Protein AF-A0AAD5VV95-F1 (afdb_monomer_lite)

Sequence (698 aa):
MSNPTLEFELNNCQGNTPQVRAHISYAKLQAEADKISEFLQKAWDITWEAPDERKGGEETILPGTPGEHEVLLPAPVVEVRLDPYMQPIHTLTEWTAQQHQKFIDFTDQALGSLSHLPSALLPDDISPSEVLTLRKRLRRVKANNRTLEEKFHKDLNKVLSTAQKMPGMLRDVPNLPPLSTELGPPRQFDYGAAIKRACIGLLIELSTIPLYLYAMYSVKPTGDNNLRVRALLRGILQQEMLHTALVGNLISSLGGSVVMYDPRIIPMFPATLLCSKIPMHLEALNTGSLGRFMEIEAPVDAERSGTGDRNTLASQYDSIGSLYEDLVLSIRGLSDQQFTNNMDNQFLGQDFFGDQLFAITDQASALKALGTVIEQGEGDLSTEDSHYEIFSKLYSGPTWDVYNVPTDPKTVDYGDDDQYLYIHKVNSFLLLLFSQLLTYNCAQLSLSIDAAYCYLLQTIQLVYETNDVSNRLILLRNIHGLMSNVIMPLSELIVQQSYGDGCAAPCFNYYPMFGLVAGTPLVPIKLHGCLTDEIAGAIEAAPLTDDVARLATEAAGRAADGVLKAVDRAERAAGTSSDAIQAREIAGDVEKHVAELKSIAEQVEQDVVQLNLSPDPESMIRLTNEIGRNAIKIADHVQATARIGVQTSGKAAREAAQAALELREAGEAANKVALRAAERPMLERIKAYVEDNLHPPY

Structure (mmCIF, N/CA/C/O backbone):
data_AF-A0AAD5VV95-F1
#
_entry.id   AF-A0AAD5VV95-F1
#
loop_
_atom_site.group_PDB
_atom_site.id
_atom_site.type_symbol
_atom_site.label_atom_id
_atom_site.label_alt_id
_atom_site.label_comp_id
_atom_site.label_asym_id
_atom_site.label_entity_id
_atom_site.label_seq_id
_atom_site.pdbx_PDB_ins_code
_atom_site.Cartn_x
_atom_site.Cartn_y
_atom_site.Cartn_z
_atom_site.occupancy
_atom_site.B_iso_or_equiv
_atom_site.auth_seq_id
_atom_site.auth_comp_id
_atom_site.auth_asym_id
_atom_site.auth_atom_id
_atom_site.pdbx_PDB_model_num
ATOM 1 N N . MET A 1 1 ? 45.157 21.368 19.118 1.00 28.28 1 MET A N 1
ATOM 2 C CA . MET A 1 1 ? 44.802 20.952 20.489 1.00 28.28 1 MET A CA 1
ATOM 3 C C . MET A 1 1 ? 44.365 19.507 20.392 1.00 28.28 1 MET A C 1
ATOM 5 O O . MET A 1 1 ? 43.559 19.197 19.530 1.00 28.28 1 MET A O 1
ATOM 9 N N . SER A 1 2 ? 45.029 18.633 21.135 1.00 23.94 2 SER A N 1
ATOM 10 C CA . SER A 1 2 ? 44.911 17.174 21.092 1.00 23.94 2 SER A CA 1
ATOM 11 C C . SER A 1 2 ? 43.488 16.696 21.411 1.00 23.94 2 SER A C 1
ATOM 13 O O . SER A 1 2 ? 42.947 17.054 22.453 1.00 23.94 2 SER A O 1
ATOM 15 N N . ASN A 1 3 ? 42.907 15.899 20.508 1.00 21.45 3 ASN A N 1
ATOM 16 C CA . ASN A 1 3 ? 41.660 15.157 20.722 1.00 21.45 3 ASN A CA 1
ATOM 17 C C . ASN A 1 3 ? 41.834 14.162 21.880 1.00 21.45 3 ASN A C 1
ATOM 19 O O . ASN A 1 3 ? 42.826 13.430 21.865 1.00 21.45 3 ASN A O 1
ATOM 23 N N . PRO A 1 4 ? 40.896 14.063 22.837 1.00 25.58 4 PRO A N 1
ATOM 24 C CA . PRO A 1 4 ? 40.807 12.886 23.680 1.00 25.58 4 PRO A CA 1
ATOM 25 C C . PRO A 1 4 ? 40.032 11.793 22.932 1.00 25.58 4 PRO A C 1
ATOM 27 O O . PRO A 1 4 ? 38.880 11.972 22.537 1.00 25.58 4 PRO A O 1
ATOM 30 N N . THR A 1 5 ? 40.706 10.673 22.713 1.00 24.28 5 THR A N 1
ATOM 31 C CA . THR A 1 5 ? 40.152 9.376 22.328 1.00 24.28 5 THR A CA 1
ATOM 32 C C . THR A 1 5 ? 39.164 8.901 23.399 1.00 24.28 5 THR A C 1
ATOM 34 O O . THR A 1 5 ? 39.488 8.902 24.584 1.00 24.28 5 THR A O 1
ATOM 37 N N . LEU A 1 6 ? 37.959 8.494 22.992 1.00 25.17 6 LEU A N 1
ATOM 38 C CA . LEU A 1 6 ? 37.059 7.684 23.816 1.00 25.17 6 LEU A CA 1
ATOM 39 C C . LEU A 1 6 ? 37.600 6.248 23.805 1.00 25.17 6 LEU A C 1
ATOM 41 O O . LEU A 1 6 ? 37.418 5.530 22.826 1.00 25.17 6 LEU A O 1
ATOM 45 N N . GLU A 1 7 ? 38.310 5.845 24.857 1.00 23.72 7 GLU A N 1
ATOM 46 C CA . GLU A 1 7 ? 38.664 4.440 25.082 1.00 23.72 7 GLU A CA 1
ATOM 47 C C . GLU A 1 7 ? 37.566 3.769 25.915 1.00 23.72 7 GLU A C 1
ATOM 49 O O . GLU A 1 7 ? 37.256 4.198 27.026 1.00 23.72 7 GLU A O 1
ATOM 54 N N . PHE A 1 8 ? 36.968 2.710 25.366 1.00 25.77 8 PHE A N 1
ATOM 55 C CA . PHE A 1 8 ? 36.063 1.821 26.087 1.00 25.77 8 PHE A CA 1
ATOM 56 C C . PHE A 1 8 ? 36.857 0.591 26.549 1.00 25.77 8 PHE A C 1
ATOM 58 O O . PHE A 1 8 ? 37.160 -0.284 25.741 1.00 25.77 8 PHE A O 1
ATOM 65 N N . GLU A 1 9 ? 37.197 0.500 27.836 1.00 24.91 9 GLU A N 1
ATOM 66 C CA . GLU A 1 9 ? 37.714 -0.745 28.421 1.00 24.91 9 GLU A CA 1
ATOM 67 C C . GLU A 1 9 ? 36.555 -1.606 28.946 1.00 24.91 9 GLU A C 1
ATOM 69 O O . GLU A 1 9 ? 35.874 -1.255 29.912 1.00 24.91 9 GLU A O 1
ATOM 74 N N . LEU A 1 10 ? 36.341 -2.767 28.321 1.00 25.19 10 LEU A N 1
ATOM 75 C CA . LEU A 1 10 ? 35.468 -3.824 28.835 1.00 25.19 10 LEU A CA 1
ATOM 76 C C . LEU A 1 10 ? 36.237 -4.654 29.870 1.00 25.19 10 LEU A C 1
ATOM 78 O O . LEU A 1 10 ? 37.010 -5.539 29.507 1.00 25.19 10 LEU A O 1
ATOM 82 N N . ASN A 1 11 ? 36.000 -4.411 31.160 1.00 27.64 11 ASN A N 1
ATOM 83 C CA . ASN A 1 11 ? 36.466 -5.315 32.210 1.00 27.64 11 ASN A CA 1
ATOM 84 C C . ASN A 1 11 ? 35.379 -6.339 32.564 1.00 27.64 11 ASN A C 1
ATOM 86 O O . ASN A 1 11 ? 34.293 -5.994 33.026 1.00 27.64 11 ASN A O 1
ATOM 90 N N . ASN A 1 12 ? 35.702 -7.619 32.360 1.00 35.38 12 ASN A N 1
ATOM 91 C CA . ASN A 1 12 ? 34.911 -8.761 32.812 1.00 35.38 12 ASN A CA 1
ATOM 92 C C . ASN A 1 12 ? 34.902 -8.813 34.349 1.00 35.38 12 ASN A C 1
ATOM 94 O O . ASN A 1 12 ? 35.834 -9.334 34.961 1.00 35.38 12 ASN A O 1
ATOM 98 N N . CYS A 1 13 ? 33.828 -8.328 34.968 1.00 29.45 13 CYS A N 1
ATOM 99 C CA . CYS A 1 13 ? 33.541 -8.553 36.383 1.00 29.45 13 CYS A CA 1
ATOM 100 C C . CYS A 1 13 ? 32.255 -9.377 36.511 1.00 29.45 13 CYS A C 1
ATOM 102 O O . CYS A 1 13 ? 31.221 -9.044 35.941 1.00 29.45 13 CYS A O 1
ATOM 104 N N . GLN A 1 14 ? 32.336 -10.488 37.244 1.00 35.06 14 GLN A N 1
ATOM 105 C CA . GLN A 1 14 ? 31.220 -11.394 37.507 1.00 35.06 14 GLN A CA 1
ATOM 106 C C . GLN A 1 14 ? 30.123 -10.684 38.322 1.00 35.06 14 GLN A C 1
ATOM 108 O O . GLN A 1 14 ? 30.325 -10.373 39.493 1.00 35.06 14 GLN A O 1
ATOM 113 N N . GLY A 1 15 ? 28.960 -10.458 37.707 1.00 31.88 15 GLY A N 1
ATOM 114 C CA . GLY A 1 15 ? 27.754 -9.930 38.354 1.00 31.88 15 GLY A CA 1
ATOM 115 C C . GLY A 1 15 ? 26.833 -9.235 37.346 1.00 31.88 15 GLY A C 1
ATOM 116 O O . GLY A 1 15 ? 27.280 -8.374 36.599 1.00 31.88 15 GLY A O 1
ATOM 117 N N . ASN A 1 16 ? 25.557 -9.630 37.291 1.00 35.00 16 ASN A N 1
ATOM 118 C CA . ASN A 1 16 ? 24.558 -9.163 36.318 1.00 35.00 16 ASN A CA 1
ATOM 119 C C . ASN A 1 16 ? 24.267 -7.650 36.421 1.00 35.00 16 ASN A C 1
ATOM 121 O O . ASN A 1 16 ? 23.330 -7.277 37.114 1.00 35.00 16 ASN A O 1
ATOM 125 N N . THR A 1 17 ? 25.045 -6.811 35.727 1.00 26.94 17 THR A N 1
ATOM 126 C CA . THR A 1 17 ? 24.640 -5.546 35.061 1.00 26.94 17 THR A CA 1
ATOM 127 C C . THR A 1 17 ? 25.874 -4.904 34.403 1.00 26.94 17 THR A C 1
ATOM 129 O O . THR A 1 17 ? 26.863 -4.698 35.106 1.00 26.94 17 THR A O 1
ATOM 132 N N . PRO A 1 18 ? 25.860 -4.537 33.107 1.00 25.44 18 PRO A N 1
ATOM 133 C CA . PRO A 1 18 ? 26.932 -3.734 32.523 1.00 25.44 18 PRO A CA 1
ATOM 134 C C . PRO A 1 18 ? 26.812 -2.268 32.974 1.00 25.44 18 PRO A C 1
ATOM 136 O O . PRO A 1 18 ? 25.747 -1.666 32.859 1.00 25.44 18 PRO A O 1
ATOM 139 N N . GLN A 1 19 ? 27.902 -1.684 33.479 1.00 26.69 19 GLN A N 1
ATOM 140 C CA . GLN A 1 19 ? 28.011 -0.246 33.754 1.00 26.69 19 GLN A CA 1
ATOM 141 C C . GLN A 1 19 ? 28.879 0.426 32.683 1.00 26.69 19 GLN A C 1
ATOM 143 O O . GLN A 1 19 ? 29.981 -0.039 32.401 1.00 26.69 19 GLN A O 1
ATOM 148 N N . VAL A 1 20 ? 28.406 1.541 32.119 1.00 25.61 20 VAL A N 1
ATOM 149 C CA . VAL A 1 20 ? 29.166 2.393 31.189 1.00 25.61 20 VAL A CA 1
ATOM 150 C C . VAL A 1 20 ? 29.609 3.654 31.936 1.00 25.61 20 VAL A C 1
ATOM 152 O O . VAL A 1 20 ? 28.769 4.399 32.439 1.00 25.61 20 VAL A O 1
ATOM 155 N N . ARG A 1 21 ? 30.922 3.910 32.022 1.00 27.36 21 ARG A N 1
ATOM 156 C CA . ARG A 1 21 ? 31.478 5.181 32.528 1.00 27.36 21 ARG A CA 1
ATOM 157 C C . ARG A 1 21 ? 31.583 6.188 31.383 1.00 27.36 21 ARG A C 1
ATOM 159 O O . ARG A 1 21 ? 32.236 5.903 30.387 1.00 27.36 21 ARG A O 1
ATOM 166 N N . ALA A 1 22 ? 31.014 7.381 31.552 1.00 27.00 22 ALA A N 1
ATOM 167 C CA . ALA A 1 22 ? 31.245 8.523 30.667 1.00 27.00 22 ALA A CA 1
ATOM 168 C C . ALA A 1 22 ? 31.650 9.757 31.493 1.00 27.00 22 ALA A C 1
ATOM 170 O O . ALA A 1 22 ? 30.988 10.097 32.472 1.00 27.00 22 ALA A O 1
ATOM 171 N N . HIS A 1 23 ? 32.731 10.436 31.099 1.00 27.75 23 HIS A N 1
ATOM 172 C CA . HIS A 1 23 ? 33.203 11.672 31.734 1.00 27.75 23 HIS A CA 1
ATOM 173 C C . HIS A 1 23 ? 32.628 12.899 31.005 1.00 27.75 23 HIS A C 1
ATOM 175 O O . HIS A 1 23 ? 33.003 13.172 29.867 1.00 27.75 23 HIS A O 1
ATOM 181 N N . ILE A 1 24 ? 31.744 13.670 31.652 1.00 28.64 24 ILE A N 1
ATOM 182 C CA . ILE A 1 24 ? 31.214 14.942 31.122 1.00 28.64 24 ILE A CA 1
ATOM 183 C C . ILE A 1 24 ? 31.439 16.062 32.150 1.00 28.64 24 ILE A C 1
ATOM 185 O O . ILE A 1 24 ? 31.216 15.886 33.343 1.00 28.64 24 ILE A O 1
ATOM 189 N N . SER A 1 25 ? 31.901 17.229 31.689 1.00 29.02 25 SER A N 1
ATOM 190 C CA . SER A 1 25 ? 32.190 18.404 32.527 1.00 29.02 25 SER A CA 1
ATOM 191 C C . SER A 1 25 ? 30.913 19.097 33.035 1.00 29.02 25 SER A C 1
ATOM 193 O O . SER A 1 25 ? 30.073 19.535 32.245 1.00 29.02 25 SER A O 1
ATOM 195 N N . TYR A 1 26 ? 30.825 19.261 34.361 1.00 26.47 26 TYR A N 1
ATOM 196 C CA . TYR A 1 26 ? 29.706 19.824 35.140 1.00 26.47 26 TYR A CA 1
ATOM 197 C C . TYR A 1 26 ? 29.216 21.211 34.664 1.00 26.47 26 TYR A C 1
ATOM 199 O O . TYR A 1 26 ? 28.033 21.528 34.752 1.00 26.47 26 TYR A O 1
ATOM 207 N N . ALA A 1 27 ? 30.099 22.032 34.084 1.00 29.89 27 ALA A N 1
ATOM 208 C CA . ALA A 1 27 ? 29.770 23.399 33.667 1.00 29.89 27 ALA A CA 1
ATOM 209 C C . ALA A 1 27 ? 28.806 23.478 32.464 1.00 29.89 27 ALA A C 1
ATOM 211 O O . ALA A 1 27 ? 28.107 24.477 32.306 1.00 29.89 27 ALA A O 1
ATOM 212 N N . LYS A 1 28 ? 28.746 22.438 31.617 1.00 31.39 28 LYS A N 1
ATOM 213 C CA . LYS A 1 28 ? 27.828 22.396 30.462 1.00 31.39 28 LYS A CA 1
ATOM 214 C C . LYS A 1 28 ? 26.421 21.915 30.829 1.00 31.39 28 LYS A C 1
ATOM 216 O O . LYS A 1 28 ? 25.466 22.359 30.205 1.00 31.39 28 LYS A O 1
ATOM 221 N N . LEU A 1 29 ? 26.294 21.064 31.849 1.00 29.05 29 LEU A N 1
ATOM 222 C CA . LEU A 1 29 ? 25.004 20.571 32.349 1.00 29.05 29 LEU A CA 1
ATOM 223 C C . LEU A 1 29 ? 24.202 21.678 33.042 1.00 29.05 29 LEU A C 1
ATOM 225 O O . LEU A 1 29 ? 23.004 21.802 32.809 1.00 29.05 29 LEU A O 1
ATOM 229 N N . GLN A 1 30 ? 24.871 22.528 33.825 1.00 31.20 30 GLN A N 1
ATOM 230 C CA . GLN A 1 30 ? 24.217 23.634 34.526 1.00 31.20 30 GLN A CA 1
ATOM 231 C C . GLN A 1 30 ? 23.613 24.661 33.547 1.00 31.20 30 GLN A C 1
ATOM 233 O O . GLN A 1 30 ? 22.473 25.078 33.708 1.00 31.20 30 GLN A O 1
ATOM 238 N N . ALA A 1 31 ? 24.337 24.996 32.473 1.00 33.78 31 ALA A N 1
ATOM 239 C CA . ALA A 1 31 ? 23.886 25.968 31.473 1.00 33.78 31 ALA A CA 1
ATOM 240 C C . ALA A 1 31 ? 22.709 25.476 30.602 1.00 33.78 31 ALA A C 1
ATOM 242 O O . ALA A 1 31 ? 21.974 26.291 30.047 1.00 33.78 31 ALA A O 1
ATOM 243 N N . GLU A 1 32 ? 22.540 24.160 30.454 1.00 34.16 32 GLU A N 1
ATOM 244 C CA . GLU A 1 32 ? 21.380 23.535 29.799 1.00 34.16 32 GLU A CA 1
ATOM 245 C C . GLU A 1 32 ? 20.183 23.453 30.758 1.00 34.16 32 GLU A C 1
ATOM 247 O O . GLU A 1 32 ? 19.063 23.798 30.380 1.00 34.16 32 GLU A O 1
ATOM 252 N N . ALA A 1 33 ? 20.421 23.089 32.023 1.00 31.86 33 ALA A N 1
ATOM 253 C CA . ALA A 1 33 ? 19.388 23.029 33.056 1.00 31.86 33 ALA A CA 1
ATOM 254 C C . ALA A 1 33 ? 18.755 24.404 33.335 1.00 31.86 33 ALA A C 1
ATOM 256 O O . ALA A 1 33 ? 17.533 24.504 33.455 1.00 31.86 33 ALA A O 1
ATOM 257 N N . ASP A 1 34 ? 19.557 25.472 33.353 1.00 34.31 34 ASP A N 1
ATOM 258 C CA . ASP A 1 34 ? 19.065 26.836 33.564 1.00 34.31 34 ASP A CA 1
ATOM 259 C C . ASP A 1 34 ? 18.173 27.311 32.398 1.00 34.31 34 ASP A C 1
ATOM 261 O O . ASP A 1 34 ? 17.156 27.967 32.623 1.00 34.31 34 ASP A O 1
ATOM 265 N N . LYS A 1 35 ? 18.473 26.901 31.154 1.00 35.81 35 LYS A N 1
ATOM 266 C CA . LYS A 1 35 ? 17.637 27.195 29.971 1.00 35.81 35 LYS A CA 1
ATOM 267 C C . LYS A 1 35 ? 16.316 26.432 29.979 1.00 35.81 35 LYS A C 1
ATOM 269 O O . LYS A 1 35 ? 15.288 26.981 29.590 1.00 35.81 35 LYS A O 1
ATOM 274 N N . ILE A 1 36 ? 16.337 25.176 30.427 1.00 32.34 36 ILE A N 1
ATOM 275 C CA . ILE A 1 36 ? 15.132 24.349 30.576 1.00 32.34 36 ILE A CA 1
ATOM 276 C C . ILE A 1 36 ? 14.242 24.919 31.688 1.00 32.34 36 ILE A C 1
ATOM 278 O O . ILE A 1 36 ? 13.030 25.018 31.516 1.00 32.34 36 ILE A O 1
ATOM 282 N N . SER A 1 37 ? 14.838 25.370 32.793 1.00 31.48 37 SER A N 1
ATOM 283 C CA . SER A 1 37 ? 14.125 26.036 33.888 1.00 31.48 37 SER A CA 1
ATOM 284 C C . SER A 1 37 ? 13.478 27.355 33.440 1.00 31.48 37 SER A C 1
ATOM 286 O O . SER A 1 37 ? 12.300 27.591 33.710 1.00 31.48 37 SER A O 1
ATOM 288 N N . GLU A 1 38 ? 14.195 28.178 32.664 1.00 34.84 38 GLU A N 1
ATOM 289 C CA . GLU A 1 38 ? 13.659 29.430 32.108 1.00 34.84 38 GLU A CA 1
ATOM 290 C C . GLU A 1 38 ? 12.512 29.181 31.106 1.00 34.84 38 GLU A C 1
ATOM 292 O O . GLU A 1 38 ? 11.518 29.914 31.086 1.00 34.84 38 GLU A O 1
ATOM 297 N N . PHE A 1 39 ? 12.616 28.119 30.298 1.00 31.61 39 PHE A N 1
ATOM 298 C CA . PHE A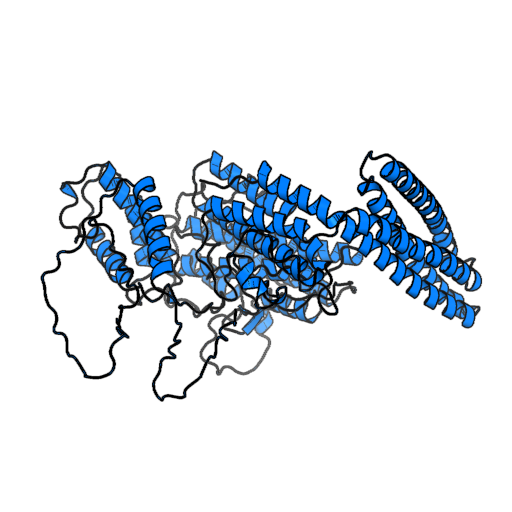 1 39 ? 11.572 27.693 29.363 1.00 31.61 39 PHE A CA 1
ATOM 299 C C . PHE A 1 39 ? 10.302 27.224 30.092 1.00 31.61 39 PHE A C 1
ATOM 301 O O . PHE A 1 39 ? 9.194 27.605 29.714 1.00 31.61 39 PHE A O 1
ATOM 308 N N . LEU A 1 40 ? 10.453 26.463 31.180 1.00 30.75 40 LEU A N 1
ATOM 309 C CA . LEU A 1 40 ? 9.334 25.962 31.983 1.00 30.75 40 LEU A CA 1
ATOM 310 C C . LEU A 1 40 ? 8.657 27.068 32.815 1.00 30.75 40 LEU A C 1
ATOM 312 O O . LEU A 1 40 ? 7.430 27.067 32.932 1.00 30.75 40 LEU A O 1
ATOM 316 N N . GLN A 1 41 ? 9.411 28.054 33.318 1.00 30.45 41 GLN A N 1
ATOM 317 C CA . GLN A 1 41 ? 8.848 29.224 34.010 1.00 30.45 41 GLN A CA 1
ATOM 318 C C . GLN A 1 41 ? 8.000 30.105 33.084 1.00 30.45 41 GLN A C 1
ATOM 320 O O . GLN A 1 41 ? 6.940 30.576 33.493 1.00 30.45 41 GLN A O 1
ATOM 325 N N . LYS A 1 42 ? 8.425 30.300 31.828 1.00 32.06 42 LYS A N 1
ATOM 326 C CA . LYS A 1 42 ? 7.659 31.066 30.828 1.00 32.06 42 LYS A CA 1
ATOM 327 C C . LYS A 1 42 ? 6.419 30.327 30.317 1.00 32.06 42 LYS A C 1
ATOM 329 O O . LYS A 1 42 ? 5.484 30.985 29.868 1.00 32.06 42 LYS A O 1
ATOM 334 N N . ALA A 1 43 ? 6.407 28.994 30.368 1.00 28.27 43 ALA A N 1
ATOM 335 C CA . ALA A 1 43 ? 5.318 28.181 29.833 1.00 28.27 43 ALA A CA 1
ATOM 336 C C . ALA A 1 43 ? 4.154 27.965 30.818 1.00 28.27 43 ALA A C 1
ATOM 338 O O . ALA A 1 43 ? 3.021 27.839 30.354 1.00 28.27 43 ALA A O 1
ATOM 339 N N . TRP A 1 44 ? 4.395 27.927 32.141 1.00 28.97 44 TRP A N 1
ATOM 340 C CA . TRP A 1 44 ? 3.381 27.416 33.085 1.00 28.97 44 TRP A CA 1
ATOM 341 C C . TRP A 1 44 ? 3.211 28.111 34.448 1.00 28.97 44 TRP A C 1
ATOM 343 O O . TRP A 1 44 ? 2.465 27.589 35.267 1.00 28.97 44 TRP A O 1
ATOM 353 N N . ASP A 1 45 ? 3.785 29.290 34.696 1.00 25.34 45 ASP A N 1
ATOM 354 C CA . ASP A 1 45 ? 3.499 30.108 35.901 1.00 25.34 45 ASP A CA 1
ATOM 355 C C . ASP A 1 45 ? 3.609 29.332 37.244 1.00 25.34 45 ASP A C 1
ATOM 357 O O . ASP A 1 45 ? 2.763 29.428 38.135 1.00 25.34 45 ASP A O 1
ATOM 361 N N . ILE A 1 46 ? 4.668 28.521 37.391 1.00 27.31 46 ILE A N 1
ATOM 362 C CA . ILE A 1 46 ? 4.988 27.766 38.617 1.00 27.31 46 ILE A CA 1
ATOM 363 C C . ILE A 1 46 ? 6.255 28.353 39.258 1.00 27.31 46 ILE A C 1
ATOM 365 O O . ILE A 1 46 ? 7.324 28.361 38.646 1.00 27.31 46 ILE A O 1
ATOM 369 N N . THR A 1 47 ? 6.166 28.800 40.515 1.00 23.89 47 THR A N 1
ATOM 370 C CA . THR A 1 47 ? 7.327 29.173 41.344 1.00 23.89 47 THR A CA 1
ATOM 371 C C . THR A 1 47 ? 7.946 27.950 42.024 1.00 23.89 47 THR A C 1
ATOM 373 O O . THR A 1 47 ? 7.237 27.143 42.623 1.00 23.89 47 THR A O 1
ATOM 376 N N . TRP A 1 48 ? 9.275 27.834 41.965 1.00 25.88 48 TRP A N 1
ATOM 377 C CA . TRP A 1 48 ? 10.065 26.778 42.609 1.00 25.88 48 TRP A CA 1
ATOM 378 C C . TRP A 1 48 ? 10.648 27.280 43.942 1.00 25.88 48 TRP A C 1
ATOM 380 O O . TRP A 1 48 ? 11.299 28.324 43.960 1.00 25.88 48 TRP A O 1
ATOM 390 N N . GLU A 1 49 ? 10.449 26.543 45.039 1.00 25.50 49 GLU A N 1
ATOM 391 C CA . GLU A 1 49 ? 11.187 26.722 46.302 1.00 25.50 49 GLU A CA 1
ATOM 392 C C . GLU A 1 49 ? 12.166 25.551 46.493 1.00 25.50 49 GLU A C 1
ATOM 394 O O . GLU A 1 49 ? 11.791 24.384 46.360 1.00 25.50 49 GLU A O 1
ATOM 399 N N . ALA A 1 50 ? 13.430 25.870 46.787 1.00 25.19 50 ALA A N 1
ATOM 400 C CA . ALA A 1 50 ? 14.503 24.894 46.975 1.00 25.19 50 ALA A CA 1
ATOM 401 C C . ALA A 1 50 ? 14.318 24.062 48.263 1.00 25.19 50 ALA A C 1
ATOM 403 O O . ALA A 1 50 ? 13.843 24.604 49.263 1.00 25.19 50 ALA A O 1
ATOM 404 N N . PRO A 1 51 ? 14.739 22.781 48.304 1.00 27.97 51 PRO A N 1
ATOM 405 C CA . PRO A 1 51 ? 14.692 21.980 49.526 1.00 27.97 51 PRO A CA 1
ATOM 406 C C . PRO A 1 51 ? 15.680 22.486 50.592 1.00 27.97 51 PRO A C 1
ATOM 408 O O . PRO A 1 51 ? 16.840 22.762 50.299 1.00 27.97 51 PRO A O 1
ATOM 411 N N . ASP A 1 52 ? 15.203 22.558 51.834 1.00 28.75 52 ASP A N 1
ATOM 412 C CA . ASP A 1 52 ? 15.908 23.021 53.036 1.00 28.75 52 ASP A CA 1
ATOM 413 C C . ASP A 1 52 ? 17.089 22.093 53.419 1.00 28.75 52 ASP A C 1
ATOM 415 O O . ASP A 1 52 ? 16.918 20.880 53.560 1.00 28.75 52 ASP A O 1
ATOM 419 N N . GLU A 1 53 ? 18.283 22.663 53.632 1.00 32.34 53 GLU A N 1
ATOM 420 C CA . GLU A 1 53 ? 19.585 21.990 53.862 1.00 32.34 53 GLU A CA 1
ATOM 421 C C . GLU A 1 53 ? 19.695 21.183 55.177 1.00 32.34 53 GLU A C 1
ATOM 423 O O . GLU A 1 53 ? 20.788 20.857 55.643 1.00 32.34 53 GLU A O 1
ATOM 428 N N . ARG A 1 54 ? 18.591 20.850 55.849 1.00 32.97 54 ARG A N 1
ATOM 429 C CA . ARG A 1 54 ? 18.641 20.233 57.181 1.00 32.97 54 ARG A CA 1
ATOM 430 C C . ARG A 1 54 ? 17.729 19.028 57.301 1.00 32.97 54 ARG A C 1
ATOM 432 O O . ARG A 1 54 ? 16.635 19.132 57.848 1.00 32.97 54 ARG A O 1
ATOM 439 N N . LYS A 1 55 ? 18.237 17.861 56.899 1.00 30.41 55 LYS A N 1
ATOM 440 C CA . LYS A 1 55 ? 17.985 16.564 57.558 1.00 30.41 55 LYS A CA 1
ATOM 441 C C . LYS A 1 55 ? 18.996 15.535 57.050 1.00 30.41 55 LYS A C 1
ATOM 443 O O . LYS A 1 55 ? 18.981 15.164 55.885 1.00 30.41 55 LYS A O 1
ATOM 448 N N . GLY A 1 56 ? 19.908 15.156 57.943 1.00 35.88 56 GLY A N 1
ATOM 449 C CA . GLY A 1 56 ? 21.088 14.354 57.645 1.00 35.88 56 GLY A CA 1
ATOM 450 C C . GLY A 1 56 ? 20.817 12.882 57.338 1.00 35.88 56 GLY A C 1
ATOM 451 O O . GLY A 1 56 ? 19.917 12.262 57.904 1.00 35.88 56 GLY A O 1
ATOM 452 N N . GLY A 1 57 ? 21.677 12.345 56.477 1.00 28.17 57 GLY A N 1
ATOM 453 C CA . GLY A 1 57 ? 22.047 10.937 56.372 1.00 28.17 57 GLY A CA 1
ATOM 454 C C . GLY A 1 57 ? 23.579 10.868 56.362 1.00 28.17 57 GLY A C 1
ATOM 455 O O . GLY A 1 57 ? 24.224 11.734 55.781 1.00 28.17 57 GLY A O 1
ATOM 456 N N . GLU A 1 58 ? 24.142 9.919 57.101 1.00 29.56 58 GLU A N 1
ATOM 457 C CA . GLU A 1 58 ? 25.548 9.849 57.521 1.00 29.56 58 GLU A CA 1
ATOM 458 C C . GLU A 1 58 ? 26.555 9.707 56.358 1.00 29.56 58 GLU A C 1
ATOM 460 O O . GLU A 1 58 ? 26.468 8.785 55.549 1.00 29.56 58 GLU A O 1
ATOM 465 N N . GLU A 1 59 ? 27.566 10.584 56.320 1.00 30.09 59 GLU A N 1
ATOM 466 C CA . GLU A 1 59 ? 28.751 10.447 55.464 1.00 30.09 59 GLU A CA 1
ATOM 467 C C . GLU A 1 59 ? 29.721 9.416 56.059 1.00 30.09 59 GLU A C 1
ATOM 469 O O . GLU A 1 59 ? 30.260 9.604 57.152 1.00 30.09 59 GLU A O 1
ATOM 474 N N . THR A 1 60 ? 29.997 8.337 55.323 1.00 26.88 60 THR A N 1
ATOM 475 C CA . THR A 1 60 ? 31.122 7.442 55.630 1.00 26.88 60 THR A CA 1
ATOM 476 C C . THR A 1 60 ? 32.279 7.784 54.693 1.00 26.88 60 THR A C 1
ATOM 478 O O . THR A 1 60 ? 32.217 7.509 53.499 1.00 26.88 60 THR A O 1
ATOM 481 N N . ILE A 1 61 ? 33.327 8.413 55.228 1.00 28.42 61 ILE A N 1
ATOM 482 C CA . ILE A 1 61 ? 34.517 8.846 54.482 1.00 28.42 61 ILE A CA 1
ATOM 483 C C . ILE A 1 61 ? 35.548 7.706 54.466 1.00 28.42 61 ILE A C 1
ATOM 485 O O . ILE A 1 61 ? 36.013 7.282 55.526 1.00 28.42 61 ILE A O 1
ATOM 489 N N . LEU A 1 62 ? 35.962 7.248 53.280 1.00 28.44 62 LEU A N 1
ATOM 490 C CA . LEU A 1 62 ? 37.203 6.481 53.098 1.00 28.44 62 LEU A CA 1
ATOM 491 C C . LEU A 1 62 ? 38.326 7.416 52.601 1.00 28.44 62 LEU A C 1
ATOM 493 O O . LEU A 1 62 ? 38.055 8.320 51.813 1.00 28.44 62 LEU A O 1
ATOM 497 N N . PRO A 1 63 ? 39.586 7.246 53.050 1.00 30.23 63 PRO A N 1
ATOM 498 C CA . PRO A 1 63 ? 40.654 8.199 52.761 1.00 30.23 63 PRO A CA 1
ATOM 499 C C . PRO A 1 63 ? 41.382 7.875 51.444 1.00 30.23 63 PRO A C 1
ATOM 501 O O . PRO A 1 63 ? 42.006 6.822 51.328 1.00 30.23 63 PRO A O 1
ATOM 504 N N . GLY A 1 64 ? 41.392 8.809 50.484 1.00 27.88 64 GLY A N 1
ATOM 505 C CA . GLY A 1 64 ? 42.278 8.742 49.314 1.00 27.88 64 GLY A CA 1
ATOM 506 C C . GLY A 1 64 ? 42.012 9.797 48.230 1.00 27.88 64 GLY A C 1
ATOM 507 O O . GLY A 1 64 ? 40.970 9.770 47.598 1.00 2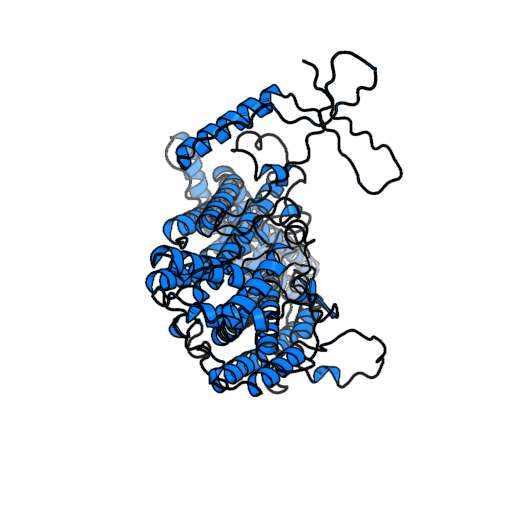7.88 64 GLY A O 1
ATOM 508 N N . THR A 1 65 ? 43.012 10.662 47.998 1.00 28.36 65 THR A N 1
ATOM 509 C CA . THR A 1 65 ? 43.199 11.693 46.939 1.00 28.36 65 THR A CA 1
ATOM 510 C C . THR A 1 65 ? 42.286 12.944 46.908 1.00 28.36 65 THR A C 1
ATOM 512 O O . THR A 1 65 ? 41.072 12.832 46.793 1.00 28.36 65 THR A O 1
ATOM 515 N N . PRO A 1 66 ? 42.858 14.172 46.965 1.00 31.48 66 PRO A N 1
ATOM 516 C CA . PRO A 1 66 ? 42.096 15.418 46.916 1.00 31.48 66 PRO A CA 1
ATOM 517 C C . PRO A 1 66 ? 41.810 15.831 45.465 1.00 31.48 66 PRO A C 1
ATOM 519 O O . PRO A 1 66 ? 42.738 16.123 44.714 1.00 31.48 66 PRO A O 1
ATOM 522 N N . GLY A 1 67 ? 40.531 15.898 45.089 1.00 32.25 67 GLY A N 1
ATOM 523 C CA . GLY A 1 67 ? 40.100 16.496 43.818 1.00 32.25 67 GLY A CA 1
ATOM 524 C C . GLY A 1 67 ? 39.006 15.754 43.049 1.00 32.25 67 GLY A C 1
ATOM 525 O O . GLY A 1 67 ? 38.524 16.291 42.058 1.00 32.25 67 GLY A O 1
ATOM 526 N N . GLU A 1 68 ? 38.576 14.576 43.498 1.00 27.25 68 GLU A N 1
ATOM 527 C CA . GLU A 1 68 ? 37.487 13.820 42.874 1.00 27.25 68 GLU A CA 1
ATOM 528 C C . GLU A 1 68 ? 36.364 13.622 43.895 1.00 27.25 68 GLU A C 1
ATOM 530 O O . GLU A 1 68 ? 36.515 12.904 44.880 1.00 27.25 68 GLU A O 1
ATOM 535 N N . HIS A 1 69 ? 35.239 14.308 43.691 1.00 29.55 69 HIS A N 1
ATOM 536 C CA . HIS A 1 69 ? 34.014 14.030 44.431 1.00 29.55 69 HIS A CA 1
ATOM 537 C C . HIS A 1 69 ? 33.233 12.967 43.664 1.00 29.55 69 HIS A C 1
ATOM 539 O O . HIS A 1 69 ? 32.624 13.252 42.632 1.00 29.55 69 HIS A O 1
ATOM 545 N N . GLU A 1 70 ? 33.262 11.735 44.163 1.00 27.14 70 GLU A N 1
ATOM 546 C CA . GLU A 1 70 ? 32.357 10.680 43.722 1.00 27.14 70 GLU A CA 1
ATOM 547 C C . GLU A 1 70 ? 30.964 10.991 44.288 1.00 27.14 70 GLU A C 1
ATOM 549 O O . GLU A 1 70 ? 30.643 10.676 45.431 1.00 27.14 70 GLU A O 1
ATOM 554 N N . VAL A 1 71 ? 30.141 11.695 43.509 1.00 27.83 71 VAL A N 1
ATOM 555 C CA . VAL A 1 71 ? 28.724 11.863 43.836 1.00 27.83 71 VAL A CA 1
ATOM 556 C C . VAL A 1 71 ? 27.970 10.731 43.156 1.00 27.83 71 VAL A C 1
ATOM 558 O O . VAL A 1 71 ? 27.732 10.761 41.949 1.00 27.83 71 VAL A O 1
ATOM 561 N N . LEU A 1 72 ? 27.573 9.732 43.943 1.00 25.47 72 LEU A N 1
ATOM 562 C CA . LEU A 1 72 ? 26.495 8.820 43.574 1.00 25.47 72 LEU A CA 1
ATOM 563 C C . LEU A 1 72 ? 25.199 9.633 43.522 1.00 25.47 72 LEU A C 1
ATOM 565 O O . LEU A 1 72 ? 24.471 9.737 44.507 1.00 25.47 72 LEU A O 1
ATOM 569 N N . LEU A 1 73 ? 24.918 10.247 42.375 1.00 24.69 73 LEU A N 1
ATOM 570 C CA . LEU A 1 73 ? 23.567 10.707 42.108 1.00 24.69 73 LEU A CA 1
ATOM 571 C C . LEU A 1 73 ? 22.712 9.455 41.886 1.00 24.69 73 LEU A C 1
ATOM 573 O O . LEU A 1 73 ? 23.077 8.627 41.043 1.00 24.69 73 LEU A O 1
ATOM 577 N N . PRO A 1 74 ? 21.588 9.278 42.606 1.00 23.22 74 PRO A N 1
ATOM 578 C CA . PRO A 1 74 ? 20.601 8.312 42.162 1.00 23.22 74 PRO A CA 1
ATOM 579 C C . PRO A 1 74 ? 20.261 8.663 40.711 1.00 23.22 74 PRO A C 1
ATOM 581 O O . PRO A 1 74 ? 20.113 9.844 40.378 1.00 23.22 74 PRO A O 1
ATOM 584 N N . ALA A 1 75 ? 20.166 7.647 39.844 1.00 21.12 75 ALA A N 1
ATOM 585 C CA . ALA A 1 75 ? 19.561 7.815 38.526 1.00 21.12 75 ALA A CA 1
ATOM 586 C C . ALA A 1 75 ? 18.307 8.682 38.695 1.00 21.12 75 ALA A C 1
ATOM 588 O O . ALA A 1 75 ? 17.630 8.496 39.710 1.00 21.12 75 ALA A O 1
ATOM 589 N N . PRO A 1 76 ? 18.007 9.630 37.787 1.00 21.42 76 PRO A N 1
ATOM 590 C CA . PRO A 1 76 ? 16.824 10.458 37.917 1.00 21.42 76 PRO A CA 1
ATOM 591 C C . PRO A 1 76 ? 15.615 9.531 37.991 1.00 21.42 76 PRO A C 1
ATOM 593 O O . PRO A 1 76 ? 15.085 9.053 36.988 1.00 21.42 76 PRO A O 1
ATOM 596 N N . VAL A 1 77 ? 15.186 9.261 39.219 1.00 22.03 77 VAL A N 1
ATOM 597 C CA . VAL A 1 77 ? 13.860 8.787 39.511 1.00 22.03 77 VAL A CA 1
ATOM 598 C C . VAL A 1 77 ? 13.044 10.018 39.195 1.00 22.03 77 VAL A C 1
ATOM 600 O O . VAL A 1 77 ? 12.866 10.911 40.020 1.00 22.03 77 VAL A O 1
ATOM 603 N N . VAL A 1 78 ? 12.599 10.100 37.944 1.00 23.14 78 VAL A N 1
ATOM 604 C CA . VAL A 1 78 ? 11.364 10.799 37.644 1.00 23.14 78 VAL A CA 1
ATOM 605 C C . VAL A 1 78 ? 10.313 10.007 38.408 1.00 23.14 78 VAL A C 1
ATOM 607 O O . VAL A 1 78 ? 9.684 9.090 37.880 1.00 23.14 78 VAL A O 1
ATOM 610 N N . GLU A 1 79 ? 10.202 10.299 39.704 1.00 22.22 79 GLU A N 1
ATOM 611 C CA . GLU A 1 79 ? 8.976 10.082 40.432 1.00 22.22 79 GLU A CA 1
ATOM 612 C C . GLU A 1 79 ? 7.976 10.895 39.628 1.00 22.22 79 GLU A C 1
ATOM 614 O O . GLU A 1 79 ? 7.965 12.127 39.665 1.00 22.22 79 GLU A O 1
ATOM 619 N N . VAL A 1 80 ? 7.177 10.198 38.824 1.00 24.55 80 VAL A N 1
ATOM 620 C CA . VAL A 1 80 ? 5.917 10.743 38.356 1.00 24.55 80 VAL A CA 1
ATOM 621 C C . VAL A 1 80 ? 5.118 10.946 39.634 1.00 24.55 80 VAL A C 1
ATOM 623 O O . VAL A 1 80 ? 4.392 10.059 40.081 1.00 24.55 80 VAL A O 1
ATOM 626 N N . ARG A 1 81 ? 5.310 12.096 40.286 1.00 21.28 81 ARG A N 1
ATOM 627 C CA . ARG A 1 81 ? 4.344 12.598 41.244 1.00 21.28 81 ARG A CA 1
ATOM 628 C C . ARG A 1 81 ? 3.099 12.856 40.423 1.00 21.28 81 ARG A C 1
ATOM 630 O O . ARG A 1 81 ? 2.969 13.883 39.765 1.00 21.28 81 ARG A O 1
ATOM 637 N N . LEU A 1 82 ? 2.227 11.856 40.418 1.00 27.75 82 LEU A N 1
ATOM 638 C CA . LEU A 1 82 ? 0.835 12.042 40.080 1.00 27.75 82 LEU A CA 1
ATOM 639 C C . LEU A 1 82 ? 0.348 13.253 40.880 1.00 27.75 82 LEU A C 1
ATOM 641 O O . LEU A 1 82 ? 0.614 13.359 42.080 1.00 27.75 82 LEU A O 1
ATOM 645 N N . ASP A 1 83 ? -0.294 14.176 40.173 1.00 29.28 83 ASP A N 1
ATOM 646 C CA . ASP A 1 83 ? -0.922 15.380 40.709 1.00 29.28 83 ASP A CA 1
ATOM 647 C C . ASP A 1 83 ? -1.653 15.058 42.041 1.00 29.28 83 ASP A C 1
ATOM 649 O O . ASP A 1 83 ? -2.250 13.976 42.145 1.00 29.28 83 ASP A O 1
ATOM 653 N N . PRO A 1 84 ? -1.625 15.930 43.072 1.00 31.52 84 PRO A N 1
ATOM 654 C CA . PRO A 1 84 ? -2.290 15.759 44.377 1.00 31.52 84 PRO A CA 1
ATOM 655 C C . PRO A 1 84 ? -3.756 15.269 44.390 1.00 31.52 84 PRO A C 1
ATOM 657 O O . PRO A 1 84 ? -4.282 14.980 45.465 1.00 31.52 84 PRO A O 1
ATOM 660 N N . TYR A 1 85 ? -4.419 15.118 43.243 1.00 35.41 85 TYR A N 1
ATOM 661 C CA . TYR A 1 85 ? -5.744 14.507 43.101 1.00 35.41 85 TYR A CA 1
ATOM 662 C C . TYR A 1 85 ? -5.775 12.971 43.220 1.00 35.41 85 TYR A C 1
ATOM 664 O O . TYR A 1 85 ? -6.860 12.401 43.293 1.00 35.41 85 TYR A O 1
ATOM 672 N N . MET A 1 86 ? -4.627 12.291 43.308 1.00 31.69 86 MET A N 1
ATOM 673 C CA . MET A 1 86 ? -4.525 10.848 43.613 1.00 31.69 86 MET A CA 1
ATOM 674 C C . MET A 1 86 ? -4.524 10.539 45.128 1.00 31.69 86 MET A C 1
ATOM 676 O O . MET A 1 86 ? -3.898 9.582 45.583 1.00 31.69 86 MET A O 1
ATOM 680 N N . GLN A 1 87 ? -5.211 11.342 45.944 1.00 36.56 87 GLN A N 1
ATOM 681 C CA . GLN A 1 87 ? -5.560 10.940 47.313 1.00 36.56 87 GLN A CA 1
ATOM 682 C C . GLN A 1 87 ? -6.649 9.853 47.253 1.00 36.56 87 GLN A C 1
ATOM 684 O O . GLN A 1 87 ? -7.486 9.891 46.346 1.00 36.56 87 GLN A O 1
ATOM 689 N N . PRO A 1 88 ? -6.688 8.890 48.195 1.00 36.09 88 PRO A N 1
ATOM 690 C CA . PRO A 1 88 ? -7.777 7.924 48.258 1.00 36.09 88 PRO A CA 1
ATOM 691 C C . PRO A 1 88 ? -9.110 8.680 48.301 1.00 36.09 88 PRO A C 1
ATOM 693 O O . PRO A 1 88 ? -9.329 9.537 49.160 1.00 36.09 88 PRO A O 1
ATOM 696 N N . ILE A 1 89 ? -9.952 8.418 47.298 1.00 44.50 89 ILE A N 1
ATOM 697 C CA . ILE A 1 89 ? -11.156 9.187 46.985 1.00 44.50 89 ILE A CA 1
ATOM 698 C C . ILE A 1 89 ? -12.184 8.975 48.104 1.00 44.50 89 ILE A C 1
ATOM 700 O O . ILE A 1 89 ? -13.029 8.086 48.038 1.00 44.50 89 ILE A O 1
ATOM 704 N N . HIS A 1 90 ? -12.084 9.748 49.181 1.00 38.69 90 HIS A N 1
ATOM 705 C CA . HIS A 1 90 ? -12.939 9.539 50.346 1.00 38.69 90 HIS A CA 1
ATOM 706 C C . HIS A 1 90 ? -14.184 10.427 50.387 1.00 38.69 90 HIS A C 1
ATOM 708 O O . HIS A 1 90 ? -15.104 10.076 51.117 1.00 38.69 90 HIS A O 1
ATOM 714 N N . THR A 1 91 ? -14.318 11.464 49.549 1.00 44.00 91 THR A N 1
ATOM 715 C CA . THR A 1 91 ? -15.554 12.275 49.486 1.00 44.00 91 THR A CA 1
ATOM 716 C C . THR A 1 91 ? -15.718 13.039 48.156 1.00 44.00 91 THR A C 1
ATOM 718 O O . THR A 1 91 ? -15.343 14.200 48.032 1.00 44.00 91 THR A O 1
ATOM 721 N N . LEU A 1 92 ? -16.369 12.430 47.151 1.00 46.31 92 LEU A N 1
ATOM 722 C CA . LEU A 1 92 ? -16.788 13.107 45.897 1.00 46.31 92 LEU A CA 1
ATOM 723 C C . LEU A 1 92 ? -17.865 14.196 46.106 1.00 46.31 92 LEU A C 1
ATOM 725 O O . LEU A 1 92 ? -18.209 14.938 45.187 1.00 46.31 92 LEU A O 1
ATOM 729 N N . THR A 1 93 ? -18.408 14.309 47.319 1.00 49.03 93 THR A N 1
ATOM 730 C CA . THR A 1 93 ? -19.523 15.197 47.670 1.00 49.03 93 THR A CA 1
ATOM 731 C C . THR A 1 93 ? -19.168 16.687 47.683 1.00 49.03 93 THR A C 1
ATOM 733 O O . THR A 1 93 ? -20.078 17.515 47.635 1.00 49.03 93 THR A O 1
ATOM 736 N N . GLU A 1 94 ? -17.880 17.043 47.720 1.00 53.75 94 GLU A N 1
ATOM 737 C CA . GLU A 1 94 ? -17.403 18.436 47.811 1.00 53.75 94 GLU A CA 1
ATOM 738 C C . GLU A 1 94 ? -16.913 19.018 46.474 1.00 53.75 94 GLU A C 1
ATOM 740 O O . GLU A 1 94 ? -16.509 20.178 46.406 1.00 53.75 94 GLU A O 1
ATOM 745 N N . TRP A 1 95 ? -16.954 18.242 45.389 1.00 58.38 95 TRP A N 1
ATOM 746 C CA . TRP A 1 95 ? -16.409 18.668 44.100 1.00 58.38 95 TRP A CA 1
ATOM 747 C C . TRP A 1 95 ? -17.373 19.562 43.313 1.00 58.38 95 TRP A C 1
ATOM 749 O O . TRP A 1 95 ? -18.591 19.355 43.277 1.00 58.38 95 TRP A O 1
ATOM 759 N N . THR A 1 96 ? -16.812 20.552 42.615 1.00 63.19 96 THR A N 1
ATOM 760 C CA . THR A 1 96 ? -17.549 21.323 41.605 1.00 63.19 96 THR A CA 1
ATOM 761 C C . THR A 1 96 ? -17.868 20.450 40.385 1.00 63.19 96 THR A C 1
ATOM 763 O O . THR A 1 96 ? -17.173 19.474 40.104 1.00 63.19 96 THR A O 1
ATOM 766 N N . ALA A 1 97 ? -18.894 20.814 39.605 1.00 60.19 97 ALA A N 1
ATOM 767 C CA . ALA A 1 97 ? -19.258 20.075 38.388 1.00 60.19 97 ALA A CA 1
ATOM 768 C C . ALA A 1 97 ? -18.099 19.996 37.371 1.00 60.19 97 ALA A C 1
ATOM 770 O O . ALA A 1 97 ? -17.931 18.977 36.709 1.00 60.19 97 ALA A O 1
ATOM 771 N N . GLN A 1 98 ? -17.265 21.039 37.292 1.00 59.59 98 GLN A N 1
ATOM 772 C CA . GLN A 1 98 ? -16.090 21.069 36.419 1.00 59.59 98 GLN A CA 1
ATOM 773 C C . GLN A 1 98 ? -14.990 20.106 36.890 1.00 59.59 98 GLN A C 1
ATOM 775 O O . GLN A 1 98 ? -14.395 19.416 36.070 1.00 59.59 98 GLN A O 1
ATOM 780 N N . GLN A 1 99 ? -14.728 20.027 38.199 1.00 54.28 99 GLN A N 1
ATOM 781 C CA . GLN A 1 99 ? -13.780 19.057 38.766 1.00 54.28 99 GLN A CA 1
ATOM 782 C C . GLN A 1 99 ? -14.274 17.619 38.577 1.00 54.28 99 GLN A C 1
ATOM 784 O O . GLN A 1 99 ? -13.495 16.741 38.221 1.00 54.28 99 GLN A O 1
ATOM 789 N N . HIS A 1 100 ? -15.578 17.398 38.747 1.00 58.66 100 HIS A N 1
ATOM 790 C CA . HIS A 1 100 ? -16.196 16.096 38.528 1.00 58.66 100 HIS A CA 1
ATOM 791 C C . HIS A 1 100 ? -16.110 15.659 37.058 1.00 58.66 100 HIS A C 1
ATOM 793 O O . HIS A 1 100 ? -15.748 14.518 36.788 1.00 58.66 100 HIS A O 1
ATOM 799 N N . GLN A 1 101 ? -16.346 16.573 36.110 1.00 59.62 101 GLN A N 1
ATOM 800 C CA . GLN A 1 101 ? -16.175 16.291 34.684 1.00 59.62 101 GLN A CA 1
ATOM 801 C C . GLN A 1 101 ? -14.712 15.992 34.333 1.00 59.62 101 GLN A C 1
ATOM 803 O O . GLN A 1 101 ? -14.447 14.966 33.723 1.00 59.62 101 GLN A O 1
ATOM 808 N N . LYS A 1 102 ? -13.753 16.803 34.806 1.00 55.56 102 LYS A N 1
ATOM 809 C CA . LYS A 1 102 ? -12.317 16.546 34.590 1.00 55.56 102 LYS A CA 1
ATOM 810 C C . LYS A 1 102 ? -11.878 15.176 35.107 1.00 55.56 102 LYS A C 1
ATOM 812 O O . LYS A 1 102 ? -11.088 14.504 34.456 1.00 55.56 102 LYS A O 1
ATOM 817 N N . PHE A 1 103 ? -12.386 14.755 36.264 1.00 61.09 103 PHE A N 1
ATOM 818 C CA . PHE A 1 103 ? -12.118 13.422 36.794 1.00 61.09 103 PHE A CA 1
ATOM 819 C C . PHE A 1 103 ? -12.727 12.317 35.931 1.00 61.09 103 PHE A C 1
ATOM 821 O O . PHE A 1 103 ? -12.057 11.317 35.688 1.00 61.09 103 PHE A O 1
ATOM 828 N N . ILE A 1 104 ? -13.972 12.483 35.471 1.00 59.38 104 ILE A N 1
ATOM 829 C CA . ILE A 1 104 ? -14.611 11.530 34.555 1.00 59.38 104 ILE A CA 1
ATOM 830 C C . ILE A 1 104 ? -13.790 11.416 33.270 1.00 59.38 104 ILE A C 1
ATOM 832 O O . ILE A 1 104 ? -13.473 10.299 32.876 1.00 59.38 104 ILE A O 1
ATOM 836 N N . ASP A 1 105 ? -13.385 12.538 32.675 1.00 51.97 105 ASP A N 1
ATOM 837 C CA . ASP A 1 105 ? -12.610 12.568 31.431 1.00 51.97 105 ASP A CA 1
ATOM 838 C C . ASP A 1 105 ? -11.236 11.906 31.615 1.00 51.97 105 ASP A C 1
ATOM 840 O O . ASP A 1 105 ? -10.869 11.005 30.863 1.00 51.97 105 ASP A O 1
ATOM 844 N N . PHE A 1 106 ? -10.508 12.276 32.675 1.00 52.53 106 PHE A N 1
ATOM 845 C CA . PHE A 1 106 ? -9.217 11.674 33.022 1.00 52.53 106 PHE A CA 1
ATOM 846 C C . PHE A 1 106 ? -9.335 10.169 33.287 1.00 52.53 106 PHE A C 1
ATOM 848 O O . PHE A 1 106 ? -8.506 9.375 32.844 1.00 52.53 106 PHE A O 1
ATOM 855 N N . THR A 1 107 ? -10.375 9.752 34.006 1.00 54.88 107 THR A N 1
ATOM 856 C CA . THR A 1 107 ? -10.578 8.342 34.342 1.00 54.88 107 THR A CA 1
ATOM 857 C C . THR A 1 107 ? -11.039 7.539 33.124 1.00 54.88 107 THR A C 1
ATOM 859 O O . THR A 1 107 ? -10.617 6.395 32.969 1.00 54.88 107 THR A O 1
ATOM 862 N N . ASP A 1 108 ? -11.854 8.114 32.231 1.00 57.09 108 ASP A N 1
ATOM 863 C CA . ASP A 1 108 ? -12.233 7.480 30.959 1.00 57.09 108 ASP A CA 1
ATOM 864 C C . ASP A 1 108 ? -11.016 7.314 30.053 1.00 57.09 108 ASP A C 1
ATOM 866 O O . ASP A 1 108 ? -10.867 6.264 29.427 1.00 57.09 108 ASP A O 1
ATOM 870 N N . GLN A 1 109 ? -10.119 8.303 30.046 1.00 49.19 109 GLN A N 1
ATOM 871 C CA . GLN A 1 109 ? -8.842 8.231 29.347 1.00 49.19 109 GLN A CA 1
ATOM 872 C C . GLN A 1 109 ? -7.948 7.136 29.940 1.00 49.19 109 GLN A C 1
ATOM 874 O O . GLN A 1 109 ? -7.445 6.300 29.197 1.00 49.19 109 GLN A O 1
ATOM 879 N N . ALA A 1 110 ? -7.796 7.070 31.266 1.00 49.19 110 ALA A N 1
ATOM 880 C CA . ALA A 1 110 ? -6.976 6.056 31.933 1.00 49.19 110 ALA A CA 1
ATOM 881 C C . ALA A 1 110 ? -7.519 4.628 31.739 1.00 49.19 110 ALA A C 1
ATOM 883 O O . ALA A 1 110 ? -6.765 3.711 31.412 1.00 49.19 110 ALA A O 1
ATOM 884 N N . LEU A 1 111 ? -8.832 4.430 31.899 1.00 54.44 111 LEU A N 1
ATOM 885 C CA . LEU A 1 111 ? -9.489 3.155 31.592 1.00 54.44 111 LEU A CA 1
ATOM 886 C C . LEU A 1 111 ? -9.426 2.838 30.097 1.00 54.44 111 LEU A C 1
ATOM 888 O O . LEU A 1 111 ? -9.357 1.668 29.731 1.00 54.44 111 LEU A O 1
ATOM 892 N N . GLY A 1 112 ? -9.420 3.863 29.245 1.00 49.06 112 GLY A N 1
ATOM 893 C CA . GLY A 1 112 ? -9.136 3.745 27.824 1.00 49.06 112 GLY A CA 1
ATOM 894 C C . GLY A 1 112 ? -7.761 3.152 27.583 1.00 49.06 112 GLY A C 1
ATOM 895 O O . GLY A 1 112 ? -7.675 2.046 27.058 1.00 49.06 112 GLY A O 1
ATOM 896 N N . SER A 1 113 ? -6.710 3.805 28.077 1.00 48.53 113 SER A N 1
ATOM 897 C CA . SER A 1 113 ? -5.324 3.325 28.030 1.00 48.53 113 SER A CA 1
ATOM 898 C C . SER A 1 113 ? -5.171 1.892 28.537 1.00 48.53 113 SER A C 1
ATOM 900 O O . SER A 1 113 ? -4.480 1.099 27.908 1.00 48.53 113 SER A O 1
ATOM 902 N N . LEU A 1 114 ? -5.855 1.524 29.624 1.00 53.16 114 LEU A N 1
ATOM 903 C CA . LEU A 1 114 ? -5.858 0.148 30.131 1.00 53.16 114 LEU A CA 1
ATOM 904 C C . LEU A 1 114 ? -6.607 -0.826 29.217 1.00 53.16 114 LEU A C 1
ATOM 906 O O . LEU A 1 114 ? -6.154 -1.950 29.030 1.00 53.16 114 LEU A O 1
ATOM 910 N N . SER A 1 115 ? -7.727 -0.408 28.624 1.00 52.28 115 SER A N 1
ATOM 911 C CA . SER A 1 115 ? -8.463 -1.222 27.647 1.00 52.28 115 SER A CA 1
ATOM 912 C C . SER A 1 115 ? -7.696 -1.436 26.339 1.00 52.28 115 SER A C 1
ATOM 914 O O . SER A 1 115 ? -7.981 -2.391 25.623 1.00 52.28 115 SER A O 1
ATOM 916 N N . HIS A 1 116 ? -6.718 -0.574 26.051 1.00 45.66 116 HIS A N 1
ATOM 917 C CA . HIS A 1 116 ? -5.814 -0.681 24.908 1.00 45.66 116 HIS A CA 1
ATOM 918 C C . HIS A 1 116 ? -4.644 -1.647 25.145 1.00 45.66 116 HIS A C 1
ATOM 920 O O . HIS A 1 116 ? -3.913 -1.958 24.207 1.00 45.66 116 HIS A O 1
ATOM 926 N N . LEU A 1 117 ? -4.436 -2.125 26.377 1.00 44.34 117 LEU A N 1
ATOM 927 C CA . LEU A 1 117 ? -3.388 -3.100 26.660 1.00 44.34 117 LEU A CA 1
ATOM 928 C C . LEU A 1 117 ? -3.823 -4.503 26.195 1.00 44.34 117 LEU A C 1
ATOM 930 O O . LEU A 1 117 ? -4.903 -4.967 26.578 1.00 44.34 117 LEU A O 1
ATOM 934 N N . PRO A 1 118 ? -2.976 -5.230 25.438 1.00 42.59 118 PRO A N 1
ATOM 935 C CA . PRO A 1 118 ? -3.119 -6.670 25.267 1.00 42.59 118 PRO A CA 1
ATOM 936 C C . PRO A 1 118 ? -3.301 -7.347 26.628 1.00 42.59 118 PRO A C 1
ATOM 938 O O . PRO A 1 118 ? -2.610 -7.002 27.583 1.00 42.59 118 PRO A O 1
ATOM 941 N N . SER A 1 119 ? -4.190 -8.338 26.742 1.00 44.56 119 SER A N 1
ATOM 942 C CA . SER A 1 119 ? -4.452 -8.968 28.049 1.00 44.56 119 SER A CA 1
ATOM 943 C C . SER A 1 119 ? -3.232 -9.650 28.664 1.00 44.56 119 SER A C 1
ATOM 945 O O . SER A 1 119 ? -3.207 -9.812 29.871 1.00 44.56 119 SER A O 1
ATOM 947 N N . ALA A 1 120 ? -2.233 -10.026 27.859 1.00 39.00 120 ALA A N 1
ATOM 948 C CA . ALA A 1 120 ? -0.952 -10.538 28.351 1.00 39.00 120 ALA A CA 1
ATOM 949 C C . ALA A 1 120 ? -0.134 -9.477 29.117 1.00 39.00 120 ALA A C 1
ATOM 951 O O . ALA A 1 120 ? 0.748 -9.817 29.897 1.00 39.00 120 ALA A O 1
ATOM 952 N N . LEU A 1 121 ? -0.426 -8.192 28.893 1.00 39.16 121 LEU A N 1
ATOM 953 C CA . LEU A 1 121 ? 0.170 -7.053 29.594 1.00 39.16 121 LEU A CA 1
ATOM 954 C C . LEU A 1 121 ? -0.726 -6.530 30.727 1.00 39.16 121 LEU A C 1
ATOM 956 O O . LEU A 1 121 ? -0.327 -5.610 31.441 1.00 39.16 121 LEU A O 1
ATOM 960 N N . LEU A 1 122 ? -1.929 -7.091 30.897 1.00 46.09 122 LEU A N 1
ATOM 961 C CA . LEU A 1 122 ? -2.776 -6.823 32.052 1.00 46.09 122 LEU A CA 1
ATOM 962 C C . LEU A 1 122 ? -2.447 -7.837 33.160 1.00 46.09 122 LEU A C 1
ATOM 964 O O . LEU A 1 122 ? -2.315 -9.024 32.877 1.00 46.09 122 LEU A O 1
ATOM 968 N N . PRO A 1 123 ? -2.332 -7.398 34.421 1.00 51.53 123 PRO A N 1
ATOM 969 C CA . PRO A 1 123 ? -2.240 -8.289 35.568 1.00 51.53 123 PRO A CA 1
ATOM 970 C C . PRO A 1 123 ? -3.387 -9.305 35.600 1.00 51.53 123 PRO A C 1
ATOM 972 O O . PRO A 1 123 ? -4.529 -8.950 35.309 1.00 51.53 123 PRO A O 1
ATOM 975 N N . ASP A 1 124 ? -3.102 -10.541 36.021 1.00 52.31 124 ASP A N 1
ATOM 976 C CA . ASP A 1 124 ? -4.087 -11.636 36.097 1.00 52.31 124 ASP A CA 1
ATOM 977 C C . ASP A 1 124 ? -5.336 -11.289 36.937 1.00 52.31 124 ASP A C 1
ATOM 979 O O . ASP A 1 124 ? -6.395 -11.900 36.783 1.00 52.31 124 ASP A O 1
ATOM 983 N N . ASP A 1 125 ? -5.230 -10.311 37.844 1.00 58.72 125 ASP A N 1
ATOM 984 C CA . ASP A 1 125 ? -6.307 -9.828 38.711 1.00 58.72 125 ASP A CA 1
ATOM 985 C C . ASP A 1 125 ? -7.184 -8.722 38.090 1.00 58.72 125 ASP A C 1
ATOM 987 O O . ASP A 1 125 ? -8.172 -8.311 38.720 1.00 58.72 125 ASP A O 1
ATOM 991 N N . ILE A 1 126 ? -6.848 -8.267 36.874 1.00 57.53 126 ILE A N 1
ATOM 992 C CA . ILE A 1 126 ? -7.619 -7.328 36.055 1.00 57.53 126 ILE A CA 1
ATOM 993 C C . ILE A 1 126 ? -8.108 -8.043 34.792 1.00 57.53 126 ILE A C 1
ATOM 995 O O . ILE A 1 126 ? -7.359 -8.280 33.846 1.00 57.53 126 ILE A O 1
ATOM 999 N N . SER A 1 127 ? -9.413 -8.306 34.718 1.00 65.44 127 SER A N 1
ATOM 1000 C CA . SER A 1 127 ? -10.009 -8.772 33.465 1.00 65.44 127 SER A CA 1
ATOM 1001 C C . SER A 1 127 ? -10.246 -7.596 32.502 1.00 65.44 127 SER A C 1
ATOM 1003 O O . SER A 1 127 ? -10.814 -6.580 32.918 1.00 65.44 127 SER A O 1
ATOM 1005 N N . PRO A 1 128 ? -9.936 -7.727 31.196 1.00 56.19 128 PRO A N 1
ATOM 1006 C CA . PRO A 1 128 ? -10.345 -6.752 30.179 1.00 56.19 128 PRO A CA 1
ATOM 1007 C C . PRO A 1 128 ? -11.851 -6.444 30.227 1.00 56.19 128 PRO A C 1
ATOM 1009 O O . PRO A 1 128 ? -12.261 -5.294 30.065 1.00 56.19 128 PRO A O 1
ATOM 1012 N N . SER A 1 129 ? -12.677 -7.455 30.529 1.00 61.31 129 SER A N 1
ATOM 1013 C CA . SER A 1 129 ? -14.126 -7.309 30.712 1.00 61.31 129 SER A CA 1
ATOM 1014 C C . SER A 1 129 ? -14.472 -6.372 31.868 1.00 61.31 129 SER A C 1
ATOM 1016 O O . SER A 1 129 ? -15.420 -5.594 31.760 1.00 61.31 129 SER A O 1
ATOM 1018 N N . GLU A 1 130 ? -13.721 -6.425 32.972 1.00 68.38 130 GLU A N 1
ATOM 1019 C CA . GLU A 1 130 ? -13.919 -5.540 34.126 1.00 68.38 130 GLU A CA 1
ATOM 1020 C C . GLU A 1 130 ? -13.566 -4.094 33.763 1.00 68.38 130 GLU A C 1
ATOM 1022 O O . GLU A 1 130 ? -14.367 -3.196 34.026 1.00 68.38 130 GLU A O 1
ATOM 1027 N N . VAL A 1 131 ? -12.434 -3.869 33.084 1.00 61.88 131 VAL A N 1
ATOM 1028 C CA . VAL A 1 131 ? -11.997 -2.535 32.626 1.00 61.88 131 VAL A CA 1
ATOM 1029 C C . VAL A 1 131 ? -13.024 -1.917 31.673 1.00 61.88 131 VAL A C 1
ATOM 1031 O O . VAL A 1 131 ? -13.450 -0.778 31.873 1.00 61.88 131 VAL A O 1
ATOM 1034 N N . LEU A 1 132 ? -13.489 -2.677 30.678 1.00 64.56 132 LEU A N 1
ATOM 1035 C CA . LEU A 1 132 ? -14.484 -2.218 29.703 1.00 64.56 132 LEU A CA 1
ATOM 1036 C C . LEU A 1 132 ? -15.855 -1.974 30.343 1.00 64.56 132 LEU A C 1
ATOM 1038 O O . LEU A 1 132 ? -16.510 -0.971 30.055 1.00 64.56 132 LEU A O 1
ATOM 1042 N N . THR A 1 133 ? -16.284 -2.845 31.261 1.00 73.19 133 THR A N 1
ATOM 1043 C CA . THR A 1 133 ? -17.535 -2.658 32.013 1.00 73.19 133 THR A CA 1
ATOM 1044 C C . THR A 1 133 ? -17.473 -1.401 32.877 1.00 73.19 133 THR A C 1
ATOM 1046 O O . THR A 1 133 ? -18.446 -0.643 32.936 1.00 73.19 133 THR A O 1
ATOM 1049 N N . LEU A 1 134 ? -16.330 -1.142 33.519 1.00 69.06 134 LEU A N 1
ATOM 1050 C CA . LEU A 1 134 ? -16.100 0.071 34.299 1.00 69.06 134 LEU A CA 1
ATOM 1051 C C . LEU A 1 134 ? -16.108 1.317 33.419 1.00 69.06 134 LEU A C 1
ATOM 1053 O O . LEU A 1 134 ? -16.818 2.265 33.749 1.00 69.06 134 LEU A O 1
ATOM 1057 N N . ARG A 1 135 ? -15.416 1.294 32.276 1.00 71.19 135 ARG A N 1
ATOM 1058 C CA . ARG A 1 135 ? -15.398 2.401 31.307 1.00 71.19 135 ARG A CA 1
ATOM 1059 C C . ARG A 1 135 ? -16.805 2.704 30.779 1.00 71.19 135 ARG A C 1
ATOM 1061 O O . ARG A 1 135 ? -17.259 3.845 30.823 1.00 71.19 135 ARG A O 1
ATOM 1068 N N . LYS A 1 136 ? -17.570 1.672 30.395 1.00 71.50 136 LYS A N 1
ATOM 1069 C CA . LYS A 1 136 ? -18.974 1.799 29.950 1.00 71.50 136 LYS A CA 1
ATOM 1070 C C . LYS A 1 136 ? -19.882 2.377 31.040 1.00 71.50 136 LYS A C 1
ATOM 1072 O O . LYS A 1 136 ? -20.764 3.179 30.737 1.00 71.50 136 LYS A O 1
ATOM 1077 N N . ARG A 1 137 ? -19.688 1.987 32.308 1.00 70.50 137 ARG A N 1
ATOM 1078 C CA . ARG A 1 137 ? -20.418 2.564 33.453 1.00 70.50 137 ARG A CA 1
ATOM 1079 C C . ARG A 1 137 ? -20.008 4.015 33.707 1.00 70.50 137 ARG A C 1
ATOM 1081 O O . ARG A 1 137 ? -20.896 4.833 33.925 1.00 70.50 137 ARG A O 1
ATOM 1088 N N . LEU A 1 138 ? -18.718 4.339 33.611 1.00 69.44 138 LEU A N 1
ATOM 1089 C CA . LEU A 1 138 ? -18.186 5.691 33.789 1.00 69.44 138 LEU A CA 1
ATOM 1090 C C . LEU A 1 138 ? -18.777 6.670 32.767 1.00 69.44 138 LEU A C 1
ATOM 1092 O O . LEU A 1 138 ? -19.283 7.716 33.155 1.00 69.44 138 LEU A O 1
ATOM 1096 N N . ARG A 1 139 ? -18.837 6.289 31.484 1.00 69.56 139 ARG A N 1
ATOM 1097 C CA . ARG A 1 139 ? -19.441 7.106 30.411 1.00 69.56 139 ARG A CA 1
ATOM 1098 C C . ARG A 1 139 ? -20.935 7.387 30.593 1.00 69.56 139 ARG A C 1
ATOM 1100 O O . ARG A 1 139 ? -21.475 8.298 29.975 1.00 69.56 139 ARG A O 1
ATOM 1107 N N . ARG A 1 140 ? -21.630 6.610 31.432 1.00 69.06 140 ARG A N 1
ATOM 1108 C CA . ARG A 1 140 ? -23.044 6.839 31.784 1.00 69.06 140 ARG A CA 1
ATOM 1109 C C . ARG A 1 140 ? -23.213 7.779 32.981 1.00 69.06 140 ARG A C 1
ATOM 1111 O O . ARG A 1 140 ? -24.341 8.187 33.272 1.00 69.06 140 ARG A O 1
ATOM 1118 N N . VAL A 1 141 ? -22.132 8.123 33.682 1.00 65.81 141 VAL A N 1
ATOM 1119 C CA . VAL A 1 141 ? -22.159 9.075 34.795 1.00 65.81 141 VAL A CA 1
ATOM 1120 C C . VAL A 1 141 ? -22.368 10.474 34.224 1.00 65.81 141 VAL A C 1
ATOM 1122 O O . VAL A 1 141 ? -21.555 10.988 33.466 1.00 65.81 141 VAL A O 1
ATOM 1125 N N . LYS A 1 142 ? -23.479 11.113 34.592 1.00 58.56 142 LYS A N 1
ATOM 1126 C CA . LYS A 1 142 ? -23.728 12.514 34.233 1.00 58.56 142 LYS A CA 1
ATOM 1127 C C . LYS A 1 142 ? -22.863 13.430 35.100 1.00 58.56 142 LYS A C 1
ATOM 1129 O O . LYS A 1 142 ? -22.790 13.209 36.306 1.00 58.56 142 LYS A O 1
ATOM 1134 N N . ALA A 1 143 ? -22.342 14.518 34.527 1.00 53.22 143 ALA A N 1
ATOM 1135 C CA . ALA A 1 143 ? -21.549 15.539 35.228 1.00 53.22 143 ALA A CA 1
ATOM 1136 C C . ALA A 1 143 ? -22.176 16.011 36.558 1.00 53.22 143 ALA A C 1
ATOM 1138 O O . ALA A 1 143 ? -21.481 16.244 37.544 1.00 53.22 143 ALA A O 1
ATOM 1139 N N . ASN A 1 144 ? -23.512 16.090 36.602 1.00 49.78 144 ASN A N 1
ATOM 1140 C CA . ASN A 1 144 ? -24.280 16.568 37.756 1.00 49.78 144 ASN A CA 1
ATOM 1141 C C . ASN A 1 144 ? -24.539 15.496 38.830 1.00 49.78 144 ASN A C 1
ATOM 1143 O O . ASN A 1 144 ? -25.088 15.817 39.884 1.00 49.78 144 ASN A O 1
ATOM 1147 N N . ASN A 1 145 ? -24.193 14.231 38.575 1.00 59.66 145 ASN A N 1
ATOM 1148 C CA . ASN A 1 145 ? -24.407 13.136 39.512 1.00 59.66 145 ASN A CA 1
ATOM 1149 C C . ASN A 1 145 ? -23.243 13.068 40.509 1.00 59.66 145 ASN A C 1
ATOM 1151 O O . ASN A 1 145 ? -22.273 12.355 40.286 1.00 59.66 145 ASN A O 1
ATOM 1155 N N . ARG A 1 146 ? -23.336 13.833 41.603 1.00 52.56 146 ARG A N 1
ATOM 1156 C CA . ARG A 1 146 ? -22.255 14.021 42.597 1.00 52.56 146 ARG A CA 1
ATOM 1157 C C . ARG A 1 146 ? -21.980 12.800 43.489 1.00 52.56 146 ARG A C 1
ATOM 1159 O O . ARG A 1 146 ? -21.183 12.879 44.418 1.00 52.56 146 ARG A O 1
ATOM 1166 N N . THR A 1 147 ? -22.650 11.683 43.230 1.00 53.78 147 THR A N 1
ATOM 1167 C CA . THR A 1 147 ? -22.500 10.427 43.968 1.00 53.78 147 THR A CA 1
ATOM 1168 C C . THR A 1 147 ? -22.360 9.280 42.978 1.00 53.78 147 THR A C 1
ATOM 1170 O O . THR A 1 147 ? -23.309 8.936 42.272 1.00 53.78 147 THR A O 1
ATOM 1173 N N . LEU A 1 148 ? -21.169 8.685 42.935 1.00 57.50 148 LEU A N 1
ATOM 1174 C CA . LEU A 1 148 ? -20.943 7.381 42.318 1.00 57.50 148 LEU A CA 1
ATOM 1175 C C . LEU A 1 148 ? -21.416 6.281 43.280 1.00 57.50 148 LEU A C 1
ATOM 1177 O O . LEU A 1 148 ? -21.214 6.393 44.487 1.00 57.50 148 LEU A O 1
ATOM 1181 N N . GLU A 1 149 ? -22.033 5.215 42.765 1.00 62.19 149 GLU A N 1
ATOM 1182 C CA . GLU A 1 149 ? -22.394 4.048 43.585 1.00 62.19 149 GLU A CA 1
ATOM 1183 C C . GLU A 1 149 ? -21.146 3.491 44.292 1.00 62.19 149 GLU A C 1
ATOM 1185 O O . GLU A 1 149 ? -20.133 3.240 43.638 1.00 62.19 149 GLU A O 1
ATOM 1190 N N . GLU A 1 150 ? -21.214 3.230 45.603 1.00 55.84 150 GLU A N 1
ATOM 1191 C CA . GLU A 1 150 ? -20.069 2.739 46.397 1.00 55.84 150 GLU A CA 1
ATOM 1192 C C . GLU A 1 150 ? -19.405 1.500 45.782 1.00 55.84 150 GLU A C 1
ATOM 1194 O O . GLU A 1 150 ? -18.180 1.375 45.762 1.00 55.84 150 GLU A O 1
ATOM 1199 N N . LYS A 1 151 ? -20.216 0.595 45.217 1.00 56.97 151 LYS A N 1
ATOM 1200 C CA . LYS A 1 151 ? -19.726 -0.595 44.516 1.00 56.97 151 LYS A CA 1
ATOM 1201 C C . LYS A 1 151 ? -18.914 -0.231 43.269 1.00 56.97 151 LYS A C 1
ATOM 1203 O O . LYS A 1 151 ? -17.819 -0.748 43.095 1.00 56.97 151 LYS A O 1
ATOM 1208 N N . PHE A 1 152 ? -19.418 0.682 42.435 1.00 63.38 152 PHE A N 1
ATOM 1209 C CA . PHE A 1 152 ? -18.695 1.168 41.253 1.00 63.38 152 PHE A CA 1
ATOM 1210 C C . PHE A 1 152 ? -17.370 1.828 41.641 1.00 63.38 152 PHE A C 1
ATOM 1212 O O . PHE A 1 152 ? -16.346 1.591 41.011 1.00 63.38 152 PHE A O 1
ATOM 1219 N N . HIS A 1 153 ? -17.391 2.609 42.718 1.00 63.69 153 HIS A N 1
ATOM 1220 C CA . HIS A 1 153 ? -16.224 3.300 43.235 1.00 63.69 153 HIS A CA 1
ATOM 1221 C C . HIS A 1 153 ? -15.133 2.333 43.723 1.00 63.69 153 HIS A C 1
ATOM 1223 O O . HIS A 1 153 ? -13.951 2.499 43.424 1.00 63.69 153 HIS A O 1
ATOM 1229 N N . LYS A 1 154 ? -15.539 1.275 44.430 1.00 66.06 154 LYS A N 1
ATOM 1230 C CA . LYS A 1 154 ? -14.644 0.213 44.896 1.00 66.06 154 LYS A CA 1
ATOM 1231 C C . LYS A 1 154 ? -14.007 -0.555 43.734 1.00 66.06 154 LYS A C 1
ATOM 1233 O O . LYS A 1 154 ? -12.799 -0.784 43.755 1.00 66.06 154 LYS A O 1
ATOM 1238 N N . ASP A 1 155 ? -14.807 -0.920 42.734 1.00 62.44 155 ASP A N 1
ATOM 1239 C CA . ASP A 1 155 ? -14.343 -1.649 41.549 1.00 62.44 155 ASP A CA 1
ATOM 1240 C C . ASP A 1 155 ? -13.359 -0.791 40.722 1.00 62.44 155 ASP A C 1
ATOM 1242 O O . ASP A 1 155 ? -12.304 -1.272 40.310 1.00 62.44 155 ASP A O 1
ATOM 1246 N N . LEU A 1 156 ? -13.651 0.506 40.562 1.00 63.09 156 LEU A N 1
ATOM 1247 C CA . LEU A 1 156 ? -12.778 1.470 39.887 1.00 63.09 156 LEU A CA 1
ATOM 1248 C C . LEU A 1 156 ? -11.427 1.638 40.603 1.00 63.09 156 LEU A C 1
ATOM 1250 O O . LEU A 1 156 ? -10.376 1.538 39.973 1.00 63.09 156 LEU A O 1
ATOM 1254 N N . ASN A 1 157 ? -11.444 1.837 41.924 1.00 64.56 157 ASN A N 1
ATOM 1255 C CA . ASN A 1 157 ? -10.223 1.993 42.720 1.00 64.56 157 ASN A CA 1
ATOM 1256 C C . ASN A 1 157 ? -9.362 0.728 42.717 1.00 64.56 157 ASN A C 1
ATOM 1258 O O . ASN A 1 157 ? -8.135 0.829 42.699 1.00 64.56 157 ASN A O 1
ATOM 1262 N N . LYS A 1 158 ? -9.974 -0.464 42.693 1.00 70.06 158 LYS A N 1
ATOM 1263 C CA . LYS A 1 158 ? -9.242 -1.728 42.534 1.00 70.06 158 LYS A CA 1
ATOM 1264 C C . LYS A 1 158 ? -8.449 -1.720 41.222 1.00 70.06 158 LYS A C 1
ATOM 1266 O O . LYS A 1 158 ? -7.237 -1.901 41.255 1.00 70.06 158 LYS A O 1
ATOM 1271 N N . VAL A 1 159 ? -9.107 -1.446 40.094 1.00 58.50 159 VAL A N 1
ATOM 1272 C CA . VAL A 1 159 ? -8.459 -1.454 38.770 1.00 58.50 159 VAL A CA 1
ATOM 1273 C C . VAL A 1 159 ? -7.362 -0.394 38.668 1.00 58.50 159 VAL A C 1
ATOM 1275 O O . VAL A 1 159 ? -6.248 -0.710 38.256 1.00 58.50 159 VAL A O 1
ATOM 1278 N N . LEU A 1 160 ? -7.635 0.843 39.094 1.00 59.50 160 LEU A N 1
ATOM 1279 C CA . LEU A 1 160 ? -6.658 1.934 39.018 1.00 59.50 160 LEU A CA 1
ATOM 1280 C C . LEU A 1 160 ? -5.455 1.715 39.948 1.00 59.50 160 LEU A C 1
ATOM 1282 O O . LEU A 1 160 ? -4.324 1.955 39.536 1.00 59.50 160 LEU A O 1
ATOM 1286 N N . SER A 1 161 ? -5.664 1.230 41.176 1.00 60.34 161 SER A N 1
ATOM 1287 C CA . SER A 1 161 ? -4.565 0.983 42.125 1.00 60.34 161 SER A CA 1
ATOM 1288 C C . SER A 1 161 ? -3.693 -0.212 41.737 1.00 60.34 161 SER A C 1
ATOM 1290 O O . SER A 1 161 ? -2.487 -0.193 41.981 1.00 60.34 161 SER A O 1
ATOM 1292 N N . THR A 1 162 ? -4.263 -1.240 41.102 1.00 54.84 162 THR A N 1
ATOM 1293 C CA . THR A 1 162 ? -3.474 -2.320 40.500 1.00 54.84 162 THR A CA 1
ATOM 1294 C C . THR A 1 162 ? -2.706 -1.806 39.274 1.00 54.84 162 THR A C 1
ATOM 1296 O O . THR A 1 162 ? -1.513 -2.078 39.154 1.00 54.84 162 THR A O 1
ATOM 1299 N N . ALA A 1 163 ? -3.321 -0.978 38.422 1.00 50.28 163 ALA A N 1
ATOM 1300 C CA . ALA A 1 163 ? -2.654 -0.369 37.267 1.00 50.28 163 ALA A CA 1
ATOM 1301 C C . ALA A 1 163 ? -1.500 0.583 37.629 1.00 50.28 163 ALA A C 1
ATOM 1303 O O . ALA A 1 163 ? -0.473 0.605 36.955 1.00 50.28 163 ALA A O 1
ATOM 1304 N N . GLN A 1 164 ? -1.618 1.327 38.729 1.00 50.69 164 GLN A N 1
ATOM 1305 C CA . GLN A 1 164 ? -0.556 2.202 39.246 1.00 50.69 164 GLN A CA 1
ATOM 1306 C C . GLN A 1 164 ? 0.735 1.459 39.614 1.00 50.69 164 GLN A C 1
ATOM 1308 O O . GLN A 1 164 ? 1.786 2.085 39.712 1.00 50.69 164 GLN A O 1
ATOM 1313 N N . LYS A 1 165 ? 0.683 0.136 39.812 1.00 54.06 165 LYS A N 1
ATOM 1314 C CA . LYS A 1 165 ? 1.856 -0.699 40.111 1.00 54.06 165 LYS A CA 1
ATOM 1315 C C . LYS A 1 165 ? 2.625 -1.135 38.857 1.00 54.06 165 LYS A C 1
ATOM 1317 O O . LYS A 1 165 ? 3.608 -1.858 38.989 1.00 54.06 165 LYS A O 1
ATOM 1322 N N . MET A 1 166 ? 2.232 -0.677 37.661 1.00 48.38 166 MET A N 1
ATOM 1323 C CA . MET A 1 166 ? 2.865 -1.023 36.378 1.00 48.38 166 MET A CA 1
ATOM 1324 C C . MET A 1 166 ? 4.028 -0.122 35.868 1.00 48.38 166 MET A C 1
ATOM 1326 O O . MET A 1 166 ? 4.405 -0.298 34.707 1.00 48.38 166 MET A O 1
ATOM 1330 N N . PRO A 1 167 ? 4.658 0.824 36.610 1.00 38.25 167 PRO A N 1
ATOM 1331 C CA . PRO A 1 167 ? 5.514 1.846 35.989 1.00 38.25 167 PRO A CA 1
ATOM 1332 C C . PRO A 1 167 ? 6.830 1.322 35.373 1.00 38.25 167 PRO A C 1
ATOM 1334 O O . PRO A 1 167 ? 7.544 2.099 34.744 1.00 38.25 167 PRO A O 1
ATOM 1337 N N . GLY A 1 168 ? 7.141 0.025 35.502 1.00 36.66 168 GLY A N 1
ATOM 1338 C CA . GLY A 1 168 ? 8.301 -0.625 34.876 1.00 36.66 168 GLY A CA 1
ATOM 1339 C C . GLY A 1 168 ? 8.015 -1.420 33.593 1.00 36.66 168 GLY A C 1
ATOM 1340 O O . GLY A 1 168 ? 8.927 -1.614 32.803 1.00 36.66 168 GLY A O 1
ATOM 1341 N N . MET A 1 169 ? 6.774 -1.852 33.332 1.00 33.75 169 MET A N 1
ATOM 1342 C CA . MET A 1 169 ? 6.470 -2.717 32.173 1.00 33.75 169 MET A CA 1
ATOM 1343 C C . MET A 1 169 ? 6.266 -1.955 30.858 1.00 33.75 169 MET A C 1
ATOM 1345 O O . MET A 1 169 ? 6.180 -2.578 29.813 1.00 33.75 169 MET A O 1
ATOM 1349 N N . LEU A 1 170 ? 6.176 -0.622 30.895 1.00 33.44 170 LEU A N 1
ATOM 1350 C CA . LEU A 1 170 ? 5.932 0.223 29.716 1.00 33.44 170 LEU A CA 1
ATOM 1351 C C . LEU A 1 170 ? 7.205 0.833 29.111 1.00 33.44 170 LEU A C 1
ATOM 1353 O O . LEU A 1 170 ? 7.126 1.420 28.037 1.00 33.44 170 LEU A O 1
ATOM 1357 N N . ARG A 1 171 ? 8.357 0.743 29.794 1.00 32.09 171 ARG A N 1
ATOM 1358 C CA . ARG A 1 171 ? 9.624 1.327 29.311 1.00 32.09 171 ARG A CA 1
ATOM 1359 C C . ARG A 1 171 ? 10.467 0.351 28.496 1.00 32.09 171 ARG A C 1
ATOM 1361 O O . ARG A 1 171 ? 11.131 0.788 27.569 1.00 32.09 171 ARG A O 1
ATOM 1368 N N . ASP A 1 172 ? 10.366 -0.940 28.801 1.00 29.39 172 ASP A N 1
ATOM 1369 C CA . ASP A 1 172 ? 11.197 -1.993 28.219 1.00 29.39 172 ASP A CA 1
ATOM 1370 C C . ASP A 1 172 ? 10.325 -3.169 27.755 1.00 29.39 172 ASP A C 1
ATOM 1372 O O . ASP A 1 172 ? 10.535 -4.310 28.165 1.00 29.39 172 ASP A O 1
ATOM 1376 N N . VAL A 1 173 ? 9.297 -2.910 26.937 1.00 31.70 173 VAL A N 1
ATOM 1377 C CA . VAL A 1 173 ? 8.675 -4.006 26.180 1.00 31.70 173 VAL A CA 1
ATOM 1378 C C . VAL A 1 173 ? 9.589 -4.242 24.978 1.00 31.70 173 VAL A C 1
ATOM 1380 O O . VAL A 1 173 ? 9.579 -3.410 24.070 1.00 31.70 173 VAL A O 1
ATOM 1383 N N . PRO A 1 174 ? 10.415 -5.308 24.946 1.00 30.89 174 PRO A N 1
ATOM 1384 C CA . PRO A 1 174 ? 11.054 -5.698 23.695 1.00 30.89 174 PRO A CA 1
ATOM 1385 C C . PRO A 1 174 ? 9.947 -5.867 22.659 1.00 30.89 174 PRO A C 1
ATOM 1387 O O . PRO A 1 174 ? 8.904 -6.418 23.005 1.00 30.89 174 PRO A O 1
ATOM 1390 N N . ASN A 1 175 ? 10.164 -5.362 21.440 1.00 40.09 175 ASN A N 1
ATOM 1391 C CA . ASN A 1 175 ? 9.221 -5.436 20.324 1.00 40.09 175 ASN A CA 1
ATOM 1392 C C . ASN A 1 175 ? 8.574 -6.830 20.266 1.00 40.09 175 ASN A C 1
ATOM 1394 O O . ASN A 1 175 ? 9.174 -7.782 19.763 1.00 40.09 175 ASN A O 1
ATOM 1398 N N . LEU A 1 176 ? 7.379 -6.973 20.841 1.00 34.12 176 LEU A N 1
ATOM 1399 C CA . LEU A 1 176 ? 6.642 -8.221 20.766 1.00 34.12 176 LEU A CA 1
ATOM 1400 C C . LEU A 1 176 ? 6.177 -8.310 19.316 1.00 34.12 176 LEU A C 1
ATOM 1402 O O . LEU A 1 176 ? 5.541 -7.360 18.853 1.00 34.12 176 LEU A O 1
ATOM 1406 N N . PRO A 1 177 ? 6.495 -9.391 18.579 1.00 37.16 177 PRO A N 1
ATOM 1407 C CA . PRO A 1 177 ? 5.933 -9.564 17.254 1.00 37.16 177 PRO A CA 1
ATOM 1408 C C . PRO A 1 177 ? 4.411 -9.499 17.419 1.00 37.16 177 PRO A C 1
ATOM 1410 O O . PRO A 1 177 ? 3.875 -10.241 18.253 1.00 37.16 177 PRO A O 1
ATOM 1413 N N . PRO A 1 178 ? 3.717 -8.614 16.682 1.00 42.41 178 PRO A N 1
ATOM 1414 C CA . PRO A 1 178 ? 2.315 -8.295 16.942 1.00 42.41 178 PRO A CA 1
ATOM 1415 C C . PRO A 1 178 ? 1.426 -9.549 16.982 1.00 42.41 178 PRO A C 1
ATOM 1417 O O . PRO A 1 178 ? 0.410 -9.587 17.663 1.00 42.41 178 PRO A O 1
ATOM 1420 N N . LEU A 1 179 ? 1.842 -10.636 16.332 1.00 46.12 179 LEU A N 1
ATOM 1421 C CA . LEU A 1 179 ? 0.984 -11.773 16.020 1.00 46.12 179 LEU A CA 1
ATOM 1422 C C . LEU A 1 179 ? 1.264 -13.047 16.832 1.00 46.12 179 LEU A C 1
ATOM 1424 O O . LEU A 1 179 ? 0.676 -14.091 16.537 1.00 46.12 179 LEU A O 1
ATOM 1428 N N . SER A 1 180 ? 2.065 -12.982 17.908 1.00 43.41 180 SER A N 1
ATOM 1429 C CA . SER A 1 180 ? 2.125 -14.086 18.885 1.00 43.41 180 SER A CA 1
ATOM 1430 C C . SER A 1 180 ? 0.867 -14.092 19.757 1.00 43.41 180 SER A C 1
ATOM 1432 O O . SER A 1 180 ? 0.855 -13.684 20.919 1.00 43.41 180 SER A O 1
ATOM 1434 N N . THR A 1 181 ? -0.238 -14.526 19.165 1.00 46.41 181 THR A N 1
ATOM 1435 C CA . THR A 1 181 ? -1.521 -14.672 19.841 1.00 46.41 181 THR A CA 1
ATOM 1436 C C . THR A 1 181 ? -1.492 -15.950 20.680 1.00 46.41 181 THR A C 1
ATOM 1438 O O . THR A 1 181 ? -1.817 -17.038 20.220 1.00 46.41 181 THR A O 1
ATOM 1441 N N . GLU A 1 182 ? -1.086 -15.846 21.947 1.00 44.47 182 GLU A N 1
ATOM 1442 C CA . GLU A 1 182 ? -1.185 -16.945 22.926 1.00 44.47 182 GLU A CA 1
ATOM 1443 C C . GLU A 1 182 ? -2.645 -17.210 23.354 1.00 44.47 182 GLU A C 1
ATOM 1445 O O . GLU A 1 182 ? -2.983 -17.218 24.540 1.00 44.47 182 GLU A O 1
ATOM 1450 N N . LEU A 1 183 ? -3.574 -17.354 22.408 1.00 51.25 183 LEU A N 1
ATOM 1451 C CA . LEU A 1 183 ? -4.993 -17.510 22.712 1.00 51.25 183 LEU A CA 1
ATOM 1452 C C . LEU A 1 183 ? -5.643 -18.471 21.739 1.00 51.25 183 LEU A C 1
ATOM 1454 O O . LEU A 1 183 ? -5.715 -18.205 20.549 1.00 51.25 183 LEU A O 1
ATOM 1458 N N . GLY A 1 184 ? -6.171 -19.558 22.270 1.00 50.59 184 GLY A N 1
ATOM 1459 C CA . GLY A 1 184 ? -7.069 -20.461 21.565 1.00 50.59 184 GLY A CA 1
ATOM 1460 C C . GLY A 1 184 ? -8.504 -20.283 21.968 1.00 50.59 184 GLY A C 1
ATOM 1461 O O . GLY A 1 184 ? -8.856 -19.237 22.541 1.00 50.59 184 GLY A O 1
ATOM 1462 N N . PRO A 1 185 ? -9.336 -21.298 21.688 1.00 54.28 185 PRO A N 1
ATOM 1463 C CA . PRO A 1 185 ? -10.755 -21.211 21.938 1.00 54.28 185 PRO A CA 1
ATOM 1464 C C . PRO A 1 185 ? -11.013 -20.857 23.396 1.00 54.28 185 PRO A C 1
ATOM 1466 O O . PRO A 1 185 ? -10.325 -21.340 24.308 1.00 54.28 185 PRO A O 1
ATOM 1469 N N . PRO A 1 186 ? -11.957 -19.941 23.655 1.00 53.25 186 PRO A N 1
ATOM 1470 C CA . PRO A 1 186 ? -12.135 -19.441 24.993 1.00 53.25 186 PRO A CA 1
ATOM 1471 C C . PRO A 1 186 ? -12.756 -20.552 25.830 1.00 53.25 186 PRO A C 1
ATOM 1473 O O . PRO A 1 186 ? -13.654 -21.265 25.388 1.00 53.25 186 PRO A O 1
ATOM 1476 N N . ARG A 1 187 ? -12.348 -20.663 27.097 1.00 54.75 187 ARG A N 1
ATOM 1477 C CA . ARG A 1 187 ? -13.035 -21.572 28.030 1.00 54.75 187 ARG A CA 1
ATOM 1478 C C . ARG A 1 187 ? -14.509 -21.182 28.223 1.00 54.75 187 ARG A C 1
ATOM 1480 O O . ARG A 1 187 ? -15.313 -22.040 28.569 1.00 54.75 187 ARG A O 1
ATOM 1487 N N . GLN A 1 188 ? -14.844 -19.901 28.022 1.00 58.22 188 GLN A N 1
ATOM 1488 C CA . GLN A 1 188 ? -16.201 -19.351 28.034 1.00 58.22 188 GLN A CA 1
ATOM 1489 C C . GLN A 1 188 ? -16.336 -18.234 26.990 1.00 58.22 188 GLN A C 1
ATOM 1491 O O . GLN A 1 188 ? -15.540 -17.297 26.968 1.00 58.22 188 GLN A O 1
ATOM 1496 N N . PHE A 1 189 ? -17.363 -18.323 26.147 1.00 66.62 189 PHE A N 1
ATOM 1497 C CA . PHE A 1 189 ? -17.709 -17.313 25.147 1.00 66.62 189 PHE A CA 1
ATOM 1498 C C . PHE A 1 189 ? -18.452 -16.140 25.807 1.00 66.62 189 PHE A C 1
ATOM 1500 O O . PHE A 1 189 ? -19.675 -16.043 25.728 1.00 66.62 189 PHE A O 1
ATOM 1507 N N . ASP A 1 190 ? -17.719 -15.289 26.529 1.00 69.56 190 ASP A N 1
ATOM 1508 C CA . ASP A 1 190 ? -18.263 -14.090 27.172 1.00 69.56 190 ASP A CA 1
ATOM 1509 C C . ASP A 1 190 ? -18.037 -12.804 26.350 1.00 69.56 190 ASP A C 1
ATOM 1511 O O . ASP A 1 190 ? -17.349 -12.778 25.329 1.00 69.56 190 ASP A O 1
ATOM 1515 N N . TYR A 1 191 ? -18.650 -11.708 26.799 1.00 69.31 191 TYR A N 1
ATOM 1516 C CA . TYR A 1 191 ? -18.605 -10.406 26.127 1.00 69.31 191 TYR A CA 1
ATOM 1517 C C . TYR A 1 191 ? -17.186 -9.862 25.906 1.00 69.31 191 TYR A C 1
ATOM 1519 O O . TYR A 1 191 ? -16.899 -9.318 24.841 1.00 69.31 191 TYR A O 1
ATOM 1527 N N . GLY A 1 192 ? -16.283 -10.004 26.881 1.00 68.94 192 GLY A N 1
ATOM 1528 C CA . GLY A 1 192 ? -14.909 -9.528 26.710 1.00 68.94 192 GLY A CA 1
ATOM 1529 C C . GLY A 1 192 ? -14.084 -10.458 25.834 1.00 68.94 192 GLY A C 1
ATOM 1530 O O . GLY A 1 192 ? -13.240 -9.986 25.075 1.00 68.94 192 GLY A O 1
ATOM 1531 N N . ALA A 1 193 ? -14.364 -11.763 25.870 1.00 70.25 193 ALA A N 1
ATOM 1532 C CA . ALA A 1 193 ? -13.764 -12.733 24.965 1.00 70.25 193 ALA A CA 1
ATOM 1533 C C . ALA A 1 193 ? -14.110 -12.448 23.491 1.00 70.25 193 ALA A C 1
ATOM 1535 O O . ALA A 1 193 ? -13.254 -12.667 22.630 1.00 70.25 193 ALA A O 1
ATOM 1536 N N . ALA A 1 194 ? -15.311 -11.927 23.206 1.00 77.25 194 ALA A N 1
ATOM 1537 C CA . ALA A 1 194 ? -15.719 -11.494 21.867 1.00 77.25 194 ALA A CA 1
ATOM 1538 C C . ALA A 1 194 ? -14.925 -10.265 21.388 1.00 77.25 194 ALA A C 1
ATOM 1540 O O . ALA A 1 194 ? -14.340 -10.297 20.309 1.00 77.25 194 ALA A O 1
ATOM 1541 N N . ILE A 1 195 ? -14.830 -9.214 22.215 1.00 78.12 195 ILE A N 1
ATOM 1542 C CA . ILE A 1 195 ? -14.050 -8.001 21.895 1.00 78.12 195 ILE A CA 1
ATOM 1543 C C . ILE A 1 195 ? -12.584 -8.357 21.659 1.00 78.12 195 ILE A C 1
ATOM 1545 O O . ILE A 1 195 ? -11.982 -7.917 20.687 1.00 78.12 195 ILE A O 1
ATOM 1549 N N . LYS A 1 196 ? -12.020 -9.211 22.518 1.00 73.62 196 LYS A N 1
ATOM 1550 C CA . LYS A 1 196 ? -10.634 -9.662 22.405 1.00 73.62 196 LYS A CA 1
ATOM 1551 C C . LYS A 1 196 ? -10.358 -10.366 21.076 1.00 73.62 196 LYS A C 1
ATOM 1553 O O . LYS A 1 196 ? -9.338 -10.097 20.455 1.00 73.62 196 LYS A O 1
ATOM 1558 N N . ARG A 1 197 ? -11.260 -11.251 20.640 1.00 78.00 197 ARG A N 1
ATOM 1559 C CA . ARG A 1 197 ? -11.159 -11.936 19.341 1.00 78.00 197 ARG A CA 1
ATOM 1560 C C . ARG A 1 197 ? -11.303 -10.979 18.174 1.00 78.00 197 ARG A C 1
ATOM 1562 O O . ARG A 1 197 ? -10.530 -11.086 17.236 1.00 78.00 197 ARG A O 1
ATOM 1569 N N . ALA A 1 198 ? -12.225 -10.024 18.261 1.00 84.31 198 ALA A N 1
ATOM 1570 C CA . ALA A 1 198 ? -12.353 -8.993 17.242 1.00 84.31 198 ALA A CA 1
ATOM 1571 C C . ALA A 1 198 ? -11.061 -8.159 17.123 1.00 84.31 198 ALA A C 1
ATOM 1573 O O . ALA A 1 198 ? -10.606 -7.921 16.014 1.00 84.31 198 ALA A O 1
ATOM 1574 N N . CYS A 1 199 ? -10.400 -7.803 18.233 1.00 81.81 199 CYS A N 1
ATOM 1575 C CA . CYS A 1 199 ? -9.091 -7.135 18.187 1.00 81.81 199 CYS A CA 1
ATOM 1576 C C . CYS A 1 199 ? -7.990 -7.999 17.553 1.00 81.81 199 CYS A C 1
ATOM 1578 O O . CYS A 1 199 ? -7.113 -7.460 16.887 1.00 81.81 199 CYS A O 1
ATOM 1580 N N . ILE A 1 200 ? -8.023 -9.322 17.750 1.00 79.25 200 ILE A N 1
ATOM 1581 C CA . ILE A 1 200 ? -7.096 -10.237 17.066 1.00 79.25 200 ILE A CA 1
ATOM 1582 C C . ILE A 1 200 ? -7.398 -10.273 15.566 1.00 79.25 200 ILE A C 1
ATOM 1584 O O . ILE A 1 200 ? -6.466 -10.158 14.782 1.00 79.25 200 ILE A O 1
ATOM 1588 N N . GLY A 1 201 ? -8.673 -10.374 15.178 1.00 85.00 201 GLY A N 1
ATOM 1589 C CA . GLY A 1 201 ? -9.090 -10.284 13.777 1.00 85.00 201 GLY A CA 1
ATOM 1590 C C . GLY A 1 201 ? -8.576 -8.999 13.134 1.00 85.00 201 GLY A C 1
ATOM 1591 O O . GLY A 1 201 ? -7.874 -9.060 12.138 1.00 85.00 201 GLY A O 1
ATOM 1592 N N . LEU A 1 202 ? -8.778 -7.847 13.787 1.00 87.12 202 LEU A N 1
ATOM 1593 C CA . LEU A 1 202 ? -8.277 -6.557 13.301 1.00 87.12 202 LEU A CA 1
ATOM 1594 C C . LEU A 1 202 ? -6.767 -6.577 13.053 1.00 87.12 202 LEU A C 1
ATOM 1596 O O . LEU A 1 202 ? -6.300 -6.006 12.077 1.00 87.12 202 LEU A O 1
ATOM 1600 N N . LEU A 1 203 ? -6.006 -7.211 13.944 1.00 84.69 203 LEU A N 1
ATOM 1601 C CA . LEU A 1 203 ? -4.560 -7.300 13.811 1.00 84.69 203 LEU A CA 1
ATOM 1602 C C . LEU A 1 203 ? -4.136 -8.186 12.637 1.00 84.69 203 LEU A C 1
ATOM 1604 O O . LEU A 1 203 ? -3.136 -7.883 11.993 1.00 84.69 203 LEU A O 1
ATOM 1608 N N . ILE A 1 204 ? -4.882 -9.258 12.367 1.00 85.62 204 ILE A N 1
ATOM 1609 C CA . ILE A 1 204 ? -4.665 -10.135 11.214 1.00 85.62 204 ILE A CA 1
ATOM 1610 C C . ILE A 1 204 ? -4.914 -9.354 9.922 1.00 85.62 204 ILE A C 1
ATOM 1612 O O . ILE A 1 204 ? -3.969 -9.208 9.150 1.00 85.62 204 ILE A O 1
ATOM 1616 N N . GLU A 1 205 ? -6.102 -8.757 9.762 1.00 90.44 205 GLU A N 1
ATOM 1617 C CA . GLU A 1 205 ? -6.459 -7.957 8.572 1.00 90.44 205 GLU A CA 1
ATOM 1618 C C . GLU A 1 205 ? -5.485 -6.784 8.360 1.00 90.44 205 GLU A C 1
ATOM 1620 O O . GLU A 1 205 ? -5.083 -6.445 7.251 1.00 90.44 205 GLU A O 1
ATOM 1625 N N . LEU A 1 206 ? -5.039 -6.148 9.448 1.00 90.56 206 LEU A N 1
ATOM 1626 C CA . LEU A 1 206 ? -4.062 -5.065 9.359 1.00 90.56 206 LEU A CA 1
ATOM 1627 C C . LEU A 1 206 ? -2.680 -5.565 8.905 1.00 90.56 206 LEU A C 1
ATOM 1629 O O . LEU A 1 206 ? -1.926 -4.811 8.291 1.00 90.56 206 LEU A O 1
ATOM 1633 N N . SER A 1 207 ? -2.326 -6.814 9.214 1.00 88.88 207 SER A N 1
ATOM 1634 C CA . SER A 1 207 ? -1.009 -7.391 8.917 1.00 88.88 207 SER A CA 1
ATOM 1635 C C . SER A 1 207 ? -0.892 -7.936 7.496 1.00 88.88 207 SER A C 1
ATOM 1637 O O . SER A 1 207 ? 0.209 -7.934 6.946 1.00 88.88 207 SER A O 1
ATOM 1639 N N . THR A 1 208 ? -1.993 -8.360 6.879 1.00 92.50 208 THR A N 1
ATOM 1640 C CA . THR A 1 208 ? -2.038 -8.808 5.475 1.00 92.50 208 THR A CA 1
ATOM 1641 C C . THR A 1 208 ? -1.857 -7.640 4.499 1.00 92.50 208 THR A C 1
ATOM 1643 O O . THR A 1 208 ? -1.185 -7.785 3.474 1.00 92.50 208 THR A O 1
ATOM 1646 N N . ILE A 1 209 ? -2.347 -6.440 4.843 1.00 95.69 209 ILE A N 1
ATOM 1647 C CA . ILE A 1 209 ? -2.268 -5.245 3.984 1.00 95.69 209 ILE A CA 1
ATOM 1648 C C . ILE A 1 209 ? -0.818 -4.905 3.567 1.00 95.69 209 ILE A C 1
ATOM 1650 O O . ILE A 1 209 ? -0.569 -4.817 2.359 1.00 95.69 209 ILE A O 1
ATOM 1654 N N . PRO A 1 210 ? 0.170 -4.729 4.476 1.00 96.12 210 PRO A N 1
ATOM 1655 C CA . PRO A 1 210 ? 1.555 -4.479 4.074 1.00 96.12 210 PRO A CA 1
ATOM 1656 C C . PRO A 1 210 ? 2.171 -5.601 3.231 1.00 96.12 210 PRO A C 1
ATOM 1658 O O . PRO A 1 210 ? 2.904 -5.296 2.292 1.00 96.12 210 PRO A O 1
ATOM 1661 N N . LEU A 1 211 ? 1.856 -6.874 3.509 1.00 95.44 211 LEU A N 1
ATOM 1662 C CA . LEU A 1 211 ? 2.365 -8.022 2.742 1.00 95.44 211 LEU A CA 1
ATOM 1663 C C . LEU A 1 211 ? 1.934 -7.935 1.275 1.00 95.44 211 LEU A C 1
ATOM 1665 O O . LEU A 1 211 ? 2.761 -8.004 0.359 1.00 95.44 211 LEU A O 1
ATOM 1669 N N . TYR A 1 212 ? 0.636 -7.730 1.051 1.00 97.31 212 TYR A N 1
ATOM 1670 C CA . TYR A 1 212 ? 0.062 -7.675 -0.291 1.00 97.31 212 TYR A CA 1
ATOM 1671 C C . TYR A 1 212 ? 0.432 -6.371 -1.011 1.00 97.31 212 TYR A C 1
ATOM 1673 O O . TYR A 1 212 ? 0.675 -6.390 -2.221 1.00 97.31 212 TYR A O 1
ATOM 1681 N N . LEU A 1 213 ? 0.565 -5.248 -0.288 1.00 97.62 213 LEU A N 1
ATOM 1682 C CA . LEU A 1 213 ? 1.083 -3.990 -0.840 1.00 97.62 213 LEU A CA 1
ATOM 1683 C C . LEU A 1 213 ? 2.526 -4.147 -1.307 1.00 97.62 213 LEU A C 1
ATOM 1685 O O . LEU A 1 213 ? 2.845 -3.756 -2.429 1.00 97.62 213 LEU A O 1
ATOM 1689 N N . TYR A 1 214 ? 3.388 -4.724 -0.473 1.00 97.94 214 TYR A N 1
ATOM 1690 C CA . TYR A 1 214 ? 4.797 -4.922 -0.788 1.00 97.94 214 TYR A CA 1
ATOM 1691 C C . TYR A 1 214 ? 4.962 -5.801 -2.032 1.00 97.94 214 TYR A C 1
ATOM 1693 O O . TYR A 1 214 ? 5.648 -5.419 -2.986 1.00 97.94 214 TYR A O 1
ATOM 1701 N N . ALA A 1 215 ? 4.242 -6.926 -2.083 1.00 97.44 215 ALA A N 1
ATOM 1702 C CA . ALA A 1 215 ? 4.223 -7.791 -3.254 1.00 97.44 215 ALA A CA 1
ATOM 1703 C C . ALA A 1 215 ? 3.696 -7.054 -4.499 1.00 97.44 215 ALA A C 1
ATOM 1705 O O . ALA A 1 215 ? 4.318 -7.128 -5.560 1.00 97.44 215 ALA A O 1
ATOM 1706 N N . MET A 1 216 ? 2.613 -6.275 -4.385 1.00 97.75 216 MET A N 1
ATOM 1707 C CA . MET A 1 216 ? 2.081 -5.477 -5.498 1.00 97.75 216 MET A CA 1
ATOM 1708 C C . MET A 1 216 ? 3.096 -4.446 -6.009 1.00 97.75 216 MET A C 1
ATOM 1710 O O . MET A 1 216 ? 3.273 -4.336 -7.223 1.00 97.75 216 MET A O 1
ATOM 1714 N N . TYR A 1 217 ? 3.766 -3.703 -5.120 1.00 97.31 217 TYR A N 1
ATOM 1715 C CA . TYR A 1 217 ? 4.770 -2.706 -5.508 1.00 97.31 217 TYR A CA 1
ATOM 1716 C C . TYR A 1 217 ? 6.015 -3.338 -6.130 1.00 97.31 217 TYR A C 1
ATOM 1718 O O . TYR A 1 217 ? 6.616 -2.733 -7.016 1.00 97.31 217 TYR A O 1
ATOM 1726 N N . SER A 1 218 ? 6.362 -4.571 -5.751 1.00 97.12 218 SER A N 1
ATOM 1727 C CA . SER A 1 218 ? 7.457 -5.295 -6.397 1.00 97.12 218 SER A CA 1
ATOM 1728 C C . SER A 1 218 ? 7.178 -5.606 -7.873 1.00 97.12 218 SER A C 1
ATOM 1730 O O . SER A 1 218 ? 8.117 -5.676 -8.658 1.00 97.12 218 SER A O 1
ATOM 1732 N N . VAL A 1 219 ? 5.916 -5.759 -8.297 1.00 96.81 219 VAL A N 1
ATOM 1733 C CA . VAL A 1 219 ? 5.572 -6.015 -9.705 1.00 96.81 219 VAL A CA 1
ATOM 1734 C C . VAL A 1 219 ? 5.753 -4.735 -10.521 1.00 96.81 219 VAL A C 1
ATOM 1736 O O . VAL A 1 219 ? 5.090 -3.728 -10.260 1.00 96.81 219 VAL A O 1
ATOM 1739 N N . LYS A 1 220 ? 6.599 -4.765 -11.559 1.00 92.56 220 LYS A N 1
ATOM 1740 C CA . LYS A 1 220 ? 6.876 -3.582 -12.394 1.00 92.56 220 LYS A CA 1
ATOM 1741 C C . LYS A 1 220 ? 5.594 -3.089 -13.080 1.00 92.56 220 LYS A C 1
ATOM 1743 O O . LYS A 1 220 ? 4.908 -3.911 -13.686 1.00 92.56 220 LYS A O 1
ATOM 1748 N N . PRO A 1 221 ? 5.264 -1.786 -13.086 1.00 88.62 221 PRO A N 1
ATOM 1749 C CA . PRO A 1 221 ? 4.037 -1.260 -13.697 1.00 88.62 221 PRO A CA 1
ATOM 1750 C C . PRO A 1 221 ? 4.136 -1.142 -15.235 1.00 88.62 221 PRO A C 1
ATOM 1752 O O . PRO A 1 221 ? 3.764 -0.131 -15.827 1.00 88.62 221 PRO A O 1
ATOM 1755 N N . THR A 1 222 ? 4.664 -2.170 -15.902 1.00 81.25 222 THR A N 1
ATOM 1756 C CA . THR A 1 222 ? 4.941 -2.199 -17.344 1.00 81.25 222 THR A CA 1
ATOM 1757 C C . THR A 1 222 ? 4.466 -3.505 -17.968 1.00 81.25 222 THR A C 1
ATOM 1759 O O . THR A 1 222 ? 4.781 -4.574 -17.456 1.00 81.25 222 THR A O 1
ATOM 1762 N N . GLY A 1 223 ? 3.782 -3.423 -19.110 1.00 79.69 223 GLY A N 1
ATOM 1763 C CA . GLY A 1 223 ? 3.261 -4.591 -19.824 1.00 79.69 223 GLY A CA 1
ATOM 1764 C C . GLY A 1 223 ? 1.913 -5.081 -19.283 1.00 79.69 223 GLY A C 1
ATOM 1765 O O . GLY A 1 223 ? 1.618 -4.978 -18.092 1.00 79.69 223 GLY A O 1
ATOM 1766 N N . ASP A 1 224 ? 1.085 -5.624 -20.175 1.00 85.12 224 ASP A N 1
ATOM 1767 C CA . ASP A 1 224 ? -0.321 -5.935 -19.884 1.00 85.12 224 ASP A CA 1
ATOM 1768 C C . ASP A 1 224 ? -0.491 -6.983 -18.773 1.00 85.12 224 ASP A C 1
ATOM 1770 O O . ASP A 1 224 ? -1.355 -6.837 -17.906 1.00 85.12 224 ASP A O 1
ATOM 1774 N N . ASN A 1 225 ? 0.365 -8.013 -18.748 1.00 89.25 225 ASN A N 1
ATOM 1775 C CA . ASN A 1 225 ? 0.322 -9.053 -17.714 1.00 89.25 225 ASN A CA 1
ATOM 1776 C C . ASN A 1 225 ? 0.601 -8.481 -16.322 1.00 89.25 225 ASN A C 1
ATOM 1778 O O . ASN A 1 225 ? -0.160 -8.741 -15.394 1.00 89.25 225 ASN A O 1
ATOM 1782 N N . ASN A 1 226 ? 1.643 -7.662 -16.178 1.00 92.00 226 ASN A N 1
ATOM 1783 C CA . ASN A 1 226 ? 1.973 -7.048 -14.896 1.00 92.00 226 ASN A CA 1
ATOM 1784 C C . ASN A 1 226 ? 0.861 -6.112 -14.413 1.00 92.00 226 ASN A C 1
ATOM 1786 O O . ASN A 1 226 ? 0.504 -6.138 -13.237 1.00 92.00 226 ASN A O 1
ATOM 1790 N N . LEU A 1 227 ? 0.280 -5.308 -15.312 1.00 91.56 227 LEU A N 1
ATOM 1791 C CA . LEU A 1 227 ? -0.841 -4.428 -14.972 1.00 91.56 227 LEU A CA 1
ATOM 1792 C C . LEU A 1 227 ? -2.060 -5.228 -14.497 1.00 91.56 227 LEU A C 1
ATOM 1794 O O . LEU A 1 227 ? -2.701 -4.838 -13.522 1.00 91.56 227 LEU A O 1
ATOM 1798 N N . ARG A 1 228 ? -2.342 -6.375 -15.126 1.00 92.44 228 ARG A N 1
ATOM 1799 C CA . ARG A 1 228 ? -3.403 -7.291 -14.692 1.00 92.44 228 ARG A CA 1
ATOM 1800 C C . ARG A 1 228 ? -3.120 -7.892 -13.314 1.00 92.44 228 ARG A C 1
ATOM 1802 O O . ARG A 1 228 ? -4.019 -7.904 -12.480 1.00 92.44 228 ARG A O 1
ATOM 1809 N N . VAL A 1 229 ? -1.895 -8.356 -13.056 1.00 94.38 229 VAL A N 1
ATOM 1810 C CA . VAL A 1 229 ? -1.493 -8.893 -11.740 1.00 94.38 229 VAL A CA 1
ATOM 1811 C C . VAL A 1 229 ? -1.636 -7.823 -10.656 1.00 94.38 229 VAL A C 1
ATOM 1813 O O . VAL A 1 229 ? -2.261 -8.066 -9.626 1.00 94.38 229 VAL A O 1
ATOM 1816 N N . ARG A 1 230 ? -1.145 -6.605 -10.909 1.00 95.50 230 ARG A N 1
ATOM 1817 C CA . ARG A 1 230 ? -1.291 -5.471 -9.983 1.00 95.50 230 ARG A CA 1
ATOM 1818 C C . ARG A 1 230 ? -2.754 -5.108 -9.735 1.00 95.50 230 ARG A C 1
ATOM 1820 O O . ARG A 1 230 ? -3.100 -4.753 -8.615 1.00 95.50 230 ARG A O 1
ATOM 1827 N N . ALA A 1 231 ? -3.613 -5.187 -10.753 1.00 94.00 231 ALA A N 1
ATOM 1828 C CA . ALA A 1 231 ? -5.045 -4.934 -10.600 1.00 94.00 231 ALA A CA 1
ATOM 1829 C C . ALA A 1 231 ? -5.733 -5.992 -9.721 1.00 94.00 231 ALA A C 1
ATOM 1831 O O . ALA A 1 231 ? -6.550 -5.626 -8.881 1.00 94.00 231 ALA A O 1
ATOM 1832 N N . LEU A 1 232 ? -5.370 -7.272 -9.869 1.00 94.44 232 LEU A N 1
ATOM 1833 C CA . LEU A 1 232 ? -5.875 -8.354 -9.016 1.00 94.44 232 LEU A CA 1
ATOM 1834 C C . LEU A 1 232 ? -5.455 -8.159 -7.554 1.00 94.44 232 LEU A C 1
ATOM 1836 O O . LEU A 1 232 ? -6.312 -8.142 -6.676 1.00 94.44 232 LEU A O 1
ATOM 1840 N N . LEU A 1 233 ? -4.164 -7.914 -7.301 1.00 95.50 233 LEU A N 1
ATOM 1841 C CA . LEU A 1 233 ? -3.655 -7.645 -5.949 1.00 95.50 233 LEU A CA 1
ATOM 1842 C C . LEU A 1 233 ? -4.291 -6.398 -5.328 1.00 95.50 233 LEU A C 1
ATOM 1844 O O . LEU A 1 233 ? -4.616 -6.390 -4.146 1.00 95.50 233 LEU A O 1
ATOM 1848 N N . ARG A 1 234 ? -4.520 -5.347 -6.125 1.00 94.69 234 ARG A N 1
ATOM 1849 C CA . ARG A 1 234 ? -5.233 -4.148 -5.670 1.00 94.69 234 ARG A CA 1
ATOM 1850 C C . ARG A 1 234 ? -6.676 -4.454 -5.263 1.00 94.69 234 ARG A C 1
ATOM 1852 O O . ARG A 1 234 ? -7.153 -3.850 -4.310 1.00 94.69 234 ARG A O 1
ATOM 1859 N N . GLY A 1 235 ? -7.352 -5.360 -5.969 1.00 93.75 235 GLY A N 1
ATOM 1860 C CA . GLY A 1 235 ? -8.694 -5.822 -5.611 1.00 93.75 235 GLY A CA 1
ATOM 1861 C C . GLY A 1 235 ? -8.721 -6.517 -4.249 1.00 93.75 235 GLY A C 1
ATOM 1862 O O . GLY A 1 235 ? -9.548 -6.159 -3.418 1.00 93.75 235 GLY A O 1
ATOM 1863 N N . ILE A 1 236 ? -7.768 -7.423 -4.000 1.00 95.12 236 ILE A N 1
ATOM 1864 C CA . ILE A 1 236 ? -7.589 -8.086 -2.694 1.00 95.12 236 ILE A CA 1
ATOM 1865 C C . ILE A 1 236 ? -7.324 -7.043 -1.603 1.00 95.12 236 ILE A C 1
ATOM 1867 O O . ILE A 1 236 ? -8.037 -6.977 -0.613 1.00 95.12 236 ILE A O 1
ATOM 1871 N N . LEU A 1 237 ? -6.373 -6.133 -1.823 1.00 95.69 237 LEU A N 1
ATOM 1872 C CA . LEU A 1 237 ? -6.048 -5.067 -0.869 1.00 95.69 237 LEU A CA 1
ATOM 1873 C C . LEU A 1 237 ? -7.248 -4.193 -0.483 1.00 95.69 237 LEU A C 1
ATOM 1875 O O . LEU A 1 237 ? -7.365 -3.776 0.666 1.00 95.69 237 LEU A O 1
ATOM 1879 N N . GLN A 1 238 ? -8.138 -3.894 -1.432 1.00 94.00 238 GLN A N 1
ATOM 1880 C CA . GLN A 1 238 ? -9.368 -3.156 -1.141 1.00 94.00 238 GLN A CA 1
ATOM 1881 C C . GLN A 1 238 ? -10.316 -3.951 -0.236 1.00 94.00 238 GLN A C 1
ATOM 1883 O O . GLN A 1 238 ? -10.986 -3.345 0.599 1.00 94.00 238 GLN A O 1
ATOM 1888 N N . GLN A 1 239 ? -10.364 -5.276 -0.388 1.00 95.06 239 GLN A N 1
ATOM 1889 C CA . GLN A 1 239 ? -11.156 -6.161 0.465 1.00 95.06 239 GLN A CA 1
ATOM 1890 C C . GLN A 1 239 ? -10.540 -6.276 1.867 1.00 95.06 239 GLN A C 1
ATOM 1892 O O . GLN A 1 239 ? -11.252 -6.034 2.831 1.00 95.06 239 GLN A O 1
ATOM 1897 N N . GLU A 1 240 ? -9.223 -6.445 2.006 1.00 95.69 240 GLU A N 1
ATOM 1898 C CA . GLU A 1 240 ? -8.537 -6.430 3.318 1.00 95.69 240 GLU A CA 1
ATOM 1899 C C . GLU A 1 240 ? -8.769 -5.113 4.095 1.00 95.69 240 GLU A C 1
ATOM 1901 O O . GLU A 1 240 ? -8.993 -5.085 5.311 1.00 95.69 240 GLU A O 1
ATOM 1906 N N . MET A 1 241 ? -8.783 -3.974 3.390 1.00 96.19 241 MET A N 1
ATOM 1907 C CA . MET A 1 241 ? -9.123 -2.673 3.986 1.00 96.19 241 MET A CA 1
ATOM 1908 C C . MET A 1 241 ? -10.599 -2.592 4.411 1.00 96.19 241 MET A C 1
ATOM 1910 O O . MET A 1 241 ? -10.909 -2.007 5.454 1.00 96.19 241 MET A O 1
ATOM 1914 N N . LEU A 1 242 ? -11.514 -3.181 3.631 1.00 96.62 242 LEU A N 1
ATOM 1915 C CA . LEU A 1 242 ? -12.923 -3.332 4.007 1.00 96.62 242 LEU A CA 1
ATOM 1916 C C . LEU A 1 242 ? -13.065 -4.231 5.244 1.00 96.62 242 LEU A C 1
ATOM 1918 O O . LEU A 1 242 ? -13.818 -3.884 6.154 1.00 96.62 242 LEU A O 1
ATOM 1922 N N . HIS A 1 243 ? -12.331 -5.342 5.314 1.00 95.88 243 HIS A N 1
ATOM 1923 C CA . HIS A 1 243 ? -12.345 -6.272 6.447 1.00 95.88 243 HIS A CA 1
ATOM 1924 C C . HIS A 1 243 ? -11.857 -5.580 7.716 1.00 95.88 243 HIS A C 1
ATOM 1926 O O . HIS A 1 243 ? -12.562 -5.572 8.725 1.00 95.88 243 HIS A O 1
ATOM 1932 N N . THR A 1 244 ? -10.739 -4.856 7.628 1.00 96.38 244 THR A N 1
ATOM 1933 C CA . THR A 1 244 ? -10.220 -4.002 8.708 1.00 96.38 244 THR A CA 1
ATOM 1934 C C . THR A 1 244 ? -11.286 -3.013 9.211 1.00 96.38 244 THR A C 1
ATOM 1936 O O . THR A 1 244 ? -11.470 -2.847 10.421 1.00 96.38 244 THR A O 1
ATOM 1939 N N . ALA A 1 245 ? -12.034 -2.372 8.304 1.00 97.56 245 ALA A N 1
ATOM 1940 C CA . ALA A 1 245 ? -13.104 -1.439 8.666 1.00 97.56 245 ALA A CA 1
ATOM 1941 C C . ALA A 1 245 ? -14.321 -2.136 9.307 1.00 97.56 245 ALA A C 1
ATOM 1943 O O . ALA A 1 245 ? -14.851 -1.650 10.306 1.00 97.56 245 ALA A O 1
ATOM 1944 N N . LEU A 1 246 ? -14.751 -3.290 8.790 1.00 97.94 246 LEU A N 1
ATOM 1945 C CA . LEU A 1 246 ? -15.857 -4.074 9.355 1.00 97.94 246 LEU A CA 1
ATOM 1946 C C . LEU A 1 246 ? -15.520 -4.613 10.752 1.00 97.94 246 LEU A C 1
ATOM 1948 O O . LEU A 1 246 ? -16.346 -4.531 11.665 1.00 97.94 246 LEU A O 1
ATOM 1952 N N . VAL A 1 247 ? -14.298 -5.110 10.955 1.00 96.50 247 VAL A N 1
ATOM 1953 C CA . VAL A 1 247 ? -13.840 -5.585 12.267 1.00 96.50 247 VAL A CA 1
ATOM 1954 C C . VAL A 1 247 ? -13.654 -4.416 13.241 1.00 96.50 247 VAL A C 1
ATOM 1956 O O . VAL A 1 247 ? -14.033 -4.522 14.409 1.00 96.50 247 VAL A O 1
ATOM 1959 N N . GLY A 1 248 ? -13.167 -3.262 12.777 1.00 96.00 248 GLY A N 1
ATOM 1960 C CA . GLY A 1 248 ? -13.131 -2.036 13.578 1.00 96.00 248 GLY A CA 1
ATOM 1961 C C . GLY A 1 248 ? -14.530 -1.562 14.000 1.00 96.00 248 GLY A C 1
ATOM 1962 O O . GLY A 1 248 ? -14.753 -1.278 15.182 1.00 96.00 248 GLY A O 1
ATOM 1963 N N . ASN A 1 249 ? -15.507 -1.580 13.084 1.00 97.62 249 ASN A N 1
ATOM 1964 C CA . ASN A 1 249 ? -16.920 -1.346 13.399 1.00 97.62 249 ASN A CA 1
ATOM 1965 C C . ASN A 1 249 ? -17.435 -2.347 14.440 1.00 97.62 249 ASN A C 1
ATOM 1967 O O . ASN A 1 249 ? -18.145 -1.949 15.363 1.00 97.62 249 ASN A O 1
ATOM 1971 N N . LEU A 1 250 ? -17.044 -3.624 14.356 1.00 96.62 250 LEU A N 1
ATOM 1972 C CA . LEU A 1 250 ? -17.447 -4.650 15.319 1.00 96.62 250 LEU A CA 1
ATOM 1973 C C . LEU A 1 250 ? -16.893 -4.344 16.715 1.00 96.62 250 LEU A C 1
ATOM 1975 O O . LEU A 1 250 ? -17.664 -4.296 17.675 1.00 96.62 250 LEU A O 1
ATOM 1979 N N . ILE A 1 251 ? -15.591 -4.072 16.835 1.00 91.88 251 ILE A N 1
ATOM 1980 C CA . ILE A 1 251 ? -14.946 -3.689 18.103 1.00 91.88 251 ILE A CA 1
ATOM 1981 C C . ILE A 1 251 ? -15.639 -2.461 18.698 1.00 91.88 251 ILE A C 1
ATOM 1983 O O . ILE A 1 251 ? -16.019 -2.469 19.872 1.00 91.88 251 ILE A O 1
ATOM 1987 N N . SER A 1 252 ? -15.842 -1.431 17.873 1.00 91.25 252 SER A N 1
ATOM 1988 C CA . SER A 1 252 ? -16.501 -0.184 18.256 1.00 91.25 252 SER A CA 1
ATOM 1989 C C . SER A 1 252 ? -17.935 -0.432 18.732 1.00 91.25 252 SER A C 1
ATOM 1991 O O . SER A 1 252 ? -18.312 0.017 19.815 1.00 91.25 252 SER A O 1
ATOM 1993 N N . SER A 1 253 ? -18.720 -1.219 17.989 1.00 93.81 253 SER A N 1
ATOM 1994 C CA . SER A 1 253 ? -20.104 -1.563 18.335 1.00 93.81 253 SER A CA 1
ATOM 1995 C C . SER A 1 253 ? -20.187 -2.318 19.658 1.00 93.81 253 SER A C 1
ATOM 1997 O O . SER A 1 253 ? -21.087 -2.073 20.455 1.00 93.81 253 SER A O 1
ATOM 1999 N N . LEU A 1 254 ? -19.208 -3.164 19.972 1.00 85.31 254 LEU A N 1
ATOM 2000 C CA . LEU A 1 254 ? -19.128 -3.856 21.252 1.00 85.31 254 LEU A CA 1
ATOM 2001 C C . LEU A 1 254 ? -18.607 -2.951 22.377 1.00 85.31 254 LEU A C 1
ATOM 2003 O O . LEU A 1 254 ? -18.475 -3.411 23.504 1.00 85.31 254 LEU A O 1
ATOM 2007 N N . GLY A 1 255 ? -18.342 -1.666 22.136 1.00 77.88 255 GLY A N 1
ATOM 2008 C CA . GLY A 1 255 ? -17.804 -0.732 23.128 1.00 77.88 255 GLY A CA 1
ATOM 2009 C C . GLY A 1 255 ? -16.326 -0.960 23.456 1.00 77.88 255 GLY A C 1
ATOM 2010 O O . GLY A 1 255 ? -15.851 -0.458 24.477 1.00 77.88 255 GLY A O 1
ATOM 2011 N N . GLY A 1 256 ? -15.626 -1.734 22.624 1.00 78.12 256 GLY A N 1
ATOM 2012 C CA . GLY A 1 256 ? -14.174 -1.833 22.627 1.00 78.12 256 GLY A CA 1
ATOM 2013 C C . GLY A 1 256 ? -13.534 -0.586 22.022 1.00 78.12 256 GLY A C 1
ATOM 2014 O O . GLY A 1 256 ? -14.210 0.321 21.538 1.00 78.12 256 GLY A O 1
ATOM 2015 N N . SER A 1 257 ? -12.208 -0.542 22.064 1.00 80.25 257 SER A N 1
ATOM 2016 C CA . SER A 1 257 ? -11.439 0.578 21.534 1.00 80.25 257 SER A CA 1
ATOM 2017 C C . SER A 1 257 ? -10.596 0.100 20.361 1.00 80.25 257 SER A C 1
ATOM 2019 O O . SER A 1 257 ? -9.806 -0.830 20.515 1.00 80.25 257 SER A O 1
ATOM 2021 N N . VAL A 1 258 ? -10.771 0.732 19.203 1.00 86.94 258 VAL A N 1
ATOM 2022 C CA . VAL A 1 258 ? -9.982 0.443 18.002 1.00 86.94 258 VAL A CA 1
ATOM 2023 C C . VAL A 1 258 ? -8.636 1.148 18.141 1.00 86.94 258 VAL A C 1
ATOM 2025 O O . VAL A 1 258 ? -8.604 2.359 18.317 1.00 86.94 258 VAL A O 1
ATOM 2028 N N . VAL A 1 259 ? -7.536 0.396 18.109 1.00 82.25 259 VAL A N 1
ATOM 2029 C CA . VAL A 1 259 ? -6.166 0.932 18.160 1.00 82.25 259 VAL A CA 1
ATOM 2030 C C . VAL A 1 259 ? -5.463 0.523 16.888 1.00 82.25 259 VAL A C 1
ATOM 2032 O O . VAL A 1 259 ? -5.544 -0.643 16.513 1.00 82.25 259 VAL A O 1
ATOM 2035 N N . MET A 1 260 ? -4.777 1.463 16.246 1.00 87.50 260 MET A N 1
ATOM 2036 C CA . MET A 1 260 ? -3.997 1.189 15.037 1.00 87.50 260 MET A CA 1
ATOM 2037 C C . MET A 1 260 ? -2.616 1.845 15.072 1.00 87.50 260 MET A C 1
ATOM 2039 O O . MET A 1 260 ? -1.662 1.263 14.568 1.00 87.50 260 MET A O 1
ATOM 2043 N N . TYR A 1 261 ? -2.474 3.019 15.700 1.00 89.69 261 TYR A N 1
ATOM 2044 C CA . TYR A 1 261 ? -1.181 3.694 15.846 1.00 89.69 261 TYR A CA 1
ATOM 2045 C C . TYR A 1 261 ? -0.588 3.459 17.241 1.00 89.69 261 TYR A C 1
ATOM 2047 O O . TYR A 1 261 ? -0.717 4.275 18.153 1.00 89.69 261 TYR A O 1
ATOM 2055 N N . ASP A 1 262 ? 0.052 2.304 17.404 1.00 82.44 262 ASP A N 1
ATOM 2056 C CA . ASP A 1 262 ? 0.782 1.918 18.610 1.00 82.44 262 ASP A CA 1
ATOM 2057 C C . ASP A 1 262 ? 1.909 0.946 18.219 1.00 82.44 262 ASP A C 1
ATOM 2059 O O . ASP A 1 262 ? 1.664 0.050 17.406 1.00 82.44 262 ASP A O 1
ATOM 2063 N N . PRO A 1 263 ? 3.127 1.070 18.776 1.00 74.50 263 PRO A N 1
ATOM 2064 C CA . PRO A 1 263 ? 4.255 0.214 18.397 1.00 74.50 263 PRO A CA 1
ATOM 2065 C C . PRO A 1 263 ? 4.032 -1.279 18.679 1.00 74.50 263 PRO A C 1
ATOM 2067 O O . PRO A 1 263 ? 4.762 -2.113 18.157 1.00 74.50 263 PRO A O 1
ATOM 2070 N N . ARG A 1 264 ? 3.028 -1.635 19.490 1.00 72.12 264 ARG A N 1
ATOM 2071 C CA . ARG A 1 264 ? 2.640 -3.024 19.786 1.00 72.12 264 ARG A CA 1
ATOM 2072 C C . ARG A 1 264 ? 1.582 -3.571 18.825 1.00 72.12 264 ARG A C 1
ATOM 2074 O O . ARG A 1 264 ? 1.296 -4.763 18.872 1.00 72.12 264 ARG A O 1
ATOM 2081 N N . ILE A 1 265 ? 0.951 -2.701 18.037 1.00 75.50 265 ILE A N 1
ATOM 2082 C CA . ILE A 1 265 ? -0.155 -3.034 17.130 1.00 75.50 265 ILE A CA 1
ATOM 2083 C C . ILE A 1 265 ? 0.285 -2.955 15.672 1.00 75.50 265 ILE A C 1
ATOM 2085 O O . ILE A 1 265 ? -0.147 -3.779 14.871 1.00 75.50 265 ILE A O 1
ATOM 2089 N N . ILE A 1 266 ? 1.139 -1.990 15.316 1.00 84.00 266 ILE A N 1
ATOM 2090 C CA . ILE A 1 266 ? 1.628 -1.877 13.941 1.00 84.00 266 ILE A CA 1
ATOM 2091 C C . ILE A 1 266 ? 2.357 -3.172 13.548 1.00 84.00 266 ILE A C 1
ATOM 2093 O O . ILE A 1 266 ? 3.245 -3.606 14.288 1.00 84.00 266 ILE A O 1
ATOM 2097 N N . PRO A 1 267 ? 2.012 -3.781 12.395 1.00 82.88 267 PRO A N 1
ATOM 2098 C CA . PRO A 1 267 ? 2.661 -4.992 11.918 1.00 82.88 267 PRO A CA 1
ATOM 2099 C C . PRO A 1 267 ? 4.180 -4.835 11.833 1.00 82.88 267 PRO A C 1
ATOM 2101 O O . PRO A 1 267 ? 4.696 -3.838 11.333 1.00 82.88 267 PRO A O 1
ATOM 2104 N N . MET A 1 268 ? 4.900 -5.852 12.295 1.00 80.19 268 MET A N 1
ATOM 2105 C CA . MET A 1 268 ? 6.345 -5.951 12.138 1.00 80.19 268 MET A CA 1
ATOM 2106 C C . MET A 1 268 ? 6.678 -7.198 11.339 1.00 80.19 268 MET A C 1
ATOM 2108 O O . MET A 1 268 ? 6.119 -8.254 11.607 1.00 80.19 268 MET A O 1
ATOM 2112 N N . PHE A 1 269 ? 7.638 -7.087 10.427 1.00 85.62 269 PHE A N 1
ATOM 2113 C CA . PHE A 1 269 ? 8.117 -8.205 9.614 1.00 85.62 269 PHE A CA 1
ATOM 2114 C C . PHE A 1 269 ? 9.626 -8.441 9.830 1.00 85.62 269 PHE A C 1
ATOM 2116 O O . PHE A 1 269 ? 10.335 -7.464 10.075 1.00 85.62 269 PHE A O 1
ATOM 2123 N N . PRO A 1 270 ? 10.140 -9.681 9.798 1.00 87.44 270 PRO A N 1
ATOM 2124 C CA . PRO A 1 270 ? 9.371 -10.914 9.708 1.00 87.44 270 PRO A CA 1
ATOM 2125 C C . PRO A 1 270 ? 8.507 -11.132 10.956 1.00 87.44 270 PRO A C 1
ATOM 2127 O O . PRO A 1 270 ? 8.877 -10.754 12.070 1.00 87.44 270 PRO A O 1
ATOM 2130 N N . ALA A 1 271 ? 7.357 -11.764 10.768 1.00 77.38 271 ALA A N 1
ATOM 2131 C CA . ALA A 1 271 ? 6.482 -12.195 11.851 1.00 77.38 271 ALA A CA 1
ATOM 2132 C C . ALA A 1 271 ? 5.930 -13.586 11.566 1.00 77.38 271 ALA A C 1
ATOM 2134 O O . ALA A 1 271 ? 6.195 -14.191 10.530 1.00 77.38 271 ALA A O 1
ATOM 2135 N N . THR A 1 272 ? 5.161 -14.110 12.513 1.00 71.69 272 THR A N 1
ATOM 2136 C CA . THR A 1 272 ? 4.430 -15.353 12.311 1.00 71.69 272 THR A CA 1
ATOM 2137 C C . THR A 1 272 ? 2.984 -15.221 12.766 1.00 71.69 272 THR A C 1
ATOM 2139 O O . THR A 1 272 ? 2.704 -14.564 13.768 1.00 71.69 272 THR A O 1
ATOM 2142 N N . LEU A 1 273 ? 2.074 -15.839 12.017 1.00 68.31 273 LEU A N 1
ATOM 2143 C CA . LEU A 1 273 ? 0.657 -15.966 12.346 1.00 68.31 273 LEU A CA 1
ATOM 2144 C C . LEU A 1 273 ? 0.397 -17.286 13.096 1.00 68.31 273 LEU A C 1
ATOM 2146 O O . LEU A 1 273 ? 1.184 -18.233 12.997 1.00 68.31 273 LEU A O 1
ATOM 2150 N N . LEU A 1 274 ? -0.730 -17.366 13.815 1.00 62.00 274 LEU A N 1
ATOM 2151 C CA . LEU A 1 274 ? -1.275 -18.604 14.405 1.00 62.00 274 LEU A CA 1
ATOM 2152 C C . LEU A 1 274 ? -0.256 -19.409 15.237 1.00 62.00 274 LEU A C 1
ATOM 2154 O O . LEU A 1 274 ? -0.010 -20.587 14.983 1.00 62.00 274 LEU A O 1
ATOM 2158 N N . CYS A 1 275 ? 0.344 -18.773 16.247 1.00 55.66 275 CYS A N 1
ATOM 2159 C CA . CYS A 1 275 ? 1.342 -19.400 17.126 1.00 55.66 275 CYS A CA 1
ATOM 2160 C C . CYS A 1 275 ? 2.571 -19.951 16.371 1.00 55.66 275 CYS A C 1
ATOM 2162 O O . CYS A 1 275 ? 2.997 -21.077 16.616 1.00 55.66 275 CYS A O 1
ATOM 2164 N N . SER A 1 276 ? 3.173 -19.150 15.486 1.00 57.09 276 SER A N 1
ATOM 2165 C CA . SER A 1 276 ? 4.389 -19.528 14.741 1.00 57.09 276 SER A CA 1
ATOM 2166 C C . SER A 1 276 ? 4.216 -20.539 13.604 1.00 57.09 276 SER A C 1
ATOM 2168 O O . SER A 1 276 ? 5.209 -21.117 13.167 1.00 57.09 276 SER A O 1
ATOM 2170 N N . LYS A 1 277 ? 2.993 -20.742 13.098 1.00 66.69 277 LYS A N 1
ATOM 2171 C CA . LYS A 1 277 ? 2.740 -21.667 11.982 1.00 66.69 277 LYS A CA 1
ATOM 2172 C C . LYS A 1 277 ? 3.017 -21.040 10.621 1.00 66.69 277 LYS A C 1
ATOM 2174 O O . LYS A 1 277 ? 3.761 -21.619 9.841 1.00 66.69 277 LYS A O 1
ATOM 2179 N N . ILE A 1 278 ? 2.467 -19.851 10.377 1.00 70.94 278 ILE A N 1
ATOM 2180 C CA . ILE A 1 278 ? 2.525 -19.220 9.054 1.00 70.94 278 ILE A CA 1
ATOM 2181 C C . ILE A 1 278 ? 3.556 -18.087 9.084 1.00 70.94 278 ILE A C 1
ATOM 2183 O O . ILE A 1 278 ? 3.337 -17.094 9.788 1.00 70.94 278 ILE A O 1
ATOM 2187 N N . PRO A 1 279 ? 4.692 -18.203 8.375 1.00 82.25 279 PRO A N 1
ATOM 2188 C CA . PRO A 1 279 ? 5.686 -17.142 8.306 1.00 82.25 279 PRO A CA 1
ATOM 2189 C C . PRO A 1 279 ? 5.204 -15.992 7.415 1.00 82.25 279 PRO A C 1
ATOM 2191 O O . PRO A 1 279 ? 4.780 -16.201 6.281 1.00 82.25 279 PRO A O 1
ATOM 2194 N N . MET A 1 280 ? 5.325 -14.766 7.915 1.00 84.50 280 MET A N 1
ATOM 2195 C CA . MET A 1 280 ? 4.985 -13.539 7.201 1.00 84.50 280 MET A CA 1
ATOM 2196 C C . MET A 1 280 ? 6.248 -12.736 6.931 1.00 84.50 280 MET A C 1
ATOM 2198 O O . MET A 1 280 ? 6.931 -12.311 7.867 1.00 84.50 280 MET A O 1
ATOM 2202 N N . HIS A 1 281 ? 6.514 -12.517 5.648 1.00 91.12 281 HIS A N 1
ATOM 2203 C CA . HIS A 1 281 ? 7.682 -11.804 5.152 1.00 91.12 281 HIS A CA 1
ATOM 2204 C C . HIS A 1 281 ? 7.256 -10.740 4.144 1.00 91.12 281 HIS A C 1
ATOM 2206 O O . HIS A 1 281 ? 6.459 -11.023 3.248 1.00 91.12 281 HIS A O 1
ATOM 2212 N N . LEU A 1 282 ? 7.816 -9.536 4.254 1.00 95.31 282 LEU A N 1
ATOM 2213 C CA . LEU A 1 282 ? 7.759 -8.555 3.174 1.00 95.31 282 LEU A CA 1
ATOM 2214 C C . LEU A 1 282 ? 8.721 -9.001 2.077 1.00 95.31 282 LEU A C 1
ATOM 2216 O O . LEU A 1 282 ? 9.931 -9.043 2.284 1.00 95.31 282 LEU A O 1
ATOM 2220 N N . GLU A 1 283 ? 8.197 -9.351 0.910 1.00 94.81 283 GLU A N 1
ATOM 2221 C CA . GLU A 1 283 ? 9.008 -9.885 -0.180 1.00 94.81 283 GLU A CA 1
ATOM 2222 C C . GLU A 1 283 ? 8.390 -9.634 -1.556 1.00 94.81 283 GLU A C 1
ATOM 2224 O O . GLU A 1 283 ? 7.184 -9.412 -1.702 1.00 94.81 283 GLU A O 1
ATOM 2229 N N . ALA A 1 284 ? 9.228 -9.699 -2.592 1.00 96.62 284 ALA A N 1
ATOM 2230 C CA . ALA A 1 284 ? 8.769 -9.594 -3.968 1.00 96.62 284 ALA A CA 1
ATOM 2231 C C . ALA A 1 284 ? 7.758 -10.695 -4.316 1.00 96.62 284 ALA A C 1
ATOM 2233 O O . ALA A 1 284 ? 7.899 -11.834 -3.870 1.00 96.62 284 ALA A O 1
ATOM 2234 N N . LEU A 1 285 ? 6.800 -10.391 -5.194 1.00 96.50 285 LEU A N 1
ATOM 2235 C CA . LEU A 1 285 ? 5.820 -11.367 -5.655 1.00 96.50 285 LEU A CA 1
ATOM 2236 C C . LEU A 1 285 ? 6.519 -12.508 -6.405 1.00 96.50 285 LEU A C 1
ATOM 2238 O O . LEU A 1 285 ? 7.041 -12.330 -7.508 1.00 96.50 285 LEU A O 1
ATOM 2242 N N . ASN A 1 286 ? 6.491 -13.698 -5.821 1.00 93.69 286 ASN A N 1
ATOM 2243 C CA . ASN A 1 286 ? 7.050 -14.915 -6.386 1.00 93.69 286 ASN A CA 1
ATOM 2244 C C . ASN A 1 286 ? 6.185 -16.126 -5.993 1.00 93.69 286 ASN A C 1
ATOM 2246 O O . ASN A 1 286 ? 5.197 -15.998 -5.274 1.00 93.69 286 ASN A O 1
ATOM 2250 N N . THR A 1 287 ? 6.522 -17.320 -6.477 1.00 90.75 287 THR A N 1
ATOM 2251 C CA . THR A 1 287 ? 5.747 -18.531 -6.158 1.00 90.75 287 THR A CA 1
ATOM 2252 C C . THR A 1 287 ? 5.793 -18.897 -4.672 1.00 90.75 287 THR A C 1
ATOM 2254 O O . THR A 1 287 ? 4.814 -19.418 -4.150 1.00 90.75 287 THR A O 1
ATOM 2257 N N . GLY A 1 288 ? 6.891 -18.603 -3.972 1.00 90.62 288 GLY A N 1
ATOM 2258 C CA . GLY A 1 288 ? 7.008 -18.770 -2.523 1.00 90.62 288 GLY A CA 1
ATOM 2259 C C . GLY A 1 288 ? 6.120 -17.799 -1.743 1.00 90.62 288 GLY A C 1
ATOM 2260 O O . GLY A 1 288 ? 5.403 -18.235 -0.846 1.00 90.62 288 GLY A O 1
ATOM 2261 N N . SER A 1 289 ? 6.100 -16.518 -2.127 1.00 93.25 289 SER A N 1
ATOM 2262 C CA . SER A 1 289 ? 5.219 -15.522 -1.501 1.00 93.25 289 SER A CA 1
ATOM 2263 C C . SER A 1 289 ? 3.743 -15.838 -1.743 1.00 93.25 289 SER A C 1
ATOM 2265 O O . SER A 1 289 ? 2.948 -15.805 -0.813 1.00 93.25 289 SER A O 1
ATOM 2267 N N . LEU A 1 290 ? 3.377 -16.238 -2.967 1.00 92.25 290 LEU A N 1
ATOM 2268 C CA . LEU A 1 290 ? 2.021 -16.693 -3.285 1.00 92.25 290 LEU A CA 1
ATOM 2269 C C . LEU A 1 290 ? 1.631 -17.940 -2.491 1.00 92.25 290 LEU A C 1
ATOM 2271 O O . LEU A 1 290 ? 0.504 -18.016 -2.022 1.00 92.25 290 LEU A O 1
ATOM 2275 N N . GLY A 1 291 ? 2.554 -18.889 -2.304 1.00 89.38 291 GLY A N 1
ATOM 2276 C CA . GLY A 1 291 ? 2.320 -20.055 -1.453 1.00 89.38 291 GLY A CA 1
ATOM 2277 C C . GLY A 1 291 ? 1.986 -19.663 -0.011 1.00 89.38 291 GLY A C 1
ATOM 2278 O O . GLY A 1 291 ? 1.033 -20.192 0.549 1.00 89.38 291 GLY A O 1
ATOM 2279 N N . ARG A 1 292 ? 2.706 -18.683 0.554 1.00 88.62 292 ARG A N 1
ATOM 2280 C CA . ARG A 1 292 ? 2.396 -18.114 1.876 1.00 88.62 292 ARG A CA 1
ATOM 2281 C C . ARG A 1 292 ? 1.052 -17.391 1.901 1.00 88.62 292 ARG A C 1
ATOM 2283 O O . ARG A 1 292 ? 0.302 -17.568 2.847 1.00 88.62 292 ARG A O 1
ATOM 2290 N N . PHE A 1 293 ? 0.718 -16.612 0.873 1.00 91.56 293 PHE A N 1
ATOM 2291 C CA . PHE A 1 293 ? -0.582 -15.933 0.797 1.00 91.56 293 PHE A CA 1
ATOM 2292 C C . PHE A 1 293 ? -1.734 -16.940 0.715 1.00 91.56 293 PHE A C 1
ATOM 2294 O O . PHE A 1 293 ? -2.731 -16.794 1.405 1.00 91.56 293 PHE A O 1
ATOM 2301 N N . MET A 1 294 ? -1.569 -18.022 -0.048 1.00 88.38 294 MET A N 1
ATOM 2302 C CA . MET A 1 2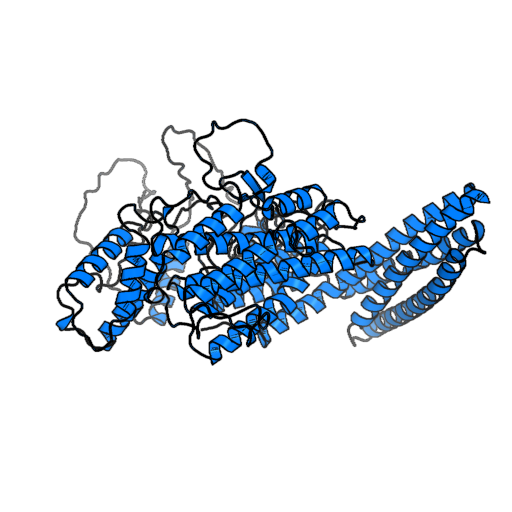94 ? -2.534 -19.123 -0.074 1.00 88.38 294 MET A CA 1
ATOM 2303 C C . MET A 1 294 ? -2.651 -19.843 1.275 1.00 88.38 294 MET A C 1
ATOM 2305 O O . MET A 1 294 ? -3.723 -20.345 1.583 1.00 88.38 294 MET A O 1
ATOM 2309 N N . GLU A 1 295 ? -1.573 -19.930 2.058 1.00 85.38 295 GLU A N 1
ATOM 2310 C CA . GLU A 1 295 ? -1.598 -20.503 3.411 1.00 85.38 295 GLU A CA 1
ATOM 2311 C C . GLU A 1 295 ? -2.334 -19.590 4.402 1.00 85.38 295 GLU A C 1
ATOM 2313 O O . GLU A 1 295 ? -3.092 -20.081 5.235 1.00 85.38 295 GLU A O 1
ATOM 2318 N N . ILE A 1 296 ? -2.152 -18.270 4.279 1.00 86.19 296 ILE A N 1
ATOM 2319 C CA . ILE A 1 296 ? -2.893 -17.256 5.044 1.00 86.19 296 ILE A CA 1
ATOM 2320 C C . ILE A 1 296 ? -4.395 -17.374 4.748 1.00 86.19 296 ILE A C 1
ATOM 2322 O O . ILE A 1 296 ? -5.178 -17.535 5.677 1.00 86.19 296 ILE A O 1
ATOM 2326 N N . GLU A 1 297 ? -4.784 -17.375 3.470 1.00 87.25 297 GLU A N 1
ATOM 2327 C CA . GLU A 1 297 ? -6.189 -17.380 3.024 1.00 87.25 297 GLU A CA 1
ATOM 2328 C C . GLU A 1 297 ? -6.812 -18.786 2.934 1.00 87.25 297 GLU A C 1
ATOM 2330 O O . GLU A 1 297 ? -7.862 -18.974 2.318 1.00 87.25 297 GLU A O 1
ATOM 2335 N N . ALA A 1 298 ? -6.147 -19.820 3.456 1.00 81.31 298 ALA A N 1
ATOM 2336 C CA . ALA A 1 298 ? -6.594 -21.198 3.279 1.00 81.31 298 ALA A CA 1
ATOM 2337 C C . ALA A 1 298 ? -7.942 -21.455 3.984 1.00 81.31 298 ALA A C 1
ATOM 2339 O O . ALA A 1 298 ? -8.072 -21.165 5.176 1.00 81.31 298 ALA A O 1
ATOM 2340 N N . PRO A 1 299 ? -8.919 -22.100 3.315 1.00 73.38 299 PRO A N 1
ATOM 2341 C CA . PRO A 1 299 ? -10.191 -22.424 3.946 1.00 73.38 299 PRO A CA 1
ATOM 2342 C C . PRO A 1 299 ? -10.017 -23.485 5.040 1.00 73.38 299 PRO A C 1
ATOM 2344 O O . PRO A 1 299 ? -9.212 -24.413 4.908 1.00 73.38 299 PRO A O 1
ATOM 2347 N N . VAL A 1 300 ? -10.849 -23.412 6.084 1.00 64.50 300 VAL A N 1
ATOM 2348 C CA . VAL A 1 300 ? -10.830 -24.316 7.260 1.00 64.50 300 VAL A CA 1
ATOM 2349 C C . VAL A 1 300 ? -10.776 -25.816 6.900 1.00 64.50 300 VAL A C 1
ATOM 2351 O O . VAL A 1 300 ? -10.145 -26.610 7.600 1.00 64.50 300 VAL A O 1
ATOM 2354 N N . ASP A 1 301 ? -11.417 -26.239 5.806 1.00 57.16 301 ASP A N 1
ATOM 2355 C CA . ASP A 1 301 ? -11.504 -27.654 5.413 1.00 57.16 301 ASP A CA 1
ATOM 2356 C C . ASP A 1 301 ? -10.283 -28.188 4.627 1.00 57.16 301 ASP A C 1
ATOM 2358 O O . ASP A 1 301 ? -10.187 -29.404 4.420 1.00 57.16 301 ASP A O 1
ATOM 2362 N N . ALA A 1 302 ? -9.324 -27.341 4.226 1.00 49.34 302 ALA A N 1
ATOM 2363 C CA . ALA A 1 302 ? -8.157 -27.761 3.436 1.00 49.34 302 ALA A CA 1
ATOM 2364 C C . ALA A 1 302 ? -7.240 -28.763 4.179 1.00 49.34 302 ALA A C 1
ATOM 2366 O O . ALA A 1 302 ? -6.645 -29.646 3.555 1.00 49.34 302 ALA A O 1
ATOM 2367 N N . GLU A 1 303 ? -7.183 -28.710 5.515 1.00 44.88 303 GLU A N 1
ATOM 2368 C CA . GLU A 1 303 ? -6.302 -29.557 6.338 1.00 44.88 303 GLU A CA 1
ATOM 2369 C C . GLU A 1 303 ? -6.923 -30.880 6.821 1.00 44.88 303 GLU A C 1
ATOM 2371 O O . GLU A 1 303 ? -6.224 -31.739 7.367 1.00 44.88 303 GLU A O 1
ATOM 2376 N N . ARG A 1 304 ? -8.215 -31.146 6.572 1.00 40.81 304 ARG A N 1
ATOM 2377 C CA . ARG A 1 304 ? -8.839 -32.425 6.987 1.00 40.81 304 ARG A CA 1
ATOM 2378 C C . ARG A 1 304 ? -8.319 -33.659 6.225 1.00 40.81 304 ARG A C 1
ATOM 2380 O O . ARG A 1 304 ? -8.731 -34.779 6.531 1.00 40.81 304 ARG A O 1
ATOM 2387 N N . SER A 1 305 ? -7.388 -33.476 5.285 1.00 30.58 305 SER A N 1
ATOM 2388 C CA . SER A 1 305 ? -6.846 -34.518 4.400 1.00 30.58 305 SER A CA 1
ATOM 2389 C C . SER A 1 305 ? -5.413 -34.988 4.728 1.00 30.58 305 SER A C 1
ATOM 2391 O O . SER A 1 305 ? -4.869 -35.803 3.983 1.00 30.58 305 SER A O 1
ATOM 2393 N N . GLY A 1 306 ? -4.791 -34.543 5.829 1.00 32.06 306 GLY A N 1
ATOM 2394 C CA . GLY A 1 306 ? -3.424 -34.935 6.218 1.00 32.06 306 GLY A CA 1
ATOM 2395 C C . GLY A 1 306 ? -3.349 -35.778 7.499 1.00 32.06 306 GLY A C 1
ATOM 2396 O O . GLY A 1 306 ? -3.683 -35.318 8.586 1.00 32.06 306 GLY A O 1
ATOM 2397 N N . THR A 1 307 ? -2.894 -37.030 7.407 1.00 37.59 307 THR A N 1
ATOM 2398 C CA . THR A 1 307 ? -2.662 -37.914 8.566 1.00 37.59 307 THR A CA 1
ATOM 2399 C C . THR A 1 307 ? -1.283 -37.712 9.217 1.00 37.59 307 THR A C 1
ATOM 2401 O O . THR A 1 307 ? -0.278 -38.007 8.577 1.00 37.59 307 THR A O 1
ATOM 2404 N N . GLY A 1 308 ? -1.260 -37.377 10.517 1.00 33.97 308 GLY A N 1
ATOM 2405 C CA . GLY A 1 308 ? -0.110 -37.518 11.445 1.00 33.97 308 GLY A CA 1
ATOM 2406 C C . GLY A 1 308 ? 0.624 -36.190 11.680 1.00 33.97 308 GLY A C 1
ATOM 2407 O O . GLY A 1 308 ? 1.073 -35.590 10.721 1.00 33.97 308 GLY A O 1
ATOM 2408 N N . ASP A 1 309 ? 0.755 -35.615 12.877 1.00 31.11 309 ASP A N 1
ATOM 2409 C CA . ASP A 1 309 ? 1.198 -36.169 14.158 1.00 31.11 309 ASP A CA 1
ATOM 2410 C C . ASP A 1 309 ? 0.707 -35.224 15.286 1.00 31.11 309 ASP A C 1
ATOM 2412 O O . ASP A 1 309 ? 1.029 -34.039 15.310 1.00 31.11 309 ASP A O 1
ATOM 2416 N N . ARG A 1 310 ? -0.156 -35.705 16.192 1.00 37.12 310 ARG A N 1
ATOM 2417 C CA . ARG A 1 310 ? -0.934 -34.881 17.147 1.00 37.12 310 ARG A CA 1
ATOM 2418 C C . ARG A 1 310 ? -0.256 -34.733 18.513 1.00 37.12 310 ARG A C 1
ATOM 2420 O O . ARG A 1 310 ? -0.913 -34.856 19.544 1.00 37.12 310 ARG A O 1
ATOM 2427 N N . ASN A 1 311 ? 1.050 -34.486 18.539 1.00 32.88 311 ASN A N 1
ATOM 2428 C CA . ASN A 1 311 ? 1.798 -34.346 19.790 1.00 32.88 311 ASN A CA 1
ATOM 2429 C C . ASN A 1 311 ? 2.657 -33.076 19.833 1.00 32.88 311 ASN A C 1
ATOM 2431 O O . ASN A 1 311 ? 3.866 -33.118 20.038 1.00 32.88 311 ASN A O 1
ATOM 2435 N N . THR A 1 312 ? 1.988 -31.928 19.758 1.00 30.64 312 THR A N 1
ATOM 2436 C CA . THR A 1 312 ? 2.496 -30.656 20.285 1.00 30.64 312 THR A CA 1
ATOM 2437 C C . THR A 1 312 ? 1.347 -29.926 20.974 1.00 30.64 312 THR A C 1
ATOM 2439 O O . THR A 1 312 ? 0.488 -29.305 20.358 1.00 30.64 312 THR A O 1
ATOM 2442 N N . LEU A 1 313 ? 1.307 -30.042 22.301 1.00 33.12 313 LEU A N 1
ATOM 2443 C CA . LEU A 1 313 ? 0.540 -29.159 23.175 1.00 33.12 313 LEU A CA 1
ATOM 2444 C C . LEU A 1 313 ? 1.067 -27.723 22.992 1.00 33.12 313 LEU A C 1
ATOM 2446 O O . LEU A 1 313 ? 2.060 -27.402 23.635 1.00 33.12 313 LEU A O 1
ATOM 2450 N N . ALA A 1 314 ? 0.448 -26.923 22.105 1.00 31.56 314 ALA A N 1
ATOM 2451 C CA . ALA A 1 314 ? 0.370 -25.441 22.105 1.00 31.56 314 ALA A CA 1
ATOM 2452 C C . ALA A 1 314 ? 0.254 -24.790 20.699 1.00 31.56 314 ALA A C 1
ATOM 2454 O O . ALA A 1 314 ? 0.941 -23.815 20.416 1.00 31.56 314 ALA A O 1
ATOM 2455 N N . SER A 1 315 ? -0.660 -25.238 19.834 1.00 38.16 315 SER A N 1
ATOM 2456 C CA . SER A 1 315 ? -1.237 -24.345 18.814 1.00 38.16 315 SER A CA 1
ATOM 2457 C C . SER A 1 315 ? -2.744 -24.390 18.937 1.00 38.16 315 SER A C 1
ATOM 2459 O O . SER A 1 315 ? -3.336 -25.464 18.993 1.00 38.16 315 SER A O 1
ATOM 2461 N N . GLN A 1 316 ? -3.344 -23.227 19.098 1.00 53.19 316 GLN A N 1
ATOM 2462 C CA . GLN A 1 316 ? -4.663 -23.114 19.695 1.00 53.19 316 GLN A CA 1
ATOM 2463 C C . GLN A 1 316 ? -5.734 -22.723 18.644 1.00 53.19 316 GLN A C 1
ATOM 2465 O O . GLN A 1 316 ? -6.911 -22.945 18.899 1.00 53.19 316 GLN A O 1
ATOM 2470 N N . TYR A 1 317 ? -5.315 -22.282 17.448 1.00 53.56 317 TYR A N 1
ATOM 2471 C CA . TYR A 1 317 ? -6.092 -22.226 16.199 1.00 53.56 317 TYR A CA 1
ATOM 2472 C C . TYR A 1 317 ? -5.287 -22.887 15.060 1.00 53.56 317 TYR A C 1
ATOM 2474 O O . TYR A 1 317 ? -4.049 -22.850 15.073 1.00 53.56 317 TYR A O 1
ATOM 2482 N N . ASP A 1 318 ? -5.978 -23.514 14.105 1.00 62.84 318 ASP A N 1
ATOM 2483 C CA . ASP A 1 318 ? -5.358 -24.227 12.974 1.00 62.84 318 ASP A CA 1
ATOM 2484 C C . ASP A 1 318 ? -5.375 -23.405 11.674 1.00 62.84 318 ASP A C 1
ATOM 2486 O O . ASP A 1 318 ? -4.440 -23.516 10.891 1.00 62.84 318 ASP A O 1
ATOM 2490 N N . SER A 1 319 ? -6.339 -22.492 11.516 1.00 69.75 319 SER A N 1
ATOM 2491 C CA . SER A 1 319 ? -6.420 -21.508 10.422 1.00 69.75 319 SER A CA 1
ATOM 2492 C C . SER A 1 319 ? -7.002 -20.169 10.905 1.00 69.75 319 SER A C 1
ATOM 2494 O O . SER A 1 319 ? -7.555 -20.095 12.011 1.00 69.75 319 SER A O 1
ATOM 2496 N N . ILE A 1 320 ? -6.925 -19.113 10.085 1.00 75.31 320 ILE A N 1
ATOM 2497 C CA . ILE A 1 320 ? -7.612 -17.829 10.339 1.00 75.31 320 ILE A CA 1
ATOM 2498 C C . ILE A 1 320 ? -9.128 -18.052 10.466 1.00 75.31 320 ILE A C 1
ATOM 2500 O O . ILE A 1 320 ? -9.768 -17.522 11.376 1.00 75.31 320 ILE A O 1
ATOM 2504 N N . GLY A 1 321 ? -9.691 -18.943 9.660 1.00 73.94 321 GLY A N 1
ATOM 2505 C CA . GLY A 1 321 ? -11.108 -19.280 9.672 1.00 73.94 321 GLY A CA 1
ATOM 2506 C C . GLY A 1 321 ? -11.551 -19.887 10.987 1.00 73.94 321 GLY A C 1
ATOM 2507 O O . GLY A 1 321 ? -12.607 -19.527 11.493 1.00 73.94 321 GLY A O 1
ATOM 2508 N N . SER A 1 322 ? -10.710 -20.697 11.636 1.00 75.12 322 SER A N 1
ATOM 2509 C CA . SER A 1 322 ? -11.028 -21.220 12.970 1.00 75.12 322 SER A CA 1
ATOM 2510 C C . SER A 1 322 ? -11.135 -20.115 14.039 1.00 75.12 322 SER A C 1
ATOM 2512 O O . SER A 1 322 ? -11.963 -20.215 14.947 1.00 75.12 322 SER A O 1
ATOM 2514 N N . LEU A 1 323 ? -10.376 -19.017 13.911 1.00 79.31 323 LEU A N 1
ATOM 2515 C CA . LEU A 1 323 ? -10.542 -17.827 14.756 1.00 79.31 323 LEU A CA 1
ATOM 2516 C C . LEU A 1 323 ? -11.870 -17.120 14.461 1.00 79.31 323 LEU A C 1
ATOM 2518 O O . LEU A 1 323 ? -12.573 -16.720 15.396 1.00 79.31 323 LEU A O 1
ATOM 2522 N N . TYR A 1 324 ? -12.214 -16.952 13.184 1.00 85.94 324 TYR A N 1
ATOM 2523 C CA . TYR A 1 324 ? -13.458 -16.301 12.785 1.00 85.94 324 TYR A CA 1
ATOM 2524 C C . TYR A 1 324 ? -14.701 -17.133 13.125 1.00 85.94 324 TYR A C 1
ATOM 2526 O O . TYR A 1 324 ? -15.696 -16.563 13.573 1.00 85.94 324 TYR A O 1
ATOM 2534 N N . GLU A 1 325 ? -14.645 -18.462 13.034 1.00 84.75 325 GLU A N 1
ATOM 2535 C CA . GLU A 1 325 ? -15.685 -19.376 13.520 1.00 84.75 325 GLU A CA 1
ATOM 2536 C C . GLU A 1 325 ? -15.932 -19.182 15.022 1.00 84.75 325 GLU A C 1
ATOM 2538 O O . GLU A 1 325 ? -17.075 -19.031 15.466 1.00 84.75 325 GLU A O 1
ATOM 2543 N N . ASP A 1 326 ? -14.861 -19.100 15.810 1.00 82.50 326 ASP A N 1
ATOM 2544 C CA . ASP A 1 326 ? -14.931 -18.829 17.243 1.00 82.50 326 ASP A CA 1
ATOM 2545 C C . ASP A 1 326 ? -15.497 -17.441 17.554 1.00 82.50 326 ASP A C 1
ATOM 2547 O O . ASP A 1 326 ? -16.265 -17.261 18.508 1.00 82.50 326 ASP A O 1
ATOM 2551 N N . LEU A 1 327 ? -15.142 -16.434 16.757 1.00 86.25 327 LEU A N 1
ATOM 2552 C CA . LEU A 1 327 ? -15.717 -15.101 16.873 1.00 86.25 327 LEU A CA 1
ATOM 2553 C C . LEU A 1 327 ? -17.212 -15.123 16.519 1.00 86.25 327 LEU A C 1
ATOM 2555 O O . LEU A 1 327 ? -18.014 -14.579 17.276 1.00 86.25 327 LEU A O 1
ATOM 2559 N N . VAL A 1 328 ? -17.623 -15.829 15.465 1.00 91.19 328 VAL A N 1
ATOM 2560 C CA . VAL A 1 328 ? -19.035 -16.037 15.102 1.00 91.19 328 VAL A CA 1
ATOM 2561 C C . VAL A 1 328 ? -19.804 -16.704 16.244 1.00 91.19 328 VAL A C 1
ATOM 2563 O O . VAL A 1 328 ? -20.892 -16.245 16.605 1.00 91.19 328 VAL A O 1
ATOM 2566 N N . LEU A 1 329 ? -19.250 -17.752 16.861 1.00 87.81 329 LEU A N 1
ATOM 2567 C CA . LEU A 1 329 ? -19.849 -18.403 18.031 1.00 87.81 329 LEU A CA 1
ATOM 2568 C C . LEU A 1 329 ? -19.946 -17.450 19.227 1.00 87.81 329 LEU A C 1
ATOM 2570 O O . LEU A 1 329 ? -20.986 -17.408 19.889 1.00 87.81 329 LEU A O 1
ATOM 2574 N N . SER A 1 330 ? -18.907 -16.640 19.458 1.00 85.56 330 SER A N 1
ATOM 2575 C CA . SER A 1 330 ? -18.907 -15.597 20.490 1.00 85.56 330 SER A CA 1
ATOM 2576 C C . SER A 1 330 ? -20.062 -14.620 20.275 1.00 85.56 330 SER A C 1
ATOM 2578 O O . SER A 1 330 ? -20.843 -14.386 21.193 1.00 85.56 330 SER A O 1
ATOM 2580 N N . ILE A 1 331 ? -20.207 -14.094 19.054 1.00 91.50 331 ILE A N 1
ATOM 2581 C CA . ILE A 1 331 ? -21.241 -13.120 18.692 1.00 91.50 331 ILE A CA 1
ATOM 2582 C C . ILE A 1 331 ? -22.645 -13.717 18.816 1.00 91.50 331 ILE A C 1
ATOM 2584 O O . ILE A 1 331 ? -23.526 -13.052 19.362 1.00 91.50 331 ILE A O 1
ATOM 2588 N N . ARG A 1 332 ? -22.855 -14.978 18.407 1.00 91.88 332 ARG A N 1
ATOM 2589 C CA . ARG A 1 332 ? -24.131 -15.705 18.590 1.00 91.88 332 ARG A CA 1
ATOM 2590 C C . ARG A 1 332 ? -24.547 -15.838 20.058 1.00 91.88 332 ARG A C 1
ATOM 2592 O O . ARG A 1 332 ? -25.739 -15.911 20.351 1.00 91.88 332 ARG A O 1
ATOM 2599 N N . GLY A 1 333 ? -23.580 -15.871 20.973 1.00 86.75 333 GLY A N 1
ATOM 2600 C CA . GLY A 1 333 ? -23.823 -15.909 22.415 1.00 86.75 333 GLY A CA 1
ATOM 2601 C C . GLY A 1 333 ? -24.207 -14.560 23.032 1.00 86.75 333 GLY A C 1
ATOM 2602 O O . GLY A 1 333 ? -24.639 -14.526 24.185 1.00 86.75 333 GLY A O 1
ATOM 2603 N N . LEU A 1 334 ? -24.056 -13.451 22.301 1.00 86.62 334 LEU A N 1
ATOM 2604 C CA . LEU A 1 334 ? -24.391 -12.114 22.790 1.00 86.62 334 LEU A CA 1
ATOM 2605 C C . LEU A 1 334 ? -25.871 -11.781 22.560 1.00 86.62 334 LEU A C 1
ATOM 2607 O O . LEU A 1 334 ? -26.516 -12.278 21.650 1.00 86.62 334 LEU A O 1
ATOM 2611 N N . SER A 1 335 ? -26.410 -10.893 23.384 1.00 89.31 335 SER A N 1
ATOM 2612 C CA . SER A 1 335 ? -27.708 -10.250 23.176 1.00 89.31 335 SER A CA 1
ATOM 2613 C C . SER A 1 335 ? -27.528 -8.857 22.573 1.00 89.31 335 SER A C 1
ATOM 2615 O O . SER A 1 335 ? -26.525 -8.193 22.840 1.00 89.31 335 SER A O 1
ATOM 2617 N N . ASP A 1 336 ? -28.536 -8.356 21.856 1.00 91.81 336 ASP A N 1
ATOM 2618 C CA . ASP A 1 336 ? -28.484 -7.026 21.223 1.00 91.81 336 ASP A CA 1
ATOM 2619 C C . ASP A 1 336 ? -28.227 -5.879 22.222 1.00 91.81 336 ASP A C 1
ATOM 2621 O O . ASP A 1 336 ? -27.642 -4.860 21.875 1.00 91.81 336 ASP A O 1
ATOM 2625 N N . GLN A 1 337 ? -28.567 -6.056 23.506 1.00 87.12 337 GLN A N 1
ATOM 2626 C CA . GLN A 1 337 ? -28.303 -5.066 24.565 1.00 87.12 337 GLN A CA 1
ATOM 2627 C C . GLN A 1 337 ? -26.806 -4.839 24.846 1.00 87.12 337 GLN A C 1
ATOM 2629 O O . GLN A 1 337 ? -26.433 -3.882 25.538 1.00 87.12 337 GLN A O 1
ATOM 2634 N N . GLN A 1 338 ? -25.942 -5.741 24.377 1.00 85.81 338 GLN A N 1
ATOM 2635 C CA . GLN A 1 338 ? -24.496 -5.644 24.556 1.00 85.81 338 GLN A CA 1
ATOM 2636 C C . GLN A 1 338 ? -23.843 -4.744 23.506 1.00 85.81 338 GLN A C 1
ATOM 2638 O O . GLN A 1 338 ? -22.799 -4.158 23.807 1.00 85.81 338 GLN A O 1
ATOM 2643 N N . PHE A 1 339 ? -24.494 -4.551 22.359 1.00 90.38 339 PHE A N 1
ATOM 2644 C CA . PHE A 1 339 ? -24.076 -3.610 21.330 1.00 90.38 339 PHE A CA 1
ATOM 2645 C C . PHE A 1 339 ? -24.368 -2.173 21.771 1.00 90.38 339 PHE A C 1
ATOM 2647 O O . PHE A 1 339 ? -25.322 -1.868 22.493 1.00 90.38 339 PHE A O 1
ATOM 2654 N N . THR A 1 340 ? -23.469 -1.276 21.405 1.00 84.50 340 THR A N 1
ATOM 2655 C CA . THR A 1 340 ? -23.552 0.147 21.685 1.00 84.50 340 THR A CA 1
ATOM 2656 C C . THR A 1 340 ? -24.210 0.841 20.503 1.00 84.50 340 THR A C 1
ATOM 2658 O O . THR A 1 340 ? -23.960 0.515 19.348 1.00 84.50 340 THR A O 1
ATOM 2661 N N . ASN A 1 341 ? -25.073 1.813 20.790 1.00 80.06 341 ASN A N 1
ATOM 2662 C CA . ASN A 1 341 ? -25.698 2.625 19.754 1.00 80.06 341 ASN A CA 1
ATOM 2663 C C . ASN A 1 341 ? -24.751 3.771 19.359 1.00 80.06 341 ASN A C 1
ATOM 2665 O O . ASN A 1 341 ? -24.987 4.918 19.735 1.00 80.06 341 ASN A O 1
ATOM 2669 N N . ASN A 1 342 ? -23.634 3.439 18.707 1.00 85.69 342 ASN A N 1
ATOM 2670 C CA . ASN A 1 342 ? -22.558 4.371 18.351 1.00 85.69 342 ASN A CA 1
ATOM 2671 C C . ASN A 1 342 ? -22.293 4.432 16.838 1.00 85.69 342 ASN A C 1
ATOM 2673 O O . ASN A 1 342 ? -21.160 4.639 16.416 1.00 85.69 342 ASN A O 1
ATOM 2677 N N . MET A 1 343 ? -23.338 4.251 16.032 1.00 89.44 343 MET A N 1
ATOM 2678 C CA . MET A 1 343 ? -23.270 4.266 14.567 1.00 89.44 343 MET A CA 1
ATOM 2679 C C . MET A 1 343 ? -22.544 5.500 14.001 1.00 89.44 343 MET A C 1
ATOM 2681 O O . MET A 1 343 ? -21.802 5.365 13.036 1.00 89.44 343 MET A O 1
ATOM 2685 N N . ASP A 1 344 ? -22.679 6.668 14.636 1.00 87.38 344 ASP A N 1
ATOM 2686 C CA . ASP A 1 344 ? -22.013 7.911 14.208 1.00 87.38 344 ASP A CA 1
ATOM 2687 C C . ASP A 1 344 ? -20.472 7.862 14.336 1.00 87.38 344 ASP A C 1
ATOM 2689 O O . ASP A 1 344 ? -19.762 8.637 13.694 1.00 87.38 344 ASP A O 1
ATOM 2693 N N . ASN A 1 345 ? -19.950 6.922 15.130 1.00 87.00 345 ASN A N 1
ATOM 2694 C CA . ASN A 1 345 ? -18.522 6.679 15.344 1.00 87.00 345 ASN A CA 1
ATOM 2695 C C . ASN A 1 345 ? -18.010 5.466 14.541 1.00 87.00 345 ASN A C 1
ATOM 2697 O O . ASN A 1 345 ? -16.897 5.001 14.769 1.00 87.00 345 ASN A O 1
ATOM 2701 N N . GLN A 1 346 ? -18.816 4.889 13.649 1.00 94.19 346 GLN A N 1
ATOM 2702 C CA . GLN A 1 346 ? -18.439 3.741 12.819 1.00 94.19 346 GLN A CA 1
ATOM 2703 C C . GLN A 1 346 ? -18.220 4.181 11.374 1.00 94.19 346 GLN A C 1
ATOM 2705 O O . GLN A 1 346 ? -18.771 5.190 10.944 1.00 94.19 346 GLN A O 1
ATOM 2710 N N . PHE A 1 347 ? -17.409 3.460 10.604 1.00 95.31 347 PHE A N 1
ATOM 2711 C CA . PHE A 1 347 ? -17.289 3.693 9.165 1.00 95.31 347 PHE A CA 1
ATOM 2712 C C . PHE A 1 347 ? -18.566 3.260 8.440 1.00 95.31 347 PHE A C 1
ATOM 2714 O O . PHE A 1 347 ? -19.127 2.204 8.735 1.00 95.31 347 PHE A O 1
ATOM 2721 N N . LEU A 1 348 ? -19.022 4.072 7.485 1.00 92.81 348 LEU A N 1
ATOM 2722 C CA . LEU A 1 348 ? -20.255 3.831 6.736 1.00 92.81 348 LEU A CA 1
ATOM 2723 C C . LEU A 1 348 ? -19.982 3.716 5.236 1.00 92.81 348 LEU A C 1
ATOM 2725 O O . LEU A 1 348 ? -19.032 4.299 4.720 1.00 92.81 348 LEU A O 1
ATOM 2729 N N . GLY A 1 349 ? -20.879 3.040 4.519 1.00 90.50 349 GLY A N 1
ATOM 2730 C CA . GLY A 1 349 ? -20.797 2.837 3.071 1.00 90.50 349 GLY A CA 1
ATOM 2731 C C . GLY A 1 349 ? -20.700 4.111 2.229 1.00 90.50 349 GLY A C 1
ATOM 2732 O O . GLY A 1 349 ? -20.069 4.138 1.174 1.00 90.50 349 GLY A O 1
ATOM 2733 N N . GLN A 1 350 ? -21.313 5.193 2.713 1.00 88.44 350 GLN A N 1
ATOM 2734 C CA . GLN A 1 350 ? -21.217 6.523 2.104 1.00 88.44 350 GLN A CA 1
ATOM 2735 C C . GLN A 1 350 ? -19.809 7.128 2.193 1.00 88.44 350 GLN A C 1
ATOM 2737 O O . GLN A 1 350 ? -19.473 7.994 1.388 1.00 88.44 350 GLN A O 1
ATOM 2742 N N . ASP A 1 351 ? -19.014 6.690 3.172 1.00 85.69 351 ASP A N 1
ATOM 2743 C CA . ASP A 1 351 ? -17.642 7.138 3.374 1.00 85.69 351 ASP A CA 1
ATOM 2744 C C . ASP A 1 351 ? -16.705 6.311 2.476 1.00 85.69 351 ASP A C 1
ATOM 2746 O O . ASP A 1 351 ? -15.877 6.870 1.758 1.00 85.69 351 ASP A O 1
ATOM 2750 N N . PHE A 1 352 ? -16.869 4.980 2.486 1.00 90.25 352 PHE A N 1
ATOM 2751 C CA . PHE A 1 352 ? -16.064 4.027 1.716 1.00 90.25 352 PHE A CA 1
ATOM 2752 C C . PHE A 1 352 ? -16.861 2.764 1.352 1.00 90.25 352 PHE A C 1
ATOM 2754 O O . PHE A 1 352 ? -17.776 2.379 2.066 1.00 90.25 352 PHE A O 1
ATOM 2761 N N . PHE A 1 353 ? -16.470 2.071 0.278 1.00 90.25 353 PHE A N 1
ATOM 2762 C CA . PHE A 1 353 ? -16.939 0.720 -0.099 1.00 90.25 353 PHE A CA 1
ATOM 2763 C C . PHE A 1 353 ? -18.448 0.530 -0.379 1.00 90.25 353 PHE A C 1
ATOM 2765 O O . PHE A 1 353 ? -18.868 -0.588 -0.689 1.00 90.25 353 PHE A O 1
ATOM 2772 N N . GLY A 1 354 ? -19.265 1.588 -0.346 1.00 92.75 354 GLY A N 1
ATOM 2773 C CA . GLY A 1 354 ? -20.695 1.500 -0.657 1.00 92.75 354 GLY A CA 1
ATOM 2774 C C . GLY A 1 354 ? -21.423 0.520 0.267 1.00 92.75 354 GLY A C 1
ATOM 2775 O O . GLY A 1 354 ? -21.089 0.391 1.439 1.00 92.75 354 GLY A O 1
ATOM 2776 N N . ASP A 1 355 ? -22.391 -0.223 -0.265 1.00 92.88 355 ASP A N 1
ATOM 2777 C CA . ASP A 1 355 ? -23.261 -1.110 0.528 1.00 92.88 355 ASP A CA 1
ATOM 2778 C C . ASP A 1 355 ? -22.534 -2.270 1.243 1.00 92.88 355 ASP A C 1
ATOM 2780 O O . ASP A 1 355 ? -23.132 -2.955 2.080 1.00 92.88 355 ASP A O 1
ATOM 2784 N N . GLN A 1 356 ? -21.257 -2.505 0.921 1.00 92.38 356 GLN A N 1
ATOM 2785 C CA . GLN A 1 356 ? -20.431 -3.528 1.567 1.00 92.38 356 GLN A CA 1
ATOM 2786 C C . GLN A 1 356 ? -19.968 -3.110 2.968 1.00 92.38 356 GLN A C 1
ATOM 2788 O O . GLN A 1 356 ? -19.802 -3.969 3.831 1.00 92.38 356 GLN A O 1
ATOM 2793 N N . LEU A 1 357 ? -19.810 -1.807 3.223 1.00 96.50 357 LEU A N 1
ATOM 2794 C CA . LEU A 1 357 ? -19.458 -1.275 4.536 1.00 96.50 357 LEU A CA 1
ATOM 2795 C C . LEU A 1 357 ? -20.698 -0.689 5.209 1.00 96.50 357 LEU A C 1
ATOM 2797 O O . LEU A 1 357 ? -21.376 0.190 4.680 1.00 96.50 357 LEU A O 1
ATOM 2801 N N . PHE A 1 358 ? -21.001 -1.159 6.411 1.00 96.38 358 PHE A N 1
ATOM 2802 C CA . PHE A 1 358 ? -22.196 -0.750 7.139 1.00 96.38 358 PHE A CA 1
ATOM 2803 C C . PHE A 1 358 ? -21.944 -0.718 8.645 1.00 96.38 358 PHE A C 1
ATOM 2805 O O . PHE A 1 358 ? -21.029 -1.368 9.158 1.00 96.38 358 PHE A O 1
ATOM 2812 N N . ALA A 1 359 ? -22.777 0.047 9.353 1.00 96.25 359 ALA A N 1
ATOM 2813 C CA . ALA A 1 359 ? -22.747 0.081 10.806 1.00 96.25 359 ALA A CA 1
ATOM 2814 C C . ALA A 1 359 ? -23.252 -1.236 11.399 1.00 96.25 359 ALA A C 1
ATOM 2816 O O . ALA A 1 359 ? -24.245 -1.809 10.949 1.00 96.25 359 ALA A O 1
ATOM 2817 N N . ILE A 1 360 ? -22.585 -1.670 12.458 1.00 97.44 360 ILE A N 1
ATOM 2818 C CA . ILE A 1 360 ? -22.953 -2.817 13.272 1.00 97.44 360 ILE A CA 1
ATOM 2819 C C . ILE A 1 360 ? -23.671 -2.292 14.512 1.00 97.44 360 ILE A C 1
ATOM 2821 O O . ILE A 1 360 ? -23.093 -1.571 15.328 1.00 97.44 360 ILE A O 1
ATOM 2825 N N . THR A 1 361 ? -24.948 -2.637 14.641 1.00 95.69 361 THR A N 1
ATOM 2826 C CA . THR A 1 361 ? -25.830 -2.144 15.714 1.00 95.69 361 THR A CA 1
ATOM 2827 C C . THR A 1 361 ? -26.451 -3.260 16.545 1.00 95.69 361 THR A C 1
ATOM 2829 O O . THR A 1 361 ? -27.015 -2.992 17.603 1.00 95.69 361 THR A O 1
ATOM 2832 N N . ASP A 1 362 ? -26.360 -4.500 16.075 1.00 95.44 362 ASP A N 1
ATOM 2833 C CA . ASP A 1 362 ? -26.985 -5.677 16.671 1.00 95.44 362 ASP A CA 1
ATOM 2834 C C . ASP A 1 362 ? -26.227 -6.959 16.289 1.00 95.44 362 ASP A C 1
ATOM 2836 O O . ASP A 1 362 ? -25.268 -6.942 15.510 1.00 95.44 362 ASP A O 1
ATOM 2840 N N . GLN A 1 363 ? -26.668 -8.095 16.832 1.00 96.19 363 GLN A N 1
ATOM 2841 C CA . GLN A 1 363 ? -26.066 -9.387 16.521 1.00 96.19 363 GLN A CA 1
ATOM 2842 C C . GLN A 1 363 ? -26.169 -9.736 15.028 1.00 96.19 363 GLN A C 1
ATOM 2844 O O . GLN A 1 363 ? -25.241 -10.319 14.469 1.00 96.19 363 GLN A O 1
ATOM 2849 N N . ALA A 1 364 ? -27.280 -9.400 14.369 1.00 97.00 364 ALA A N 1
ATOM 2850 C CA . ALA A 1 364 ? -27.517 -9.776 12.978 1.00 97.00 364 ALA A CA 1
ATOM 2851 C C . ALA A 1 364 ? -26.551 -9.063 12.017 1.00 97.00 364 ALA A C 1
ATOM 2853 O O . ALA A 1 364 ? -25.932 -9.706 11.169 1.00 97.00 364 ALA A O 1
ATOM 2854 N N . SER A 1 365 ? -26.377 -7.752 12.182 1.00 97.25 365 SER A N 1
ATOM 2855 C CA . SER A 1 365 ? -25.401 -6.944 11.444 1.00 97.25 365 SER A CA 1
ATOM 2856 C C . SER A 1 365 ? -23.963 -7.371 11.748 1.00 97.25 365 SER A C 1
ATOM 2858 O O . SER A 1 365 ? -23.161 -7.475 10.822 1.00 97.25 365 SER A O 1
ATOM 2860 N N . ALA A 1 366 ? -23.644 -7.727 12.998 1.00 97.00 366 ALA A N 1
ATOM 2861 C CA . ALA A 1 366 ? -22.329 -8.264 13.355 1.00 97.00 366 ALA A CA 1
ATOM 2862 C C . ALA A 1 366 ? -22.019 -9.583 12.627 1.00 97.00 366 ALA A C 1
ATOM 2864 O O . ALA A 1 366 ? -20.940 -9.747 12.064 1.00 97.00 366 ALA A O 1
ATOM 2865 N N . LEU A 1 367 ? -22.977 -10.515 12.593 1.00 96.88 367 LEU A N 1
ATOM 2866 C CA . LEU A 1 367 ? -22.823 -11.786 11.880 1.00 96.88 367 LEU A CA 1
ATOM 2867 C C . LEU A 1 367 ? -22.737 -11.596 10.365 1.00 96.88 367 LEU A C 1
ATOM 2869 O O . LEU A 1 367 ? -21.977 -12.308 9.717 1.00 96.88 367 LEU A O 1
ATOM 2873 N N . LYS A 1 368 ? -23.473 -10.627 9.806 1.00 96.75 368 LYS A N 1
ATOM 2874 C CA . LYS A 1 368 ? -23.354 -10.262 8.391 1.00 96.75 368 LYS A CA 1
ATOM 2875 C C . LYS A 1 368 ? -21.938 -9.775 8.066 1.00 96.75 368 LYS A C 1
ATOM 2877 O O . LYS A 1 368 ? -21.376 -10.209 7.071 1.00 96.75 368 LYS A O 1
ATOM 2882 N N . ALA A 1 369 ? -21.368 -8.908 8.905 1.00 96.50 369 ALA A N 1
ATOM 2883 C CA . ALA A 1 369 ? -20.024 -8.371 8.700 1.00 96.50 369 ALA A CA 1
ATOM 2884 C C . ALA A 1 369 ? -18.960 -9.477 8.720 1.00 96.50 369 ALA A C 1
ATOM 2886 O O . ALA A 1 369 ? -18.131 -9.543 7.821 1.00 96.50 369 ALA A O 1
ATOM 2887 N N . LEU A 1 370 ? -19.032 -10.386 9.699 1.00 95.00 370 LEU A N 1
ATOM 2888 C CA . LEU A 1 370 ? -18.137 -11.546 9.769 1.00 95.00 370 LEU A CA 1
ATOM 2889 C C . LEU A 1 370 ? -18.319 -12.495 8.579 1.00 95.00 370 LEU A C 1
ATOM 2891 O O . LEU A 1 370 ? -17.332 -13.007 8.067 1.00 95.00 370 LEU A O 1
ATOM 2895 N N . GLY A 1 371 ? -19.558 -12.694 8.116 1.00 93.19 371 GLY A N 1
ATOM 2896 C CA . GLY A 1 371 ? -19.837 -13.457 6.899 1.00 93.19 371 GLY A CA 1
ATOM 2897 C C . GLY A 1 371 ? -19.102 -12.885 5.688 1.00 93.19 371 GLY A C 1
ATOM 2898 O O . GLY A 1 371 ? -18.424 -13.627 4.994 1.00 93.19 371 GLY A O 1
ATOM 2899 N N . THR A 1 372 ? -19.146 -11.562 5.496 1.00 92.81 372 THR A N 1
ATOM 2900 C CA . THR A 1 372 ? -18.417 -10.885 4.411 1.00 92.81 372 THR A CA 1
ATOM 2901 C C . THR A 1 372 ? -16.905 -11.094 4.487 1.00 92.81 372 THR A C 1
ATOM 2903 O O . THR A 1 372 ? -16.308 -11.395 3.461 1.00 92.81 372 THR A O 1
ATOM 2906 N N . VAL A 1 373 ? -16.298 -10.964 5.673 1.00 91.25 373 VAL A N 1
ATOM 2907 C CA . VAL A 1 373 ? -14.847 -11.173 5.857 1.00 91.25 373 VAL A CA 1
ATOM 2908 C C . VAL A 1 373 ? -14.452 -12.604 5.475 1.00 91.25 373 VAL A C 1
ATOM 2910 O O . VAL A 1 373 ? -13.554 -12.802 4.663 1.00 91.25 373 VAL A O 1
ATOM 2913 N N . ILE A 1 374 ? -15.185 -13.600 5.983 1.00 88.38 374 ILE A N 1
ATOM 2914 C CA . ILE A 1 374 ? -14.910 -15.022 5.720 1.00 88.38 374 ILE A CA 1
ATOM 2915 C C . ILE A 1 374 ? -15.122 -15.372 4.235 1.00 88.38 374 ILE A C 1
ATOM 2917 O O . ILE A 1 374 ? -14.286 -16.036 3.629 1.00 88.38 374 ILE A O 1
ATOM 2921 N N . GLU A 1 375 ? -16.235 -14.932 3.636 1.00 86.12 375 GLU A N 1
ATOM 2922 C CA . GLU A 1 375 ? -16.586 -15.245 2.241 1.00 86.12 375 GLU A CA 1
ATOM 2923 C C . GLU A 1 375 ? -15.604 -14.640 1.227 1.00 86.12 375 GLU A C 1
ATOM 2925 O O . GLU A 1 375 ? -15.386 -15.225 0.167 1.00 86.12 375 GLU A O 1
ATOM 2930 N N . GLN A 1 376 ? -15.037 -13.469 1.526 1.00 85.31 376 GLN A N 1
ATOM 2931 C CA . GLN A 1 376 ? -14.099 -12.774 0.642 1.00 85.31 376 GLN A CA 1
ATOM 2932 C C . GLN A 1 376 ? -12.655 -13.270 0.803 1.00 85.31 376 GLN A C 1
ATOM 2934 O O . GLN A 1 376 ? -11.992 -13.494 -0.210 1.00 85.31 376 GLN A O 1
ATOM 2939 N N . GLY A 1 377 ? -12.197 -13.492 2.041 1.00 78.31 377 GLY A N 1
ATOM 2940 C CA . GLY A 1 377 ? -10.867 -14.045 2.320 1.00 78.31 377 GLY A CA 1
ATOM 2941 C C . GLY A 1 377 ? -10.745 -15.499 1.862 1.00 78.31 377 GLY A C 1
ATOM 2942 O O . GLY A 1 377 ? -10.225 -15.801 0.784 1.00 78.31 377 GLY A O 1
ATOM 2943 N N . GLU A 1 378 ? -11.307 -16.412 2.653 1.00 71.88 378 GLU A N 1
ATOM 2944 C CA . GLU A 1 378 ? -11.182 -17.859 2.430 1.00 71.88 378 GLU A CA 1
ATOM 2945 C C . GLU A 1 378 ? -12.095 -18.363 1.306 1.00 71.88 378 GLU A C 1
ATOM 2947 O O . GLU A 1 378 ? -11.728 -19.248 0.527 1.00 71.88 378 GLU A O 1
ATOM 2952 N N . GLY A 1 379 ? -13.293 -17.779 1.203 1.00 58.88 379 GLY A N 1
ATOM 2953 C CA . GLY A 1 379 ? -14.375 -18.315 0.381 1.00 58.88 379 GLY A CA 1
ATOM 2954 C C . GLY A 1 379 ? -14.944 -19.631 0.917 1.00 58.88 379 GLY A C 1
ATOM 2955 O O . GLY A 1 379 ? -14.494 -20.189 1.916 1.00 58.88 379 GLY A O 1
ATOM 2956 N N . ASP A 1 380 ? -15.961 -20.154 0.233 1.00 52.25 380 ASP A N 1
ATOM 2957 C CA . ASP A 1 380 ? -16.239 -21.589 0.255 1.00 52.25 380 ASP A CA 1
ATOM 2958 C C . ASP A 1 380 ? -15.638 -22.229 -1.013 1.00 52.25 380 ASP A C 1
ATOM 2960 O O . ASP A 1 380 ? -15.216 -21.522 -1.929 1.00 52.25 380 ASP A O 1
ATOM 2964 N N . LEU A 1 381 ? -15.600 -23.566 -1.111 1.00 47.88 381 LEU A N 1
ATOM 2965 C CA . LEU A 1 381 ? -15.084 -24.282 -2.299 1.00 47.88 381 LEU A CA 1
ATOM 2966 C C . LEU A 1 381 ? -15.807 -23.919 -3.625 1.00 47.88 381 LEU A C 1
ATOM 2968 O O . LEU A 1 381 ? -15.481 -24.487 -4.668 1.00 47.88 381 LEU A O 1
ATOM 2972 N N . SER A 1 382 ? -16.813 -23.038 -3.602 1.00 43.09 382 SER A N 1
ATOM 2973 C CA . SER A 1 382 ? -17.576 -22.564 -4.755 1.00 43.09 382 SER A CA 1
ATOM 2974 C C . SER A 1 382 ? -17.460 -21.057 -5.042 1.00 43.09 382 SER A C 1
ATOM 2976 O O . SER A 1 382 ? -17.987 -20.615 -6.067 1.00 43.09 382 SER A O 1
ATOM 2978 N N . THR A 1 383 ? -16.751 -20.270 -4.223 1.00 55.00 383 THR A N 1
ATOM 2979 C CA . THR A 1 383 ? -16.560 -18.828 -4.458 1.00 55.00 383 THR A CA 1
ATOM 2980 C C . THR A 1 383 ? -15.446 -18.581 -5.483 1.00 55.00 383 THR A C 1
ATOM 2982 O O . THR A 1 383 ? -14.272 -18.521 -5.133 1.00 55.00 383 THR A O 1
ATOM 2985 N N . GLU A 1 384 ? -15.799 -18.385 -6.761 1.00 57.28 384 GLU A N 1
ATOM 2986 C CA . GLU A 1 384 ? -14.824 -18.201 -7.860 1.00 57.28 384 GLU A CA 1
ATOM 2987 C C . GLU A 1 384 ? -13.897 -16.968 -7.718 1.00 57.28 384 GLU A C 1
ATOM 2989 O O . GLU A 1 384 ? -12.906 -16.886 -8.450 1.00 57.28 384 GLU A O 1
ATOM 2994 N N . ASP A 1 385 ? -14.168 -16.050 -6.784 1.00 73.19 385 ASP A N 1
ATOM 2995 C CA . ASP A 1 385 ? -13.458 -14.772 -6.605 1.00 73.19 385 ASP A CA 1
ATOM 2996 C C . ASP A 1 385 ? -12.901 -14.540 -5.176 1.00 73.19 385 ASP A C 1
ATOM 2998 O O . ASP A 1 385 ? -12.612 -13.394 -4.828 1.00 73.19 385 ASP A O 1
ATOM 3002 N N . SER A 1 386 ? -12.732 -15.582 -4.344 1.00 85.12 386 SER A N 1
ATOM 3003 C CA . SER A 1 386 ? -12.072 -15.430 -3.028 1.00 85.12 386 SER A CA 1
ATOM 3004 C C . SER A 1 386 ? -10.576 -15.117 -3.155 1.00 85.12 386 SER A C 1
ATOM 3006 O O . SER A 1 386 ? -9.961 -15.360 -4.204 1.00 85.12 386 SER A O 1
ATOM 3008 N N . HIS A 1 387 ? -9.957 -14.603 -2.088 1.00 90.81 387 HIS A N 1
ATOM 3009 C CA . HIS A 1 387 ? -8.521 -14.307 -2.084 1.00 90.81 387 HIS A CA 1
ATOM 3010 C C . HIS A 1 387 ? -7.694 -15.562 -2.378 1.00 90.81 387 HIS A C 1
ATOM 3012 O O . HIS A 1 387 ? -6.821 -15.526 -3.253 1.00 90.81 387 HIS A O 1
ATOM 3018 N N . TYR A 1 388 ? -8.027 -16.690 -1.739 1.00 88.62 388 TYR A N 1
ATOM 3019 C CA . TYR A 1 388 ? -7.389 -17.984 -1.996 1.00 88.62 388 TYR A CA 1
ATOM 3020 C C . TYR A 1 388 ? -7.414 -18.367 -3.483 1.00 88.62 388 TYR A C 1
ATOM 3022 O O . TYR A 1 388 ? -6.379 -18.703 -4.066 1.00 88.62 388 TYR A O 1
ATOM 3030 N N . GLU A 1 389 ? -8.580 -18.273 -4.128 1.00 87.88 389 GLU A N 1
ATOM 3031 C CA . GLU A 1 389 ? -8.739 -18.627 -5.540 1.00 87.88 389 GLU A CA 1
ATOM 3032 C C . GLU A 1 389 ? -7.975 -17.673 -6.466 1.00 87.88 389 GLU A C 1
ATOM 3034 O O . GLU A 1 389 ? -7.353 -18.107 -7.442 1.00 87.88 389 GLU A O 1
ATOM 3039 N N . ILE A 1 390 ? -7.950 -16.372 -6.163 1.00 91.19 390 ILE A N 1
ATOM 3040 C CA . ILE A 1 390 ? -7.156 -15.403 -6.929 1.00 91.19 390 ILE A CA 1
ATOM 3041 C C . ILE A 1 390 ? -5.659 -15.716 -6.799 1.00 91.19 390 ILE A C 1
ATOM 3043 O O . ILE A 1 390 ? -4.958 -15.759 -7.817 1.00 91.19 390 ILE A O 1
ATOM 3047 N N . PHE A 1 391 ? -5.160 -15.983 -5.589 1.00 92.50 391 PHE A N 1
ATOM 3048 C CA . PHE A 1 391 ? -3.760 -16.358 -5.382 1.00 92.50 391 PHE A CA 1
ATOM 3049 C C . PHE A 1 391 ? -3.411 -17.689 -6.058 1.00 92.50 391 PHE A C 1
ATOM 3051 O O . PHE A 1 391 ? -2.369 -17.777 -6.707 1.00 92.50 391 PHE A O 1
ATOM 3058 N N . SER A 1 392 ? -4.299 -18.683 -6.020 1.00 89.75 392 SER A N 1
ATOM 3059 C CA . SER A 1 392 ? -4.150 -19.967 -6.723 1.00 89.75 392 SER A CA 1
ATOM 3060 C C . SER A 1 392 ? -4.064 -19.798 -8.251 1.00 89.75 392 SER A C 1
ATOM 3062 O O . SER A 1 392 ? -3.192 -20.370 -8.924 1.00 89.75 392 SER A O 1
ATOM 3064 N N . LYS A 1 393 ? -4.911 -18.931 -8.825 1.00 90.62 393 LYS A N 1
ATOM 3065 C CA . LYS A 1 393 ? -4.864 -18.562 -10.253 1.00 90.62 393 LYS A CA 1
ATOM 3066 C C . LYS A 1 393 ? -3.564 -17.845 -10.619 1.00 90.62 393 LYS A C 1
ATOM 3068 O O . LYS A 1 393 ? -3.045 -18.062 -11.711 1.00 90.62 393 LYS A O 1
ATOM 3073 N N . LEU A 1 394 ? -3.030 -17.001 -9.735 1.00 91.56 394 LEU A N 1
ATOM 3074 C CA . LEU A 1 394 ? -1.724 -16.364 -9.933 1.00 91.56 394 LEU A CA 1
ATOM 3075 C C . LEU A 1 394 ? -0.580 -17.378 -9.815 1.00 91.56 394 LEU A C 1
ATOM 3077 O O . LEU A 1 394 ? 0.329 -17.357 -10.640 1.00 91.56 394 LEU A O 1
ATOM 3081 N N . TYR A 1 395 ? -0.652 -18.307 -8.859 1.00 90.38 395 TYR A N 1
ATOM 3082 C CA . TYR A 1 395 ? 0.351 -19.352 -8.640 1.00 90.38 395 TYR A CA 1
ATOM 3083 C C . TYR A 1 395 ? 0.527 -20.257 -9.867 1.00 90.38 395 TYR A C 1
ATOM 3085 O O . TYR A 1 395 ? 1.644 -20.623 -10.230 1.00 90.38 395 TYR A O 1
ATOM 3093 N N . SER A 1 396 ? -0.580 -20.592 -10.531 1.00 85.25 396 SER A N 1
ATOM 3094 C CA . SER A 1 396 ? -0.612 -21.391 -11.767 1.00 85.25 396 SER A CA 1
ATOM 3095 C C . SER A 1 396 ? -0.582 -20.553 -13.058 1.00 85.25 396 SER A C 1
ATOM 3097 O O . SER A 1 396 ? -0.635 -21.105 -14.161 1.00 85.25 396 SER A O 1
ATOM 3099 N N . GLY A 1 397 ? -0.523 -19.226 -12.924 1.00 80.56 397 GLY A N 1
ATOM 3100 C CA . GLY A 1 397 ? -0.758 -18.249 -13.981 1.00 80.56 397 GLY A CA 1
ATOM 3101 C C . GLY A 1 397 ? 0.469 -17.868 -14.823 1.00 80.56 397 GLY A C 1
ATOM 3102 O O . GLY A 1 397 ? 1.522 -18.506 -14.761 1.00 80.56 397 GLY A O 1
ATOM 3103 N N . PRO A 1 398 ? 0.336 -16.828 -15.671 1.00 71.56 398 PRO A N 1
ATOM 3104 C CA . PRO A 1 398 ? 1.427 -16.335 -16.507 1.00 71.56 398 PRO A CA 1
ATOM 3105 C C . PRO A 1 398 ? 2.521 -15.665 -15.669 1.00 71.56 398 PRO A C 1
ATOM 3107 O O . PRO A 1 398 ? 2.254 -15.119 -14.606 1.00 71.56 398 PRO A O 1
ATOM 3110 N N . THR A 1 399 ? 3.747 -15.639 -16.190 1.00 82.25 399 THR A N 1
ATOM 3111 C CA . THR A 1 399 ? 4.888 -14.975 -15.545 1.00 82.25 399 THR A CA 1
ATOM 3112 C C . THR A 1 399 ? 4.734 -13.452 -15.527 1.00 82.25 399 THR A C 1
ATOM 3114 O O . THR A 1 399 ? 4.222 -12.864 -16.484 1.00 82.25 399 THR A O 1
ATOM 3117 N N . TRP A 1 400 ? 5.255 -12.818 -14.481 1.00 91.19 400 TRP A N 1
ATOM 3118 C CA . TRP A 1 400 ? 5.335 -11.366 -14.312 1.00 91.19 400 TRP A CA 1
ATOM 3119 C C . TRP A 1 400 ? 6.780 -10.931 -14.054 1.00 91.19 400 TRP A C 1
ATOM 3121 O O . TRP A 1 400 ? 7.599 -11.713 -13.569 1.00 91.19 400 TRP A O 1
ATOM 3131 N N . ASP A 1 401 ? 7.072 -9.665 -14.346 1.00 91.56 401 ASP A N 1
ATOM 3132 C CA . ASP A 1 401 ? 8.374 -9.062 -14.052 1.00 91.56 401 ASP A CA 1
ATOM 3133 C C . ASP A 1 401 ? 8.315 -8.270 -12.740 1.00 91.56 401 ASP A C 1
ATOM 3135 O O . ASP A 1 401 ? 7.477 -7.376 -12.584 1.00 91.56 401 ASP A O 1
ATOM 3139 N N . VAL A 1 402 ? 9.245 -8.548 -11.824 1.00 94.75 402 VAL A N 1
ATOM 3140 C CA . VAL A 1 402 ? 9.389 -7.827 -10.549 1.00 94.75 402 VAL A CA 1
ATOM 3141 C C . VAL A 1 402 ? 10.672 -6.997 -10.485 1.00 94.75 402 VAL A C 1
ATOM 3143 O O . VAL A 1 402 ? 11.645 -7.255 -11.199 1.00 94.75 402 VAL A O 1
ATOM 3146 N N . TYR A 1 403 ? 10.678 -5.981 -9.627 1.00 93.44 403 TYR A N 1
ATOM 3147 C CA . TYR A 1 403 ? 11.887 -5.352 -9.110 1.00 93.44 403 TYR A CA 1
ATOM 3148 C C . TYR A 1 403 ? 12.613 -6.322 -8.167 1.00 93.44 403 TYR A C 1
ATOM 3150 O O . TYR A 1 403 ? 11.980 -7.075 -7.428 1.00 93.44 403 TYR A O 1
ATOM 3158 N N . ASN A 1 404 ? 13.947 -6.292 -8.184 1.00 94.38 404 ASN A N 1
ATOM 3159 C CA . ASN A 1 404 ? 14.772 -7.038 -7.235 1.00 94.38 404 ASN A CA 1
ATOM 3160 C C . ASN A 1 404 ? 14.802 -6.285 -5.896 1.00 94.38 404 ASN A C 1
ATOM 3162 O O . ASN A 1 404 ? 15.721 -5.507 -5.659 1.00 94.38 404 ASN A O 1
ATOM 3166 N N . VAL A 1 405 ? 13.759 -6.439 -5.086 1.00 95.06 405 VAL A N 1
ATOM 3167 C CA . VAL A 1 405 ? 13.616 -5.771 -3.782 1.00 95.06 405 VAL A CA 1
ATOM 3168 C C . VAL A 1 405 ? 14.093 -6.677 -2.637 1.00 95.06 405 VAL A C 1
ATOM 3170 O O . VAL A 1 405 ? 14.012 -7.902 -2.771 1.00 95.06 405 VAL A O 1
ATOM 3173 N N . PRO A 1 406 ? 14.607 -6.115 -1.525 1.00 94.38 406 PRO A N 1
ATOM 3174 C CA . PRO A 1 406 ? 15.047 -6.890 -0.364 1.00 94.38 406 PRO A CA 1
ATOM 3175 C C . PRO A 1 406 ? 13.900 -7.681 0.281 1.00 94.38 406 PRO A C 1
ATOM 3177 O O . PRO A 1 406 ? 12.729 -7.446 0.019 1.00 94.38 406 PRO A O 1
ATOM 3180 N N . THR A 1 407 ? 14.229 -8.634 1.147 1.00 94.44 407 THR A N 1
ATOM 3181 C CA . THR A 1 407 ? 13.239 -9.292 2.014 1.00 94.44 407 THR A CA 1
ATOM 3182 C C . THR A 1 407 ? 13.277 -8.645 3.391 1.00 94.44 407 THR A C 1
ATOM 3184 O O . THR A 1 407 ? 14.364 -8.402 3.907 1.00 94.44 407 THR A O 1
ATOM 3187 N N . ASP A 1 408 ? 12.106 -8.367 3.963 1.00 92.88 408 ASP A N 1
ATOM 3188 C CA . ASP A 1 408 ? 11.921 -7.746 5.280 1.00 92.88 408 ASP A CA 1
ATOM 3189 C C . ASP A 1 408 ? 12.765 -6.484 5.527 1.00 92.88 408 ASP A C 1
ATOM 3191 O O . ASP A 1 408 ? 13.380 -6.371 6.594 1.00 92.88 408 ASP A O 1
ATOM 3195 N N . PRO A 1 409 ? 12.812 -5.520 4.584 1.00 92.38 409 PRO A N 1
ATOM 3196 C CA . PRO A 1 409 ? 13.646 -4.347 4.776 1.00 92.38 409 PRO A CA 1
ATOM 3197 C C . PRO A 1 409 ? 13.210 -3.546 5.999 1.00 92.38 409 PRO A C 1
ATOM 3199 O O . PRO A 1 409 ? 12.020 -3.401 6.309 1.00 92.38 409 PRO A O 1
ATOM 3202 N N . LYS A 1 410 ? 14.200 -2.971 6.667 1.00 89.00 410 LYS A N 1
ATOM 3203 C CA . LYS A 1 410 ? 14.032 -1.961 7.697 1.00 89.00 410 LYS A CA 1
ATOM 3204 C C . LYS A 1 410 ? 14.552 -0.635 7.207 1.00 89.00 410 LYS A C 1
ATOM 3206 O O . LYS A 1 410 ? 15.528 -0.554 6.475 1.00 89.00 410 LYS A O 1
ATOM 3211 N N . THR A 1 411 ? 13.928 0.432 7.687 1.00 87.12 411 THR A N 1
ATOM 3212 C CA . THR A 1 411 ? 14.349 1.786 7.331 1.00 87.12 411 THR A CA 1
ATOM 3213 C C . THR A 1 411 ? 15.789 2.034 7.785 1.00 87.12 411 THR A C 1
ATOM 3215 O O . THR A 1 411 ? 16.544 2.686 7.068 1.00 87.12 411 THR A O 1
ATOM 3218 N N . VAL A 1 412 ? 16.210 1.412 8.898 1.00 81.69 412 VAL A N 1
ATOM 3219 C CA . VAL A 1 412 ? 17.611 1.397 9.355 1.00 81.69 412 VAL A CA 1
ATOM 3220 C C . VAL A 1 412 ? 18.573 0.737 8.370 1.00 81.69 412 VAL A C 1
ATOM 3222 O O . VAL A 1 412 ? 19.714 1.172 8.299 1.00 81.69 412 VAL A O 1
ATOM 3225 N N . ASP A 1 413 ? 18.129 -0.227 7.560 1.00 84.31 413 ASP A N 1
ATOM 3226 C CA . ASP A 1 413 ? 18.984 -0.906 6.575 1.00 84.31 413 ASP A CA 1
ATOM 3227 C C . ASP A 1 413 ? 19.385 0.036 5.429 1.00 84.31 413 ASP A C 1
ATOM 3229 O O . ASP A 1 413 ? 20.360 -0.206 4.713 1.00 84.31 413 ASP A O 1
ATOM 3233 N N . TYR A 1 414 ? 18.629 1.120 5.236 1.00 84.31 414 TYR A N 1
ATOM 3234 C CA . TYR A 1 414 ? 18.913 2.140 4.235 1.00 84.31 414 TYR A CA 1
ATOM 3235 C C . TYR A 1 414 ? 19.809 3.272 4.751 1.00 84.31 414 TYR A C 1
ATOM 3237 O O . TYR A 1 414 ? 20.158 4.139 3.957 1.00 84.31 414 TYR A O 1
ATOM 3245 N N . GLY A 1 415 ? 20.183 3.304 6.035 1.00 66.50 415 GLY A N 1
ATOM 3246 C CA . GLY A 1 415 ? 21.113 4.293 6.596 1.00 66.50 415 GLY A CA 1
ATOM 3247 C C . GLY A 1 415 ? 22.416 3.652 7.084 1.00 66.50 415 GLY A C 1
ATOM 3248 O O . GLY A 1 415 ? 22.427 2.485 7.453 1.00 66.50 415 GLY A O 1
ATOM 3249 N N . ASP A 1 416 ? 23.521 4.406 7.126 1.00 55.91 416 ASP A N 1
ATOM 3250 C CA . ASP A 1 416 ? 24.695 3.974 7.908 1.00 55.91 416 ASP A CA 1
ATOM 3251 C C . ASP A 1 416 ? 24.357 4.043 9.420 1.00 55.91 416 ASP A C 1
ATOM 3253 O O . ASP A 1 416 ? 23.631 4.948 9.843 1.00 55.91 416 ASP A O 1
ATOM 3257 N N . ASP A 1 417 ? 24.911 3.147 10.251 1.00 43.03 417 ASP A N 1
ATOM 3258 C CA . ASP A 1 417 ? 24.637 3.060 11.706 1.00 43.03 417 ASP A CA 1
ATOM 3259 C C . ASP A 1 417 ? 24.789 4.409 12.451 1.00 43.03 417 ASP A C 1
ATOM 3261 O O . ASP A 1 417 ? 24.034 4.713 13.379 1.00 43.03 417 ASP A O 1
ATOM 3265 N N . ASP A 1 418 ? 25.724 5.263 12.015 1.00 42.88 418 ASP A N 1
ATOM 3266 C CA . ASP A 1 418 ? 25.911 6.617 12.556 1.00 42.88 418 ASP A CA 1
ATOM 3267 C C . ASP A 1 418 ? 24.873 7.628 12.023 1.00 42.88 418 ASP A C 1
ATOM 3269 O O . ASP A 1 418 ? 24.528 8.587 12.712 1.00 42.88 418 ASP A O 1
ATOM 3273 N N . GLN A 1 419 ? 24.329 7.443 10.817 1.00 45.66 419 GLN A N 1
ATOM 3274 C CA . GLN A 1 419 ? 23.394 8.385 10.183 1.00 45.66 419 GLN A CA 1
ATOM 3275 C C . GLN A 1 419 ? 21.998 8.341 10.810 1.00 45.66 419 GLN A C 1
ATOM 3277 O O . GLN A 1 419 ? 21.382 9.393 10.991 1.00 45.66 419 GLN A O 1
ATOM 3282 N N . TYR A 1 420 ? 21.516 7.162 11.208 1.00 42.22 420 TYR A N 1
ATOM 3283 C CA . TYR A 1 420 ? 20.171 7.008 11.777 1.00 42.22 420 TYR A CA 1
ATOM 3284 C C . TYR A 1 420 ? 20.009 7.730 13.126 1.00 42.22 420 TYR A C 1
ATOM 3286 O O . TYR A 1 420 ? 18.954 8.286 13.436 1.00 42.22 420 TYR A O 1
ATOM 3294 N N . LEU A 1 421 ? 21.085 7.792 13.921 1.00 39.47 421 LEU A N 1
ATOM 3295 C CA . LEU A 1 421 ? 21.122 8.551 15.175 1.00 39.47 421 LEU A CA 1
ATOM 3296 C C . LEU A 1 421 ? 21.180 10.077 14.948 1.00 39.47 421 LEU A C 1
ATOM 3298 O O . LEU A 1 421 ? 20.816 10.845 15.845 1.00 39.47 421 LEU A O 1
ATOM 3302 N N . TYR A 1 422 ? 21.655 10.513 13.775 1.00 39.50 422 TYR A N 1
ATOM 3303 C CA . TYR A 1 422 ? 21.854 11.918 13.408 1.00 39.50 422 TYR A CA 1
ATOM 3304 C C . TYR A 1 422 ? 20.642 12.553 12.709 1.00 39.50 422 TYR A C 1
ATOM 3306 O O . TYR A 1 422 ? 20.426 13.750 12.912 1.00 39.50 422 TYR A O 1
ATOM 3314 N N . ILE A 1 423 ? 19.824 11.778 11.978 1.00 48.00 423 ILE A N 1
ATOM 3315 C CA . ILE A 1 423 ? 18.577 12.258 11.336 1.00 48.00 423 ILE A CA 1
ATOM 3316 C C . ILE A 1 423 ? 17.645 12.923 12.365 1.00 48.00 423 ILE A C 1
ATOM 3318 O O . ILE A 1 423 ? 17.062 13.967 12.097 1.00 48.00 423 ILE A O 1
ATOM 3322 N N . HIS A 1 424 ? 17.597 12.408 13.596 1.00 45.41 424 HIS A N 1
ATOM 3323 C CA . HIS A 1 424 ? 16.723 12.943 14.644 1.00 45.41 424 HIS A CA 1
ATOM 3324 C C . HIS A 1 424 ? 17.369 13.981 15.583 1.00 45.41 424 HIS A C 1
ATOM 3326 O O . HIS A 1 424 ? 16.722 14.380 16.555 1.00 45.41 424 HIS A O 1
ATOM 3332 N N . LYS A 1 425 ? 18.625 14.420 15.365 1.00 38.25 425 LYS A N 1
ATOM 3333 C CA . LYS A 1 425 ? 19.341 15.255 16.358 1.00 38.25 425 LYS A CA 1
ATOM 3334 C C . LYS A 1 425 ? 19.844 16.639 15.939 1.00 38.25 425 LYS A C 1
ATOM 3336 O O . LYS A 1 425 ? 20.111 17.411 16.858 1.00 38.25 425 LYS A O 1
ATOM 3341 N N . VAL A 1 426 ? 19.983 17.031 14.665 1.00 32.66 426 VAL A N 1
ATOM 3342 C CA . VAL A 1 426 ? 20.551 18.371 14.362 1.00 32.66 426 VAL A CA 1
ATOM 3343 C C . VAL A 1 426 ? 20.091 18.970 13.025 1.00 32.66 426 VAL A C 1
ATOM 3345 O O . VAL A 1 426 ? 20.137 18.298 12.003 1.00 32.66 426 VAL A O 1
ATOM 3348 N N . ASN A 1 427 ? 19.766 20.274 13.040 1.00 37.69 427 ASN A N 1
ATOM 3349 C CA . ASN A 1 427 ? 19.662 21.149 11.863 1.00 37.69 427 ASN A CA 1
ATOM 3350 C C . ASN A 1 427 ? 20.850 20.956 10.899 1.00 37.69 427 ASN A C 1
ATOM 3352 O O . ASN A 1 427 ? 22.017 21.079 11.288 1.00 37.69 427 ASN A O 1
ATOM 3356 N N . SER A 1 428 ? 20.517 20.695 9.639 1.00 45.59 428 SER A N 1
ATOM 3357 C CA . SER A 1 428 ? 21.388 20.395 8.506 1.00 45.59 428 SER A CA 1
ATOM 3358 C C . SER A 1 428 ? 22.485 21.445 8.266 1.00 45.59 428 SER A C 1
ATOM 3360 O O . SER A 1 428 ? 22.211 22.575 7.870 1.00 45.59 428 SER A O 1
ATOM 3362 N N . PHE A 1 429 ? 23.756 21.064 8.446 1.00 42.03 429 PHE A N 1
ATOM 3363 C CA . PHE A 1 429 ? 24.895 21.750 7.801 1.00 42.03 429 PHE A CA 1
ATOM 3364 C C . PHE A 1 429 ? 26.130 20.848 7.605 1.00 42.03 429 PHE A C 1
ATOM 3366 O O . PHE A 1 429 ? 26.941 21.102 6.722 1.00 42.03 429 PHE A O 1
ATOM 3373 N N . LEU A 1 430 ? 26.288 19.775 8.392 1.00 37.03 430 LEU A N 1
ATOM 3374 C CA . LEU A 1 430 ? 27.516 18.957 8.400 1.00 37.03 430 LEU A CA 1
ATOM 3375 C C . LEU A 1 430 ? 27.438 17.628 7.621 1.00 37.03 430 LEU A C 1
ATOM 3377 O O . LEU A 1 430 ? 28.477 17.014 7.394 1.00 37.03 430 LEU A O 1
ATOM 3381 N N . LEU A 1 431 ? 26.250 17.211 7.166 1.00 42.94 431 LEU A N 1
ATOM 3382 C CA . LEU A 1 431 ? 26.037 15.949 6.432 1.00 42.94 431 LEU A CA 1
ATOM 3383 C C . LEU A 1 431 ? 26.517 15.991 4.968 1.00 42.94 431 LEU A C 1
ATOM 3385 O O . LEU A 1 431 ? 26.679 14.955 4.337 1.00 42.94 431 LEU A O 1
ATOM 3389 N N . LEU A 1 432 ? 26.806 17.183 4.439 1.00 41.16 432 LEU A N 1
ATOM 3390 C CA . LEU A 1 432 ? 27.225 17.388 3.049 1.00 41.16 432 LEU A CA 1
ATOM 3391 C C . LEU A 1 432 ? 28.656 16.927 2.734 1.00 41.16 432 LEU A C 1
ATOM 3393 O O . LEU A 1 432 ? 29.040 16.976 1.567 1.00 41.16 432 LEU A O 1
ATOM 3397 N N . LEU A 1 433 ? 29.467 16.524 3.725 1.00 36.53 433 LEU A N 1
ATOM 3398 C CA . LEU A 1 433 ? 30.892 16.292 3.470 1.00 36.53 433 LEU A CA 1
ATOM 3399 C C . LEU A 1 433 ? 31.339 14.839 3.277 1.00 36.53 433 LEU A C 1
ATOM 3401 O O . LEU A 1 433 ? 32.314 14.670 2.554 1.00 36.53 433 LEU A O 1
ATOM 3405 N N . PHE A 1 434 ? 30.693 13.800 3.825 1.00 34.97 434 PHE A N 1
ATOM 3406 C CA . PHE A 1 434 ? 31.173 12.417 3.629 1.00 34.97 434 PHE A CA 1
ATOM 3407 C C . PHE A 1 434 ? 30.071 11.342 3.792 1.00 34.97 434 PHE A C 1
ATOM 3409 O O . PHE A 1 434 ? 29.331 11.358 4.768 1.00 34.97 434 PHE A O 1
ATOM 3416 N N . SER A 1 435 ? 30.072 10.361 2.875 1.00 32.47 435 SER A N 1
ATOM 3417 C CA . SER A 1 435 ? 29.188 9.177 2.714 1.00 32.47 435 SER A CA 1
ATOM 3418 C C . SER A 1 435 ? 28.039 9.318 1.691 1.00 32.47 435 SER A C 1
ATOM 3420 O O . SER A 1 435 ? 27.620 10.403 1.314 1.00 32.47 435 SER A O 1
ATOM 3422 N N . GLN A 1 436 ? 27.658 8.177 1.125 1.00 43.91 436 GLN A N 1
ATOM 3423 C CA . GLN A 1 436 ? 27.093 7.924 -0.201 1.00 43.91 436 GLN A CA 1
ATOM 3424 C C . GLN A 1 436 ? 25.701 8.542 -0.440 1.00 43.91 436 GLN A C 1
ATOM 3426 O O . GLN A 1 436 ? 24.718 8.159 0.188 1.00 43.91 436 GLN A O 1
ATOM 3431 N N . LEU A 1 437 ? 25.596 9.413 -1.453 1.00 46.25 437 LEU A N 1
ATOM 3432 C CA . LEU A 1 437 ? 24.366 10.122 -1.854 1.00 46.25 437 LEU A CA 1
ATOM 3433 C C . LEU A 1 437 ? 23.162 9.199 -2.179 1.00 46.25 437 LEU A C 1
ATOM 3435 O O . LEU A 1 437 ? 22.019 9.639 -2.141 1.00 46.25 437 LEU A O 1
ATOM 3439 N N . LEU A 1 438 ? 23.409 7.929 -2.523 1.00 46.84 438 LEU A N 1
ATOM 3440 C CA . LEU A 1 438 ? 22.375 6.957 -2.919 1.00 46.84 438 LEU A CA 1
ATOM 3441 C C . LEU A 1 438 ? 21.663 6.306 -1.719 1.00 46.84 438 LEU A C 1
ATOM 3443 O O . LEU A 1 438 ? 20.445 6.136 -1.756 1.00 46.84 438 LEU A O 1
ATOM 3447 N N . THR A 1 439 ? 22.408 5.973 -0.662 1.00 55.72 439 THR A N 1
ATOM 3448 C CA . THR A 1 439 ? 21.908 5.292 0.547 1.00 55.72 439 THR A CA 1
ATOM 3449 C C . THR A 1 439 ? 21.033 6.245 1.368 1.00 55.72 439 THR A C 1
ATOM 3451 O O . THR A 1 439 ? 19.894 5.927 1.698 1.00 55.72 439 THR A O 1
ATOM 3454 N N . TYR A 1 440 ? 21.487 7.494 1.525 1.00 62.81 440 TYR A N 1
ATOM 3455 C CA . TYR A 1 440 ? 20.753 8.549 2.230 1.00 62.81 440 TYR A CA 1
ATOM 3456 C C . TYR A 1 440 ? 19.361 8.845 1.635 1.00 62.81 440 TYR A C 1
ATOM 3458 O O . TYR A 1 440 ? 18.402 9.050 2.375 1.00 62.81 440 TYR A O 1
ATOM 3466 N N . ASN A 1 441 ? 19.220 8.810 0.305 1.00 79.88 441 ASN A N 1
ATOM 3467 C CA . ASN A 1 441 ? 17.932 9.038 -0.362 1.00 79.88 441 ASN A CA 1
ATOM 3468 C C . ASN A 1 441 ? 16.916 7.917 -0.049 1.00 79.88 441 ASN A C 1
ATOM 3470 O O . ASN A 1 441 ? 15.763 8.190 0.280 1.00 79.88 441 ASN A O 1
ATOM 3474 N N . CYS A 1 442 ? 17.349 6.650 -0.065 1.00 88.25 442 CYS A N 1
ATOM 3475 C CA . CYS A 1 442 ? 16.471 5.516 0.249 1.00 88.25 442 CYS A CA 1
ATOM 3476 C C . CYS A 1 442 ? 15.959 5.567 1.698 1.00 88.25 442 CYS A C 1
ATOM 3478 O O . CYS A 1 442 ? 14.778 5.307 1.933 1.00 88.25 442 CYS A O 1
ATOM 3480 N N . ALA A 1 443 ? 16.817 5.953 2.651 1.00 88.62 443 ALA A N 1
ATOM 3481 C CA . ALA A 1 443 ? 16.423 6.131 4.048 1.00 88.62 443 ALA A CA 1
ATOM 3482 C C . ALA A 1 443 ? 15.342 7.208 4.203 1.00 88.62 443 ALA A C 1
ATOM 3484 O O . ALA A 1 443 ? 14.308 6.941 4.808 1.00 88.62 443 ALA A O 1
ATOM 3485 N N . GLN A 1 444 ? 15.537 8.385 3.599 1.00 88.88 444 GLN A N 1
ATOM 3486 C CA . GLN A 1 444 ? 14.583 9.498 3.679 1.00 88.88 444 GLN A CA 1
ATOM 3487 C C . GLN A 1 444 ? 13.227 9.169 3.041 1.00 88.88 444 GLN A C 1
ATOM 3489 O O . GLN A 1 444 ? 12.167 9.466 3.599 1.00 88.88 444 GLN A O 1
ATOM 3494 N N . LEU A 1 445 ? 13.237 8.487 1.892 1.00 93.44 445 LEU A N 1
ATOM 3495 C CA . LEU A 1 445 ? 12.007 8.001 1.267 1.00 93.44 445 LEU A CA 1
ATOM 3496 C C . LEU A 1 445 ? 11.288 6.979 2.152 1.00 93.44 445 LEU A C 1
ATOM 3498 O O . LEU A 1 445 ? 10.069 7.046 2.295 1.00 93.44 445 LEU A O 1
ATOM 3502 N N . SER A 1 446 ? 12.025 6.054 2.767 1.00 94.50 446 SER A N 1
ATOM 3503 C CA . SER A 1 446 ? 11.436 5.044 3.647 1.00 94.50 446 SER A CA 1
ATOM 3504 C C . SER A 1 446 ? 10.876 5.659 4.936 1.00 94.50 446 SER A C 1
ATOM 3506 O O . SER A 1 446 ? 9.761 5.319 5.321 1.00 94.50 446 SER A O 1
ATOM 3508 N N . LEU A 1 447 ? 11.566 6.635 5.542 1.00 93.00 447 LEU A N 1
ATOM 3509 C CA . LEU A 1 447 ? 11.057 7.409 6.685 1.00 93.00 447 LEU A CA 1
ATOM 3510 C C . LEU A 1 447 ? 9.777 8.173 6.330 1.00 93.00 447 LEU A C 1
ATOM 3512 O O . LEU A 1 447 ? 8.806 8.132 7.085 1.00 93.00 447 LEU A O 1
ATOM 3516 N N . SER A 1 448 ? 9.737 8.797 5.150 1.00 96.12 448 SER A N 1
ATOM 3517 C CA . SER A 1 448 ? 8.537 9.474 4.643 1.00 96.12 448 SER A CA 1
ATOM 3518 C C . SER A 1 448 ? 7.350 8.511 4.520 1.00 96.12 448 SER A C 1
ATOM 3520 O O . SER A 1 448 ? 6.223 8.861 4.878 1.00 96.12 448 SER A O 1
ATOM 3522 N N . ILE A 1 449 ? 7.587 7.284 4.038 1.00 97.69 449 ILE A N 1
ATOM 3523 C CA . ILE A 1 449 ? 6.547 6.252 3.921 1.00 97.69 449 ILE A CA 1
ATOM 3524 C C . ILE A 1 449 ? 6.098 5.762 5.300 1.00 97.69 449 ILE A C 1
ATOM 3526 O O . ILE A 1 449 ? 4.893 5.681 5.532 1.00 97.69 449 ILE A O 1
ATOM 3530 N N . ASP A 1 450 ? 7.024 5.471 6.215 1.00 96.31 450 ASP A N 1
ATOM 3531 C CA . ASP A 1 450 ? 6.708 5.003 7.571 1.00 96.31 450 ASP A CA 1
ATOM 3532 C C . ASP A 1 450 ? 5.903 6.058 8.352 1.00 96.31 450 ASP A C 1
ATOM 3534 O O . ASP A 1 450 ? 4.886 5.738 8.976 1.00 96.31 450 ASP A O 1
ATOM 3538 N N . ALA A 1 451 ? 6.293 7.336 8.258 1.00 96.44 451 ALA A N 1
ATOM 3539 C CA . ALA A 1 451 ? 5.560 8.453 8.850 1.00 96.44 451 ALA A CA 1
ATOM 3540 C C . ALA A 1 451 ? 4.157 8.604 8.235 1.00 96.44 451 ALA A C 1
ATOM 3542 O O . ALA A 1 451 ? 3.177 8.749 8.970 1.00 96.44 451 ALA A O 1
ATOM 3543 N N . ALA A 1 452 ? 4.030 8.514 6.905 1.00 97.94 452 ALA A N 1
ATOM 3544 C CA . ALA A 1 452 ? 2.739 8.589 6.217 1.00 97.94 452 ALA A CA 1
ATOM 3545 C C . ALA A 1 452 ? 1.823 7.408 6.568 1.00 97.94 452 ALA A C 1
ATOM 3547 O O . ALA A 1 452 ? 0.627 7.600 6.791 1.00 97.94 452 ALA A O 1
ATOM 3548 N N . TYR A 1 453 ? 2.380 6.199 6.649 1.00 97.81 453 TYR A N 1
ATOM 3549 C CA . TYR A 1 453 ? 1.671 4.987 7.044 1.00 97.81 453 TYR A CA 1
ATOM 3550 C C . TYR A 1 453 ? 1.166 5.086 8.487 1.00 97.81 453 TYR A C 1
ATOM 3552 O O . TYR A 1 453 ? -0.023 4.900 8.741 1.00 97.81 453 TYR A O 1
ATOM 3560 N N . CYS A 1 454 ? 2.023 5.492 9.424 1.00 96.44 454 CYS A N 1
ATOM 3561 C CA . CYS A 1 454 ? 1.628 5.733 10.810 1.00 96.44 454 CYS A CA 1
ATOM 3562 C C . CYS A 1 454 ? 0.556 6.822 10.931 1.00 96.44 454 CYS A C 1
ATOM 3564 O O . CYS A 1 454 ? -0.389 6.678 11.710 1.00 96.44 454 CYS A O 1
ATOM 3566 N N . TYR A 1 455 ? 0.666 7.891 10.139 1.00 97.44 455 TYR A N 1
ATOM 3567 C CA . TYR A 1 455 ? -0.323 8.963 10.140 1.00 97.44 455 TYR A CA 1
ATOM 3568 C C . TYR A 1 455 ? -1.668 8.505 9.572 1.00 97.44 455 TYR A C 1
ATOM 3570 O O . TYR A 1 455 ? -2.717 8.879 10.099 1.00 97.44 455 TYR A O 1
ATOM 3578 N N . LEU A 1 456 ? -1.662 7.634 8.558 1.00 97.69 456 LEU A N 1
ATOM 3579 C CA . LEU A 1 456 ? -2.869 6.984 8.049 1.00 97.69 456 LEU A CA 1
ATOM 3580 C C . LEU A 1 456 ? -3.541 6.145 9.141 1.00 97.69 456 LEU A C 1
ATOM 3582 O O . LEU A 1 456 ? -4.731 6.331 9.392 1.00 97.69 456 LEU A O 1
ATOM 3586 N N . LEU A 1 457 ? -2.790 5.284 9.833 1.00 96.88 457 LEU A N 1
ATOM 3587 C CA . LEU A 1 457 ? -3.327 4.445 10.911 1.00 96.88 457 LEU A CA 1
ATOM 3588 C C . LEU A 1 457 ? -3.897 5.276 12.065 1.00 96.88 457 LEU A C 1
ATOM 3590 O O . LEU A 1 457 ? -4.999 5.002 12.540 1.00 96.88 457 LEU A O 1
ATOM 3594 N N . GLN A 1 458 ? -3.194 6.334 12.475 1.00 95.12 458 GLN A N 1
ATOM 3595 C CA . GLN A 1 458 ? -3.695 7.262 13.486 1.00 95.12 458 GLN A CA 1
ATOM 3596 C C . GLN A 1 458 ? -4.979 7.959 13.021 1.00 95.12 458 GLN A C 1
ATOM 3598 O O . GLN A 1 458 ? -5.928 8.086 13.792 1.00 95.12 458 GLN A O 1
ATOM 3603 N N . THR A 1 459 ? -5.034 8.383 11.758 1.00 95.94 459 THR A N 1
ATOM 3604 C CA . THR A 1 459 ? -6.217 9.038 11.189 1.00 95.94 459 THR A CA 1
ATOM 3605 C C . THR A 1 459 ? -7.420 8.092 11.182 1.00 95.94 459 THR A C 1
ATOM 3607 O O . THR A 1 459 ? -8.502 8.501 11.596 1.00 95.94 459 THR A O 1
ATOM 3610 N N . ILE A 1 460 ? -7.244 6.825 10.781 1.00 96.00 460 ILE A N 1
ATOM 3611 C CA . ILE A 1 460 ? -8.309 5.806 10.809 1.00 96.00 460 ILE A CA 1
ATOM 3612 C C . ILE A 1 460 ? -8.784 5.559 12.245 1.00 96.00 460 ILE A C 1
ATOM 3614 O O . ILE A 1 460 ? -9.989 5.542 12.493 1.00 96.00 460 ILE A O 1
ATOM 3618 N N . GLN A 1 461 ? -7.862 5.421 13.201 1.00 94.25 461 GLN A N 1
ATOM 3619 C CA . GLN A 1 461 ? -8.202 5.259 14.615 1.00 94.25 461 GLN A CA 1
ATOM 3620 C C . GLN A 1 461 ? -9.074 6.417 15.127 1.00 94.25 461 GLN A C 1
ATOM 3622 O O . GLN A 1 461 ? -10.114 6.181 15.742 1.00 94.25 461 GLN A O 1
ATOM 3627 N N . LEU A 1 462 ? -8.703 7.664 14.826 1.00 93.00 462 LEU A N 1
ATOM 3628 C CA . LEU A 1 462 ? -9.427 8.849 15.295 1.00 93.00 462 LEU A CA 1
ATOM 3629 C C . LEU A 1 462 ? -10.857 8.950 14.744 1.00 93.00 462 LEU A C 1
ATOM 3631 O O . LEU A 1 462 ? -11.715 9.547 15.396 1.00 93.00 462 LEU A O 1
ATOM 3635 N N . VAL A 1 463 ? -11.154 8.332 13.593 1.00 93.94 463 VAL A N 1
ATOM 3636 C CA . VAL A 1 463 ? -12.527 8.258 13.059 1.00 93.94 463 VAL A CA 1
ATOM 3637 C C . VAL A 1 463 ? -13.457 7.508 14.018 1.00 93.94 463 VAL A C 1
ATOM 3639 O O . VAL A 1 463 ? -14.622 7.881 14.146 1.00 93.94 463 VAL A O 1
ATOM 3642 N N . TYR A 1 464 ? -12.949 6.496 14.729 1.00 92.00 464 TYR A N 1
ATOM 3643 C CA . TYR A 1 464 ? -13.718 5.750 15.730 1.00 92.00 464 TYR A CA 1
ATOM 3644 C C . TYR A 1 464 ? -13.887 6.496 17.061 1.00 92.00 464 TYR A C 1
ATOM 3646 O O . TYR A 1 464 ? -14.751 6.152 17.874 1.00 92.00 464 TYR A O 1
ATOM 3654 N N . GLU A 1 465 ? -13.057 7.509 17.308 1.00 88.00 465 GLU A N 1
ATOM 3655 C CA . GLU A 1 465 ? -13.001 8.235 18.578 1.00 88.00 465 GLU A CA 1
ATOM 3656 C C . GLU A 1 465 ? -13.801 9.543 18.551 1.00 88.00 465 GLU A C 1
ATOM 3658 O O . GLU A 1 465 ? -14.231 10.019 19.604 1.00 88.00 465 GLU A O 1
ATOM 3663 N N . THR A 1 466 ? -14.048 10.109 17.366 1.00 84.81 466 THR A N 1
ATOM 3664 C CA . THR A 1 466 ? -14.771 11.375 17.215 1.00 84.81 466 THR A CA 1
ATOM 3665 C C . THR A 1 466 ? -16.233 11.186 16.812 1.00 84.81 466 THR A C 1
ATOM 3667 O O . THR A 1 466 ? -16.564 10.379 15.948 1.00 84.81 466 THR A O 1
ATOM 3670 N N . ASN A 1 467 ? -17.110 11.987 17.417 1.00 82.69 467 ASN A N 1
ATOM 3671 C CA . ASN A 1 467 ? -18.501 12.176 16.999 1.00 82.69 467 ASN A CA 1
ATOM 3672 C C . ASN A 1 467 ? -18.739 13.569 16.385 1.00 82.69 467 ASN A C 1
ATOM 3674 O O . ASN A 1 467 ? -19.874 13.913 16.051 1.00 82.69 467 ASN A O 1
ATOM 3678 N N . ASP A 1 468 ? -17.689 14.391 16.259 1.00 87.94 468 ASP A N 1
ATOM 3679 C CA . ASP A 1 468 ? -17.786 15.692 15.611 1.00 87.94 468 ASP A CA 1
ATOM 3680 C C . ASP A 1 468 ? -17.764 15.512 14.091 1.00 87.94 468 ASP A C 1
ATOM 3682 O O . ASP A 1 468 ? -16.792 15.025 13.512 1.00 87.94 468 ASP A O 1
ATOM 3686 N N . VAL A 1 469 ? -18.850 15.924 13.438 1.00 87.44 469 VAL A N 1
ATOM 3687 C CA . VAL A 1 469 ? -19.047 15.732 11.995 1.00 87.44 469 VAL A CA 1
ATOM 3688 C C . VAL A 1 469 ? -17.962 16.437 11.176 1.00 87.44 469 VAL A C 1
ATOM 3690 O O . VAL A 1 469 ? -17.519 15.903 10.161 1.00 87.44 469 VAL A O 1
ATOM 3693 N N . SER A 1 470 ? -17.504 17.616 11.609 1.00 88.25 470 SER A N 1
ATOM 3694 C CA . SER A 1 470 ? -16.510 18.396 10.861 1.00 88.25 470 SER A CA 1
ATOM 3695 C C . SER A 1 470 ? -15.135 17.734 10.928 1.00 88.25 470 SER A C 1
ATOM 3697 O O . SER A 1 470 ? -14.500 17.522 9.895 1.00 88.25 470 SER A O 1
ATOM 3699 N N . ASN A 1 471 ? -14.709 17.339 12.129 1.00 89.31 471 ASN A N 1
ATOM 3700 C CA . ASN A 1 471 ? -13.473 16.595 12.347 1.00 89.31 471 ASN A CA 1
ATOM 3701 C C . ASN A 1 471 ? -13.507 15.260 11.607 1.00 89.31 471 ASN A C 1
ATOM 3703 O O . ASN A 1 471 ? -12.547 14.914 10.923 1.00 89.31 471 ASN A O 1
ATOM 3707 N N . ARG A 1 472 ? -14.634 14.542 11.665 1.00 91.06 472 ARG A N 1
ATOM 3708 C CA . ARG A 1 472 ? -14.811 13.282 10.943 1.00 91.06 472 ARG A CA 1
ATOM 3709 C C . ARG A 1 472 ? -14.606 13.455 9.438 1.00 91.06 472 ARG A C 1
ATOM 3711 O O . ARG A 1 472 ? -13.831 12.708 8.852 1.00 91.06 472 ARG A O 1
ATOM 3718 N N . LEU A 1 473 ? -15.227 14.455 8.810 1.00 91.31 473 LEU A N 1
ATOM 3719 C CA . LEU A 1 473 ? -15.051 14.717 7.373 1.00 91.31 473 LEU A CA 1
ATOM 3720 C C . LEU A 1 473 ? -13.591 15.023 7.004 1.00 91.31 473 LEU A C 1
ATOM 3722 O O . LEU A 1 473 ? -13.113 14.574 5.961 1.00 91.31 473 LEU A O 1
ATOM 3726 N N . ILE A 1 474 ? -12.871 15.751 7.863 1.00 92.81 474 ILE A N 1
ATOM 3727 C CA . ILE A 1 474 ? -11.439 16.017 7.678 1.00 92.81 474 ILE A CA 1
ATOM 3728 C C . ILE A 1 474 ? -10.640 14.710 7.723 1.00 92.81 474 ILE A C 1
ATOM 3730 O O . ILE A 1 474 ? -9.838 14.469 6.823 1.00 92.81 474 ILE A O 1
ATOM 3734 N N . LEU A 1 475 ? -10.889 13.851 8.716 1.00 95.06 475 LEU A N 1
ATOM 3735 C CA . LEU A 1 475 ? -10.217 12.556 8.851 1.00 95.06 475 LEU A CA 1
ATOM 3736 C C . LEU A 1 475 ? -10.466 11.654 7.634 1.00 95.06 475 LEU A C 1
ATOM 3738 O O . LEU A 1 475 ? -9.521 11.101 7.079 1.00 95.06 475 LEU A O 1
ATOM 3742 N N . LEU A 1 476 ? -11.714 11.554 7.163 1.00 94.38 476 LEU A N 1
ATOM 3743 C CA . LEU A 1 476 ? -12.066 10.754 5.982 1.00 94.38 476 LEU A CA 1
ATOM 3744 C C . LEU A 1 476 ? -11.344 11.255 4.719 1.00 94.38 476 LEU A C 1
ATOM 3746 O O . LEU A 1 476 ? -10.795 10.459 3.952 1.00 94.38 476 LEU A O 1
ATOM 3750 N N . ARG A 1 477 ? -11.273 12.580 4.525 1.00 94.06 477 ARG A N 1
ATOM 3751 C CA . ARG A 1 477 ? -10.505 13.181 3.424 1.00 94.06 477 ARG A CA 1
ATOM 3752 C C . ARG A 1 477 ? -9.008 12.900 3.561 1.00 94.06 477 ARG A C 1
ATOM 3754 O O . ARG A 1 477 ? -8.370 12.565 2.563 1.00 94.06 477 ARG A O 1
ATOM 3761 N N . ASN A 1 478 ? -8.459 13.011 4.771 1.00 96.44 478 ASN A N 1
ATOM 3762 C CA . ASN A 1 478 ? -7.054 12.715 5.035 1.00 96.44 478 ASN A CA 1
ATOM 3763 C C . ASN A 1 478 ? -6.722 11.254 4.701 1.00 96.44 478 ASN A C 1
ATOM 3765 O O . ASN A 1 478 ? -5.706 11.018 4.058 1.00 96.44 478 ASN A O 1
ATOM 3769 N N . ILE A 1 479 ? -7.581 10.290 5.064 1.00 96.62 479 ILE A N 1
ATOM 3770 C CA . ILE A 1 479 ? -7.404 8.861 4.737 1.00 96.62 479 ILE A CA 1
ATOM 3771 C C . ILE A 1 479 ? -7.242 8.677 3.224 1.00 96.62 479 ILE A C 1
ATOM 3773 O O . ILE A 1 479 ? -6.250 8.111 2.761 1.00 96.62 479 ILE A O 1
ATOM 3777 N N . HIS A 1 480 ? -8.179 9.214 2.438 1.00 93.06 480 HIS A N 1
ATOM 3778 C CA . HIS A 1 480 ? -8.143 9.085 0.980 1.00 93.06 480 HIS A CA 1
ATOM 3779 C C . HIS A 1 480 ? -6.918 9.786 0.366 1.00 93.06 480 HIS A C 1
ATOM 3781 O O . HIS A 1 480 ? -6.299 9.270 -0.574 1.00 93.06 480 HIS A O 1
ATOM 3787 N N . GLY A 1 481 ? -6.556 10.950 0.914 1.00 96.12 481 GLY A N 1
ATOM 3788 C CA . GLY A 1 481 ? -5.399 11.736 0.502 1.00 96.12 481 GLY A CA 1
ATOM 3789 C C . GLY A 1 481 ? -4.069 11.046 0.782 1.00 96.12 481 GLY A C 1
ATOM 3790 O O . GLY A 1 481 ? -3.230 10.962 -0.112 1.00 96.12 481 GLY A O 1
ATOM 3791 N N . LEU A 1 482 ? -3.898 10.488 1.981 1.00 97.62 482 LEU A N 1
ATOM 3792 C CA . LEU A 1 482 ? -2.697 9.758 2.381 1.00 97.62 482 LEU A CA 1
ATOM 3793 C C . LEU A 1 482 ? -2.474 8.521 1.516 1.00 97.62 482 LEU A C 1
ATOM 3795 O O . LEU A 1 482 ? -1.377 8.336 0.997 1.00 97.62 482 LEU A O 1
ATOM 3799 N N . MET A 1 483 ? -3.512 7.709 1.297 1.00 95.75 483 MET A N 1
ATOM 3800 C CA . MET A 1 483 ? -3.383 6.498 0.481 1.00 95.75 483 MET A CA 1
ATOM 3801 C C . MET A 1 483 ? -3.013 6.818 -0.974 1.00 95.75 483 MET A C 1
ATOM 3803 O O . MET A 1 483 ? -2.093 6.214 -1.524 1.00 95.75 483 MET A O 1
ATOM 3807 N N . SER A 1 484 ? -3.708 7.776 -1.598 1.00 93.44 484 SER A N 1
ATOM 3808 C CA . SER A 1 484 ? -3.611 7.999 -3.051 1.00 93.44 484 SER A CA 1
ATOM 3809 C C . SER A 1 484 ? -2.533 9.005 -3.457 1.00 93.44 484 SER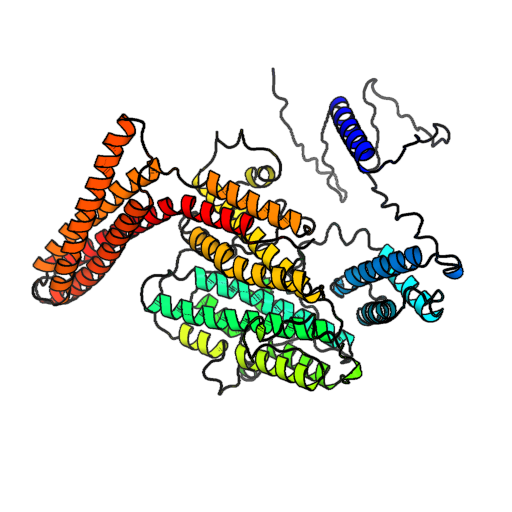 A C 1
ATOM 3811 O O . SER A 1 484 ? -1.908 8.832 -4.499 1.00 93.44 484 SER A O 1
ATOM 3813 N N . ASN A 1 485 ? -2.319 10.057 -2.663 1.00 96.81 485 ASN A N 1
ATOM 3814 C CA . ASN A 1 485 ? -1.462 11.188 -3.036 1.00 96.81 485 ASN A CA 1
ATOM 3815 C C . ASN A 1 485 ? -0.134 11.228 -2.268 1.00 96.81 485 ASN A C 1
ATOM 3817 O O . ASN A 1 485 ? 0.720 12.042 -2.608 1.00 96.81 485 ASN A O 1
ATOM 3821 N N . VAL A 1 486 ? 0.061 10.359 -1.266 1.00 97.88 486 VAL A N 1
ATOM 3822 C CA . VAL A 1 486 ? 1.293 10.317 -0.459 1.00 97.88 486 VAL A CA 1
ATOM 3823 C C . VAL A 1 486 ? 1.923 8.922 -0.469 1.00 97.88 486 VAL A C 1
ATOM 3825 O O . VAL A 1 486 ? 2.962 8.728 -1.092 1.00 97.88 486 VAL A O 1
ATOM 3828 N N . ILE A 1 487 ? 1.287 7.923 0.149 1.00 97.81 487 ILE A N 1
ATOM 3829 C CA . ILE A 1 487 ? 1.873 6.586 0.343 1.00 97.81 487 ILE A CA 1
ATOM 3830 C C . ILE A 1 487 ? 2.114 5.885 -0.993 1.00 97.81 487 ILE A C 1
ATOM 3832 O O . ILE A 1 487 ? 3.222 5.409 -1.231 1.00 97.81 487 ILE A O 1
ATOM 3836 N N . MET A 1 488 ? 1.109 5.827 -1.875 1.00 95.56 488 MET A N 1
ATOM 3837 C CA . MET A 1 488 ? 1.257 5.192 -3.188 1.00 95.56 488 MET A CA 1
ATOM 3838 C C . MET A 1 488 ? 2.378 5.823 -4.027 1.00 95.56 488 MET A C 1
ATOM 3840 O O . MET A 1 488 ? 3.271 5.083 -4.435 1.00 95.56 488 MET A O 1
ATOM 3844 N N . PRO A 1 489 ? 2.408 7.147 -4.274 1.00 95.38 489 PRO A N 1
ATOM 3845 C CA . PRO A 1 489 ? 3.484 7.737 -5.062 1.00 95.38 489 PRO A CA 1
ATOM 3846 C C . PRO A 1 489 ? 4.872 7.567 -4.423 1.00 95.38 489 PRO A C 1
ATOM 3848 O O . PRO A 1 489 ? 5.818 7.264 -5.145 1.00 95.38 489 PRO A O 1
ATOM 3851 N N . LEU A 1 490 ? 5.009 7.689 -3.096 1.00 96.69 490 LEU A N 1
ATOM 3852 C CA . LEU A 1 490 ? 6.287 7.425 -2.419 1.00 96.69 490 LEU A CA 1
ATOM 3853 C C . LEU A 1 490 ? 6.720 5.956 -2.557 1.00 96.69 490 LEU A C 1
ATOM 3855 O O . LEU A 1 490 ? 7.891 5.676 -2.808 1.00 96.69 490 LEU A O 1
ATOM 3859 N N . SER A 1 491 ? 5.776 5.018 -2.450 1.00 96.31 491 SER A N 1
ATOM 3860 C CA . SER A 1 491 ? 6.046 3.580 -2.568 1.00 96.31 491 SER A CA 1
ATOM 3861 C C . SER A 1 491 ? 6.447 3.179 -3.989 1.00 96.31 491 SER A C 1
ATOM 3863 O O . SER A 1 491 ? 7.370 2.390 -4.170 1.00 96.31 491 SER A O 1
ATOM 3865 N N . GLU A 1 492 ? 5.805 3.756 -5.009 1.00 93.06 492 GLU A N 1
ATOM 3866 C CA . GLU A 1 492 ? 6.205 3.571 -6.410 1.00 93.06 492 GLU A CA 1
ATOM 3867 C C . GLU A 1 492 ? 7.591 4.163 -6.681 1.00 93.06 492 GLU A C 1
ATOM 3869 O O . GLU A 1 492 ? 8.344 3.620 -7.486 1.00 93.06 492 GLU A O 1
ATOM 3874 N N . LEU A 1 493 ? 7.940 5.264 -6.010 1.00 91.75 493 LEU A N 1
ATOM 3875 C CA . LEU A 1 493 ? 9.234 5.917 -6.160 1.00 91.75 493 LEU A CA 1
ATOM 3876 C C . LEU A 1 493 ? 10.369 5.112 -5.507 1.00 91.75 493 LEU A C 1
ATOM 3878 O O . LEU A 1 493 ? 11.421 4.939 -6.130 1.00 91.75 493 LEU A O 1
ATOM 3882 N N . ILE A 1 494 ? 10.176 4.599 -4.284 1.00 93.50 494 ILE A N 1
ATOM 3883 C CA . ILE A 1 494 ? 11.240 3.895 -3.550 1.00 93.50 494 ILE A CA 1
ATOM 3884 C C . ILE A 1 494 ? 11.652 2.580 -4.233 1.00 93.50 494 ILE A C 1
ATOM 3886 O O . ILE A 1 494 ? 12.845 2.291 -4.305 1.00 93.50 494 ILE A O 1
ATOM 3890 N N . VAL A 1 495 ? 10.711 1.840 -4.842 1.00 93.25 495 VAL A N 1
ATOM 3891 C CA . VAL A 1 495 ? 11.010 0.584 -5.572 1.00 93.25 495 VAL A CA 1
ATOM 3892 C C . VAL A 1 495 ? 11.815 0.773 -6.857 1.00 93.25 495 VAL A C 1
ATOM 3894 O O . VAL A 1 495 ? 12.236 -0.192 -7.489 1.00 93.25 495 VAL A O 1
ATOM 3897 N N . GLN A 1 496 ? 12.062 2.022 -7.245 1.00 87.19 496 GLN A N 1
ATOM 3898 C CA . GLN A 1 496 ? 12.886 2.383 -8.396 1.00 87.19 496 GLN A CA 1
ATOM 3899 C C . GLN A 1 496 ? 14.270 2.898 -7.976 1.00 87.19 496 GLN A C 1
ATOM 3901 O O . GLN A 1 496 ? 15.171 3.043 -8.814 1.00 87.19 496 GLN A O 1
ATOM 3906 N N . GLN A 1 497 ? 14.470 3.144 -6.679 1.00 85.44 497 GLN A N 1
ATOM 3907 C CA . GLN A 1 497 ? 15.748 3.566 -6.123 1.00 85.44 497 GLN A CA 1
ATOM 3908 C C . GLN A 1 497 ? 16.715 2.397 -6.116 1.00 85.44 497 GLN A C 1
ATOM 3910 O O . GLN A 1 497 ? 16.339 1.280 -5.792 1.00 85.44 497 GLN A O 1
ATOM 3915 N N . SER A 1 498 ? 17.968 2.643 -6.493 1.00 83.12 498 SER A N 1
ATOM 3916 C CA . SER A 1 498 ? 18.994 1.595 -6.497 1.00 83.12 498 SER A CA 1
ATOM 3917 C C . SER A 1 498 ? 19.528 1.383 -5.089 1.00 83.12 498 SER A C 1
ATOM 3919 O O . SER A 1 498 ? 19.925 2.354 -4.451 1.00 83.12 498 SER A O 1
ATOM 3921 N N . TYR A 1 499 ? 19.569 0.130 -4.648 1.00 84.69 499 TYR A N 1
ATOM 3922 C CA . TYR A 1 499 ? 20.071 -0.267 -3.338 1.00 84.69 499 TYR A CA 1
ATOM 3923 C C . TYR A 1 499 ? 20.718 -1.653 -3.442 1.00 84.69 499 TYR A C 1
ATOM 3925 O O . TYR A 1 499 ? 20.087 -2.602 -3.910 1.00 84.69 499 TYR A O 1
ATOM 3933 N N . GLY A 1 500 ? 21.995 -1.761 -3.059 1.00 82.38 500 GLY A N 1
ATOM 3934 C CA . GLY A 1 500 ? 22.795 -2.967 -3.295 1.00 82.38 500 GLY A CA 1
ATOM 3935 C C . GLY A 1 500 ? 22.783 -3.397 -4.770 1.00 82.38 500 GLY A C 1
ATOM 3936 O O . GLY A 1 500 ? 22.926 -2.564 -5.667 1.00 82.38 500 GLY A O 1
ATOM 3937 N N . ASP A 1 501 ? 22.555 -4.691 -5.010 1.00 81.44 501 ASP A N 1
ATOM 3938 C CA . ASP A 1 501 ? 22.412 -5.292 -6.348 1.00 81.44 501 ASP A CA 1
ATOM 3939 C C . ASP A 1 501 ? 20.973 -5.195 -6.910 1.00 81.44 501 ASP A C 1
ATOM 3941 O O . ASP A 1 501 ? 20.627 -5.832 -7.911 1.00 81.44 501 ASP A O 1
ATOM 3945 N N . GLY A 1 502 ? 20.097 -4.431 -6.255 1.00 88.62 502 GLY A N 1
ATOM 3946 C CA . GLY A 1 502 ? 18.677 -4.354 -6.572 1.00 88.62 502 GLY A CA 1
ATOM 3947 C C . GLY A 1 502 ? 18.081 -2.968 -6.350 1.00 88.62 502 GLY A C 1
ATOM 3948 O O . GLY A 1 502 ? 18.683 -1.935 -6.672 1.00 88.62 502 GLY A O 1
ATOM 3949 N N . CYS A 1 503 ? 16.855 -2.964 -5.841 1.00 91.00 503 CYS A N 1
ATOM 3950 C CA . CYS A 1 503 ? 16.070 -1.778 -5.552 1.00 91.00 503 CYS A CA 1
ATOM 3951 C C . CYS A 1 503 ? 15.721 -1.694 -4.065 1.00 91.00 503 CYS A C 1
ATOM 3953 O O . CYS A 1 503 ? 15.595 -2.721 -3.407 1.00 91.00 503 CYS A O 1
ATOM 3955 N N . ALA A 1 504 ? 15.533 -0.482 -3.543 1.00 93.38 504 ALA A N 1
ATOM 3956 C CA . ALA A 1 504 ? 14.930 -0.298 -2.223 1.00 93.38 504 ALA A CA 1
ATOM 3957 C C . ALA A 1 504 ? 13.428 -0.634 -2.269 1.00 93.38 504 ALA A C 1
ATOM 3959 O O . ALA A 1 504 ? 12.875 -0.914 -3.329 1.00 93.38 504 ALA A O 1
ATOM 3960 N N . ALA A 1 505 ? 12.754 -0.625 -1.124 1.00 95.69 505 ALA A N 1
ATOM 3961 C CA . ALA A 1 505 ? 11.324 -0.897 -1.021 1.00 95.69 505 ALA A CA 1
ATOM 3962 C C . ALA A 1 505 ? 10.714 -0.321 0.271 1.00 95.69 505 ALA A C 1
ATOM 3964 O O . ALA A 1 505 ? 11.453 -0.077 1.229 1.00 95.69 505 ALA A O 1
ATOM 3965 N N . PRO A 1 506 ? 9.384 -0.121 0.329 1.00 96.06 506 PRO A N 1
ATOM 3966 C CA . PRO A 1 506 ? 8.699 0.353 1.531 1.00 96.06 506 PRO A CA 1
ATOM 3967 C C . PRO A 1 506 ? 8.879 -0.607 2.709 1.00 96.06 506 PRO A C 1
ATOM 3969 O O . PRO A 1 506 ? 8.737 -1.813 2.532 1.00 96.06 506 PRO A O 1
ATOM 3972 N N . CYS A 1 507 ? 9.122 -0.089 3.912 1.00 93.56 507 CYS A N 1
ATOM 3973 C CA . CYS A 1 507 ? 9.289 -0.942 5.093 1.00 93.56 507 CYS A CA 1
ATOM 3974 C C . CYS A 1 507 ? 8.015 -1.081 5.939 1.00 93.56 507 CYS A C 1
ATOM 3976 O O . CYS A 1 507 ? 7.847 -2.095 6.613 1.00 93.56 507 CYS A O 1
ATOM 3978 N N . PHE A 1 508 ? 7.126 -0.079 5.905 1.00 94.38 508 PHE A N 1
ATOM 3979 C CA . PHE A 1 508 ? 5.904 -0.017 6.720 1.00 94.38 508 PHE A CA 1
ATOM 3980 C C . PHE A 1 508 ? 6.176 -0.169 8.226 1.00 94.38 508 PHE A C 1
ATOM 3982 O O . PHE A 1 508 ? 5.385 -0.770 8.954 1.00 94.38 508 PHE A O 1
ATOM 3989 N N . ASN A 1 509 ? 7.306 0.359 8.704 1.00 90.56 509 ASN A N 1
ATOM 3990 C CA . ASN A 1 509 ? 7.643 0.301 10.120 1.00 90.56 509 ASN A CA 1
ATOM 3991 C C . ASN A 1 509 ? 6.808 1.305 10.923 1.00 90.56 509 ASN A C 1
ATOM 3993 O O . ASN A 1 509 ? 6.258 2.280 10.404 1.00 90.56 509 ASN A O 1
ATOM 3997 N N . TYR A 1 510 ? 6.770 1.087 12.236 1.00 89.38 510 TYR A N 1
ATOM 3998 C CA . TYR A 1 510 ? 6.329 2.110 13.173 1.00 89.38 510 TYR A CA 1
ATOM 3999 C C . TYR A 1 510 ? 7.220 3.360 13.082 1.00 89.38 510 TYR A C 1
ATOM 4001 O O . TYR A 1 510 ? 8.424 3.260 12.859 1.00 89.38 510 TYR A O 1
ATOM 4009 N N . TYR A 1 511 ? 6.631 4.532 13.313 1.00 88.62 511 TYR A N 1
ATOM 4010 C CA . TYR A 1 511 ? 7.306 5.824 13.363 1.00 88.62 511 TYR A CA 1
ATOM 4011 C C . TYR A 1 511 ? 6.789 6.631 14.569 1.00 88.62 511 TYR A C 1
ATOM 4013 O O . TYR A 1 511 ? 5.570 6.709 14.762 1.00 88.62 511 TYR A O 1
ATOM 4021 N N . PRO A 1 512 ? 7.654 7.279 15.376 1.00 83.31 512 PRO A N 1
ATOM 4022 C CA . PRO A 1 512 ? 9.098 7.452 15.192 1.00 83.31 512 PRO A CA 1
ATOM 4023 C C . PRO A 1 512 ? 9.917 6.270 15.728 1.00 83.31 512 PRO A C 1
ATOM 4025 O O . PRO A 1 512 ? 9.582 5.684 16.759 1.00 83.31 512 PRO A O 1
ATOM 4028 N N . MET A 1 513 ? 11.034 5.968 15.069 1.00 70.31 513 MET A N 1
ATOM 4029 C CA . MET A 1 513 ? 12.009 4.963 15.509 1.00 70.31 513 MET A CA 1
ATOM 4030 C C . MET A 1 513 ? 13.341 5.626 15.849 1.00 70.31 513 MET A C 1
ATOM 4032 O O . MET A 1 513 ? 13.876 6.401 15.065 1.00 70.31 513 MET A O 1
ATOM 4036 N N . PHE A 1 514 ? 13.914 5.280 16.999 1.00 62.75 514 PHE A N 1
ATOM 4037 C CA . PHE A 1 514 ? 15.268 5.671 17.386 1.00 62.75 514 PHE A CA 1
ATOM 4038 C C . PHE A 1 514 ? 16.189 4.455 17.242 1.00 62.75 514 PHE A C 1
ATOM 4040 O O . PHE A 1 514 ? 16.354 3.661 18.170 1.00 62.75 514 PHE A O 1
ATOM 4047 N N . GLY A 1 515 ? 16.750 4.273 16.044 1.00 61.78 515 GLY A N 1
ATOM 4048 C CA . GLY A 1 515 ? 17.404 3.016 15.671 1.00 61.78 515 GLY A CA 1
ATOM 4049 C C . GLY A 1 515 ? 16.376 1.883 15.608 1.00 61.78 515 GLY A C 1
ATOM 4050 O O . GLY A 1 515 ? 15.374 2.002 14.911 1.00 61.78 515 GLY A O 1
ATOM 4051 N N . LEU A 1 516 ? 16.593 0.806 16.369 1.00 61.66 516 LEU A N 1
ATOM 4052 C CA . LEU A 1 516 ? 15.657 -0.328 16.473 1.00 61.66 516 LEU A CA 1
ATOM 4053 C C . LEU A 1 516 ? 14.614 -0.178 17.598 1.00 61.66 516 LEU A C 1
ATOM 4055 O O . LEU A 1 516 ? 13.827 -1.096 17.840 1.00 61.66 516 LEU A O 1
ATOM 4059 N N . VAL A 1 517 ? 14.626 0.948 18.317 1.00 56.78 517 VAL A N 1
ATOM 4060 C CA . VAL A 1 517 ? 13.754 1.185 19.473 1.00 56.78 517 VAL A CA 1
ATOM 4061 C C . VAL A 1 517 ? 12.594 2.091 19.075 1.00 56.78 517 VAL A C 1
ATOM 4063 O O . VAL A 1 517 ? 12.804 3.208 18.599 1.00 56.78 517 VAL A O 1
ATOM 4066 N N . ALA A 1 518 ? 11.367 1.634 19.321 1.00 66.81 518 ALA A N 1
ATOM 4067 C CA . ALA A 1 518 ? 10.172 2.433 19.091 1.00 66.81 518 ALA A CA 1
ATOM 4068 C C . ALA A 1 518 ? 10.108 3.638 20.042 1.00 66.81 518 ALA A C 1
ATOM 4070 O O . ALA A 1 518 ? 10.222 3.504 21.262 1.00 66.81 518 ALA A O 1
ATOM 4071 N N . GLY A 1 519 ? 9.903 4.829 19.480 1.00 61.31 519 GLY A N 1
ATOM 4072 C CA . GLY A 1 519 ? 9.603 6.036 20.242 1.00 61.31 519 GLY A CA 1
ATOM 4073 C C . GLY A 1 519 ? 8.155 6.070 20.739 1.00 61.31 519 GLY A C 1
ATOM 4074 O O . GLY A 1 519 ? 7.306 5.280 20.329 1.00 61.31 519 GLY A O 1
ATOM 4075 N N . THR A 1 520 ? 7.836 7.025 21.613 1.00 70.75 520 THR A N 1
ATOM 4076 C CA . THR A 1 520 ? 6.454 7.234 22.073 1.00 70.75 520 THR A CA 1
ATOM 4077 C C . THR A 1 520 ? 5.540 7.663 20.920 1.00 70.75 520 THR A C 1
ATOM 4079 O O . THR A 1 520 ? 5.970 8.525 20.145 1.00 70.75 520 THR A O 1
ATOM 4082 N N . PRO A 1 521 ? 4.288 7.166 20.846 1.00 80.25 521 PRO A N 1
ATOM 4083 C CA . PRO A 1 521 ? 3.325 7.608 19.840 1.00 80.25 521 PRO A CA 1
ATOM 4084 C C . PRO A 1 521 ? 3.193 9.132 19.801 1.00 80.25 521 PRO A C 1
ATOM 4086 O O . PRO A 1 521 ? 3.008 9.785 20.833 1.00 80.25 521 PRO A O 1
ATOM 4089 N N . LEU A 1 522 ? 3.313 9.707 18.606 1.00 83.31 522 LEU A N 1
ATOM 4090 C CA . LEU A 1 522 ? 3.188 11.144 18.384 1.00 83.31 522 LEU A CA 1
ATOM 4091 C C . LEU A 1 522 ? 1.719 11.563 18.293 1.00 83.31 522 LEU A C 1
ATOM 4093 O O . LEU A 1 522 ? 0.889 10.859 17.732 1.00 83.31 522 LEU A O 1
ATOM 4097 N N . VAL A 1 523 ? 1.394 12.751 18.801 1.00 84.88 523 VAL A N 1
ATOM 4098 C CA . VAL A 1 523 ? 0.082 13.376 18.552 1.00 84.88 523 VAL A CA 1
ATOM 4099 C C . VAL A 1 523 ? -0.041 13.811 17.081 1.00 84.88 523 VAL A C 1
ATOM 4101 O O . VAL A 1 523 ? 0.993 14.087 16.462 1.00 84.88 523 VAL A O 1
ATOM 4104 N N . PRO A 1 524 ? -1.260 13.955 16.525 1.00 88.44 524 PRO A N 1
ATOM 4105 C CA . PRO A 1 524 ? -1.459 14.157 15.086 1.00 88.44 524 PRO A CA 1
ATOM 4106 C C . PRO A 1 524 ? -0.701 15.337 14.484 1.00 88.44 524 PRO A C 1
ATOM 4108 O O . PRO A 1 524 ? -0.039 15.185 13.462 1.00 88.44 524 PRO A O 1
ATOM 4111 N N . ILE A 1 525 ? -0.707 16.494 15.151 1.00 87.31 525 ILE A N 1
ATOM 4112 C CA . ILE A 1 525 ? 0.034 17.683 14.698 1.00 87.31 525 ILE A CA 1
ATOM 4113 C C . ILE A 1 525 ? 1.548 17.447 14.606 1.00 87.31 525 ILE A C 1
ATOM 4115 O O . ILE A 1 525 ? 2.202 17.966 13.707 1.00 87.31 525 ILE A O 1
ATOM 4119 N N . LYS A 1 526 ? 2.118 16.645 15.515 1.00 87.44 526 LYS A N 1
ATOM 4120 C CA . LYS A 1 526 ? 3.551 16.326 15.494 1.00 87.44 526 LYS A CA 1
ATOM 4121 C C . LYS A 1 526 ? 3.870 15.316 14.403 1.00 87.44 526 LYS A C 1
ATOM 4123 O O . LYS A 1 526 ? 4.869 15.484 13.720 1.00 87.44 526 LYS A O 1
ATOM 4128 N N . LEU A 1 527 ? 3.031 14.294 14.236 1.00 91.81 527 LEU A N 1
ATOM 4129 C CA . LEU A 1 527 ? 3.233 13.274 13.210 1.00 91.81 527 LEU A CA 1
ATOM 4130 C C . LEU A 1 527 ? 3.093 13.856 11.793 1.00 91.81 527 LEU A C 1
ATOM 4132 O O . LEU A 1 527 ? 3.897 13.535 10.924 1.00 91.81 527 LEU A O 1
ATOM 4136 N N . HIS A 1 528 ? 2.140 14.771 11.586 1.00 94.75 528 HIS A N 1
ATOM 4137 C CA . HIS A 1 528 ? 2.005 15.558 10.352 1.00 94.75 528 HIS A CA 1
ATOM 4138 C C . HIS A 1 528 ? 3.239 16.433 10.074 1.00 94.75 528 HIS A C 1
ATOM 4140 O O . HIS A 1 528 ? 3.752 16.426 8.953 1.00 94.75 528 HIS A O 1
ATOM 4146 N N . GLY A 1 529 ? 3.751 17.130 11.096 1.00 89.81 529 GLY A N 1
ATOM 4147 C CA . GLY A 1 529 ? 4.990 17.907 10.990 1.00 89.81 529 GLY A CA 1
ATOM 4148 C C . GLY A 1 529 ? 6.184 17.033 10.606 1.00 89.81 529 GLY A C 1
ATOM 4149 O O . GLY A 1 529 ? 6.850 17.317 9.617 1.00 89.81 529 GLY A O 1
ATOM 4150 N N . CYS A 1 530 ? 6.375 15.907 11.300 1.00 90.31 530 CYS A N 1
ATOM 4151 C CA . CYS A 1 530 ? 7.424 14.945 10.966 1.00 90.31 530 CYS A CA 1
ATOM 4152 C C . CYS A 1 530 ? 7.299 14.425 9.531 1.00 90.31 530 CYS A C 1
ATOM 4154 O O . CYS A 1 530 ? 8.287 14.425 8.818 1.00 90.31 530 CYS A O 1
ATOM 4156 N N . LEU A 1 531 ? 6.104 14.033 9.072 1.00 95.56 531 LEU A N 1
ATOM 4157 C CA . LEU A 1 531 ? 5.906 13.614 7.679 1.00 95.56 531 LEU A CA 1
ATOM 4158 C C . LEU A 1 531 ? 6.370 14.695 6.687 1.00 95.56 531 LEU A C 1
ATOM 4160 O O . LEU A 1 531 ? 7.016 14.389 5.688 1.00 95.56 531 LEU A O 1
ATOM 4164 N N . THR A 1 532 ? 6.050 15.957 6.968 1.00 94.62 532 THR A N 1
ATOM 4165 C CA . THR A 1 532 ? 6.466 17.089 6.132 1.00 94.62 532 THR A CA 1
ATOM 4166 C C . THR A 1 532 ? 7.990 17.250 6.120 1.00 94.62 532 THR A C 1
ATOM 4168 O O . THR A 1 532 ? 8.568 17.468 5.052 1.00 94.62 532 THR A O 1
ATOM 4171 N N . ASP A 1 533 ? 8.632 17.101 7.280 1.00 88.69 533 ASP A N 1
ATOM 4172 C CA . ASP A 1 533 ? 10.085 17.190 7.441 1.00 88.69 533 ASP A CA 1
ATOM 4173 C C . ASP A 1 533 ? 10.816 16.039 6.728 1.00 88.69 533 ASP A C 1
ATOM 4175 O O . ASP A 1 533 ? 11.777 16.290 6.002 1.00 88.69 533 ASP A O 1
ATOM 4179 N N . GLU A 1 534 ? 10.335 14.796 6.847 1.00 92.75 534 GLU A N 1
ATOM 4180 C CA . GLU A 1 534 ? 10.932 13.637 6.161 1.00 92.75 534 GLU A CA 1
ATOM 4181 C C . GLU A 1 534 ? 10.827 13.775 4.630 1.00 92.75 534 GLU A C 1
ATOM 4183 O O . GLU A 1 534 ? 11.790 13.515 3.904 1.00 92.75 534 GLU A O 1
ATOM 4188 N N . ILE A 1 535 ? 9.695 14.281 4.112 1.00 94.31 535 ILE A N 1
ATOM 4189 C CA . ILE A 1 535 ? 9.559 14.561 2.672 1.00 94.31 535 ILE A CA 1
ATOM 4190 C C . ILE A 1 535 ? 10.519 15.682 2.250 1.00 94.31 535 ILE A C 1
ATOM 4192 O O . ILE A 1 535 ? 11.107 15.610 1.169 1.00 94.31 535 ILE A O 1
ATOM 4196 N N . ALA A 1 536 ? 10.708 16.714 3.078 1.00 90.25 536 ALA A N 1
ATOM 4197 C CA . ALA A 1 536 ? 11.693 17.760 2.807 1.00 90.25 536 ALA A CA 1
ATOM 4198 C C . ALA A 1 536 ? 13.123 17.192 2.763 1.00 90.25 536 ALA A C 1
ATOM 4200 O O . ALA A 1 536 ? 13.872 17.510 1.839 1.00 90.25 536 ALA A O 1
ATOM 4201 N N . GLY A 1 537 ? 13.465 16.282 3.678 1.00 86.25 537 GLY A N 1
ATOM 4202 C CA . GLY A 1 537 ? 14.725 15.535 3.653 1.00 86.25 537 GLY A CA 1
ATOM 4203 C C . GLY A 1 537 ? 14.901 14.719 2.368 1.00 86.25 537 GLY A C 1
ATOM 4204 O O . GLY A 1 537 ? 15.971 14.742 1.755 1.00 86.25 537 GLY A O 1
ATOM 4205 N N . ALA A 1 538 ? 13.840 14.062 1.891 1.00 90.00 538 ALA A N 1
ATOM 4206 C CA . ALA A 1 538 ? 13.857 13.345 0.616 1.00 90.00 538 ALA A CA 1
ATOM 4207 C C . ALA A 1 538 ? 14.055 14.287 -0.590 1.00 90.00 538 ALA A C 1
ATOM 4209 O O . ALA A 1 538 ? 14.784 13.946 -1.522 1.00 90.00 538 ALA A O 1
ATOM 4210 N N . ILE A 1 539 ? 13.462 15.489 -0.577 1.00 88.25 539 ILE A N 1
ATOM 4211 C CA . ILE A 1 539 ? 13.682 16.520 -1.610 1.00 88.25 539 ILE A CA 1
ATOM 4212 C C . ILE A 1 539 ? 15.151 16.954 -1.632 1.00 88.25 539 ILE A C 1
ATOM 4214 O O . ILE A 1 539 ? 15.744 17.059 -2.708 1.00 88.25 539 ILE A O 1
ATOM 4218 N N . GLU A 1 540 ? 15.745 17.199 -0.463 1.00 85.31 540 GLU A N 1
ATOM 4219 C CA . GLU A 1 540 ? 17.156 17.577 -0.340 1.00 85.31 540 GLU A CA 1
ATOM 4220 C C . GLU A 1 540 ? 18.090 16.481 -0.868 1.00 85.31 540 GLU A C 1
ATOM 4222 O O . GLU A 1 540 ? 19.068 16.793 -1.549 1.00 85.31 540 GLU A O 1
ATOM 4227 N N . ALA A 1 541 ? 17.754 15.212 -0.620 1.00 81.19 541 ALA A N 1
ATOM 4228 C CA . ALA A 1 541 ? 18.503 14.051 -1.098 1.00 81.19 541 ALA A CA 1
ATOM 4229 C C . ALA A 1 541 ? 18.306 13.746 -2.599 1.00 81.19 541 ALA A C 1
ATOM 4231 O O . ALA A 1 541 ? 19.120 13.031 -3.193 1.00 81.19 541 ALA A O 1
ATOM 4232 N N . ALA A 1 542 ? 17.237 14.253 -3.220 1.00 81.81 542 ALA A N 1
ATOM 4233 C CA . ALA A 1 542 ? 16.931 14.002 -4.625 1.00 81.81 542 ALA A CA 1
ATOM 4234 C C . ALA A 1 542 ? 17.893 14.754 -5.577 1.00 81.81 542 ALA A C 1
ATOM 4236 O O . ALA A 1 542 ? 18.294 15.886 -5.273 1.00 81.81 542 ALA A O 1
ATOM 4237 N N . PRO A 1 543 ? 18.230 14.176 -6.753 1.00 73.12 543 PRO A N 1
ATOM 4238 C CA . PRO A 1 543 ? 19.173 14.768 -7.706 1.00 73.12 543 PRO A CA 1
ATOM 4239 C C . PRO A 1 543 ? 18.805 16.198 -8.135 1.00 73.12 543 PRO A C 1
ATOM 4241 O O . PRO A 1 543 ? 17.627 16.537 -8.273 1.00 73.12 543 PRO A O 1
ATOM 4244 N N . LEU A 1 544 ? 19.821 17.028 -8.401 1.00 68.44 544 LEU A N 1
ATOM 4245 C CA . LEU A 1 544 ? 19.634 18.378 -8.943 1.00 68.44 544 LEU A CA 1
ATOM 4246 C C . LEU A 1 544 ? 19.211 18.336 -10.416 1.00 68.44 544 LEU A C 1
ATOM 4248 O O . LEU A 1 544 ? 19.661 17.492 -11.188 1.00 68.44 544 LEU A O 1
ATOM 4252 N N . THR A 1 545 ? 18.384 19.298 -10.824 1.00 65.12 545 THR A N 1
ATOM 4253 C CA . THR A 1 545 ? 17.751 19.348 -12.152 1.00 65.12 545 THR A CA 1
ATOM 4254 C C . THR A 1 545 ? 18.760 19.361 -13.309 1.00 65.12 545 THR A C 1
ATOM 4256 O O . THR A 1 545 ? 18.551 18.680 -14.314 1.00 65.12 545 THR A O 1
ATOM 4259 N N . ASP A 1 546 ? 19.878 20.076 -13.151 1.00 63.56 546 ASP A N 1
ATOM 4260 C CA . ASP A 1 546 ? 20.917 20.212 -14.184 1.00 63.56 546 ASP A CA 1
ATOM 4261 C C . ASP A 1 546 ? 21.667 18.894 -14.430 1.00 63.56 546 ASP A C 1
ATOM 4263 O O . ASP A 1 546 ? 21.926 18.516 -15.578 1.00 63.56 546 ASP A O 1
ATOM 4267 N N . ASP A 1 547 ? 21.957 18.146 -13.360 1.00 66.56 547 ASP A N 1
ATOM 4268 C CA . ASP A 1 547 ? 22.594 16.832 -13.460 1.00 66.56 547 ASP A CA 1
ATOM 4269 C C . ASP A 1 547 ? 21.708 15.857 -14.230 1.00 66.56 547 ASP A C 1
ATOM 4271 O O . ASP A 1 547 ? 22.198 15.048 -15.028 1.00 66.56 547 ASP A O 1
ATOM 4275 N N . VAL A 1 548 ? 20.392 15.957 -14.037 1.00 66.06 548 VAL A N 1
ATOM 4276 C CA . VAL A 1 548 ? 19.473 15.040 -14.689 1.00 66.06 548 VAL A CA 1
ATOM 4277 C C . VAL A 1 548 ? 19.222 15.388 -16.151 1.00 66.06 548 VAL A C 1
ATOM 4279 O O . VAL A 1 548 ? 19.154 14.474 -16.970 1.00 66.06 548 VAL A O 1
ATOM 4282 N N . ALA A 1 549 ? 19.166 16.668 -16.522 1.00 67.38 549 ALA A N 1
ATOM 4283 C CA . ALA A 1 549 ? 19.047 17.084 -17.923 1.00 67.38 549 ALA A CA 1
ATOM 4284 C C . ALA A 1 549 ? 20.165 16.487 -18.799 1.00 67.38 549 ALA A C 1
ATOM 4286 O O . ALA A 1 549 ? 19.915 15.915 -19.869 1.00 67.38 549 ALA A O 1
ATOM 4287 N N . ARG A 1 550 ? 21.406 16.550 -18.301 1.00 72.00 550 ARG A N 1
ATOM 4288 C CA . ARG A 1 550 ? 22.573 15.969 -18.971 1.00 72.00 550 ARG A CA 1
ATOM 4289 C C . ARG A 1 550 ? 22.464 14.447 -19.068 1.00 72.00 550 ARG A C 1
ATOM 4291 O O . ARG A 1 550 ? 22.594 13.890 -20.158 1.00 72.00 550 ARG A O 1
ATOM 4298 N N . LEU A 1 551 ? 22.195 13.771 -17.948 1.00 73.00 551 LEU A N 1
ATOM 4299 C CA . LEU A 1 551 ? 22.071 12.310 -17.919 1.00 73.00 551 LEU A CA 1
ATOM 4300 C C . LEU A 1 551 ? 20.930 11.813 -18.819 1.00 73.00 551 LEU A C 1
ATOM 4302 O O . LEU A 1 551 ? 21.075 10.774 -19.466 1.00 73.00 551 LEU A O 1
ATOM 4306 N N . ALA A 1 552 ? 19.809 12.536 -18.861 1.00 74.50 552 ALA A N 1
ATOM 4307 C CA . ALA A 1 552 ? 18.633 12.193 -19.654 1.00 74.50 552 ALA A CA 1
ATOM 4308 C C . ALA A 1 552 ? 18.955 12.267 -21.147 1.00 74.50 552 ALA A C 1
ATOM 4310 O O . ALA A 1 552 ? 18.698 11.313 -21.878 1.00 74.50 552 ALA A O 1
ATOM 4311 N N . THR A 1 553 ? 19.626 13.340 -21.571 1.00 75.62 553 THR A N 1
ATOM 4312 C CA . THR A 1 553 ? 20.088 13.519 -22.955 1.00 75.62 553 THR A CA 1
ATOM 4313 C C . THR A 1 553 ? 21.060 12.413 -23.372 1.00 75.62 553 THR A C 1
ATOM 4315 O O . THR A 1 553 ? 20.908 11.813 -24.438 1.00 75.62 553 THR A O 1
ATOM 4318 N N . GLU A 1 554 ? 22.033 12.080 -22.519 1.00 81.00 554 GLU A N 1
ATOM 4319 C CA . GLU A 1 554 ? 22.989 10.998 -22.780 1.00 81.00 554 GLU A CA 1
ATOM 4320 C C . GLU A 1 554 ? 22.309 9.620 -22.864 1.00 81.00 554 GLU A C 1
ATOM 4322 O O . GLU A 1 554 ? 22.635 8.816 -23.741 1.00 81.00 554 GLU A O 1
ATOM 4327 N N . ALA A 1 555 ? 21.371 9.324 -21.960 1.00 82.38 555 ALA A N 1
ATOM 4328 C CA . ALA A 1 555 ? 20.668 8.045 -21.935 1.00 82.38 555 ALA A CA 1
ATOM 4329 C C . ALA A 1 555 ? 19.698 7.895 -23.117 1.00 82.38 555 ALA A C 1
ATOM 4331 O O . ALA A 1 555 ? 19.694 6.850 -23.770 1.00 82.38 555 ALA A O 1
ATOM 4332 N N . ALA A 1 556 ? 18.950 8.951 -23.445 1.00 83.31 556 ALA A N 1
ATOM 4333 C CA . ALA A 1 556 ? 18.097 9.009 -24.628 1.00 83.31 556 ALA A CA 1
ATOM 4334 C C . ALA A 1 556 ? 18.906 8.827 -25.922 1.00 83.31 556 ALA A C 1
ATOM 4336 O O . ALA A 1 556 ? 18.502 8.059 -26.794 1.00 83.31 556 ALA A O 1
ATOM 4337 N N . GLY A 1 557 ? 20.077 9.466 -26.027 1.00 83.44 557 GLY A N 1
ATOM 4338 C CA . GLY A 1 557 ? 20.983 9.302 -27.166 1.00 83.44 557 GLY A CA 1
ATOM 4339 C C . GLY A 1 557 ? 21.465 7.858 -27.338 1.00 83.44 557 GLY A C 1
ATOM 4340 O O . GLY A 1 557 ? 21.400 7.316 -28.439 1.00 83.44 557 GLY A O 1
ATOM 4341 N N . ARG A 1 558 ? 21.867 7.192 -26.244 1.00 85.88 558 ARG A N 1
ATOM 4342 C CA . ARG A 1 558 ? 22.258 5.769 -26.279 1.00 85.88 558 ARG A CA 1
ATOM 4343 C C . ARG A 1 558 ? 21.113 4.858 -26.722 1.00 85.88 558 ARG A C 1
ATOM 4345 O O . ARG A 1 558 ? 21.342 3.959 -27.530 1.00 85.88 558 ARG A O 1
ATOM 4352 N N . ALA A 1 559 ? 19.900 5.083 -26.214 1.00 85.62 559 ALA A N 1
ATOM 4353 C CA . ALA A 1 559 ? 18.722 4.321 -26.622 1.00 85.62 559 ALA A CA 1
ATOM 4354 C C . ALA A 1 559 ? 18.420 4.519 -28.117 1.00 85.62 559 ALA A C 1
ATOM 4356 O O . ALA A 1 559 ? 18.216 3.540 -28.831 1.00 85.62 559 ALA A O 1
ATOM 4357 N N . ALA A 1 560 ? 18.479 5.758 -28.611 1.00 87.88 560 ALA A N 1
ATOM 4358 C CA . ALA A 1 560 ? 18.268 6.080 -30.021 1.00 87.88 560 ALA A CA 1
ATOM 4359 C C . ALA A 1 560 ? 19.303 5.419 -30.950 1.00 87.88 560 ALA A C 1
ATOM 4361 O O . ALA A 1 560 ? 18.937 4.802 -31.951 1.00 87.88 560 ALA A O 1
ATOM 4362 N N . ASP A 1 561 ? 20.588 5.464 -30.591 1.00 86.69 561 ASP A N 1
ATOM 4363 C CA . ASP A 1 561 ? 21.647 4.775 -31.340 1.00 86.69 561 ASP A CA 1
ATOM 4364 C C . ASP A 1 561 ? 21.434 3.252 -31.357 1.00 86.69 561 ASP A C 1
ATOM 4366 O O . ASP A 1 561 ? 21.722 2.577 -32.352 1.00 86.69 561 ASP A O 1
ATOM 4370 N N . GLY A 1 562 ? 20.934 2.697 -30.249 1.00 87.88 562 GLY A N 1
ATOM 4371 C CA . GLY A 1 562 ? 20.532 1.298 -30.146 1.00 87.88 562 GLY A CA 1
ATOM 4372 C C . GLY A 1 562 ? 19.370 0.956 -31.082 1.00 87.88 562 GLY A C 1
ATOM 4373 O O . GLY A 1 562 ? 19.434 -0.068 -31.764 1.00 87.88 562 GLY A O 1
ATOM 4374 N N . VAL A 1 563 ? 18.348 1.821 -31.160 1.00 90.69 563 VAL A N 1
ATOM 4375 C CA . VAL A 1 563 ? 17.178 1.645 -32.041 1.00 90.69 563 VAL A CA 1
ATOM 4376 C C . VAL A 1 563 ? 17.629 1.481 -33.485 1.00 90.69 563 VAL A C 1
ATOM 4378 O O . VAL A 1 563 ? 17.283 0.485 -34.123 1.00 90.69 563 VAL A O 1
ATOM 4381 N N . LEU A 1 564 ? 18.467 2.403 -33.969 1.00 88.44 564 LEU A N 1
ATOM 4382 C CA . LEU A 1 564 ? 18.982 2.364 -35.337 1.00 88.44 564 LEU A CA 1
ATOM 4383 C C . LEU A 1 564 ? 19.705 1.045 -35.620 1.00 88.44 564 LEU A C 1
ATOM 4385 O O . LEU A 1 564 ? 19.424 0.387 -36.617 1.00 88.44 564 LEU A O 1
ATOM 4389 N N . LYS A 1 565 ? 20.590 0.607 -34.713 1.00 90.25 565 LYS A N 1
ATOM 4390 C CA . LYS A 1 565 ? 21.330 -0.658 -34.861 1.00 90.25 565 LYS A CA 1
ATOM 4391 C C . LYS A 1 565 ? 20.412 -1.882 -34.852 1.00 90.25 565 LYS A C 1
ATOM 4393 O O . LYS A 1 565 ? 20.664 -2.821 -35.609 1.00 90.25 565 LYS A O 1
ATOM 4398 N N . ALA A 1 566 ? 19.395 -1.907 -33.993 1.00 90.25 566 ALA A N 1
ATOM 4399 C CA . ALA A 1 566 ? 18.509 -3.055 -33.826 1.00 90.25 566 ALA A CA 1
ATOM 4400 C C . ALA A 1 566 ? 17.574 -3.246 -35.029 1.00 90.25 566 ALA A C 1
ATOM 4402 O O . ALA A 1 566 ? 17.461 -4.366 -35.532 1.00 90.25 566 ALA A O 1
ATOM 4403 N N . VAL A 1 567 ? 16.982 -2.162 -35.545 1.00 92.31 567 VAL A N 1
ATOM 4404 C CA . VAL A 1 567 ? 16.132 -2.189 -36.751 1.00 92.31 567 VAL A CA 1
ATOM 4405 C C . VAL A 1 567 ? 16.928 -2.688 -37.959 1.00 92.31 567 VAL A C 1
ATOM 4407 O O . VAL A 1 567 ? 16.519 -3.634 -38.631 1.00 92.31 567 VAL A O 1
ATOM 4410 N N . ASP A 1 568 ? 18.139 -2.167 -38.149 1.00 92.62 568 ASP A N 1
ATOM 4411 C CA . ASP A 1 568 ? 19.074 -2.603 -39.189 1.00 92.62 568 ASP A CA 1
ATOM 4412 C C . ASP A 1 568 ? 19.351 -4.119 -39.159 1.00 92.62 568 ASP A C 1
ATOM 4414 O O . ASP A 1 568 ? 19.511 -4.786 -40.188 1.00 92.62 568 ASP A O 1
ATOM 4418 N N . ARG A 1 569 ? 19.471 -4.688 -37.953 1.00 92.56 569 ARG A N 1
ATOM 4419 C CA . ARG A 1 569 ? 19.731 -6.120 -37.747 1.00 92.56 569 ARG A CA 1
ATOM 4420 C C . ARG A 1 569 ? 18.469 -6.952 -37.962 1.00 92.56 569 ARG A C 1
ATOM 4422 O O . ARG A 1 569 ? 18.574 -8.026 -38.557 1.00 92.56 569 ARG A O 1
ATOM 4429 N N . ALA A 1 570 ? 17.305 -6.458 -37.543 1.00 89.81 570 ALA A N 1
ATOM 4430 C CA . ALA A 1 570 ? 16.011 -7.088 -37.798 1.00 89.81 570 ALA A CA 1
ATOM 4431 C C . ALA A 1 570 ? 15.734 -7.219 -39.301 1.00 89.81 570 ALA A C 1
ATOM 4433 O O . ALA A 1 570 ? 15.355 -8.294 -39.769 1.00 89.81 570 ALA A O 1
ATOM 4434 N N . GLU A 1 571 ? 16.021 -6.175 -40.079 1.00 90.81 571 GLU A N 1
ATOM 4435 C CA . GLU A 1 571 ? 15.847 -6.186 -41.533 1.00 90.81 571 GLU A CA 1
ATOM 4436 C C . GLU A 1 571 ? 16.711 -7.238 -42.225 1.00 90.81 571 GLU A C 1
ATOM 4438 O O . GLU A 1 571 ? 16.235 -7.979 -43.090 1.00 90.81 571 GLU A O 1
ATOM 4443 N N . ARG A 1 572 ? 17.974 -7.355 -41.798 1.00 90.19 572 ARG A N 1
ATOM 4444 C CA . ARG A 1 572 ? 18.897 -8.388 -42.288 1.00 90.19 572 ARG A CA 1
ATOM 4445 C C . ARG A 1 572 ? 18.475 -9.804 -41.889 1.00 90.19 572 ARG A C 1
ATOM 4447 O O . ARG A 1 572 ? 18.824 -10.747 -42.597 1.00 90.19 572 ARG A O 1
ATOM 4454 N N . ALA A 1 573 ? 17.776 -9.971 -40.766 1.00 90.12 573 ALA A N 1
ATOM 4455 C CA . ALA A 1 573 ? 17.307 -11.271 -40.294 1.00 90.12 573 ALA A CA 1
ATOM 4456 C C . ALA A 1 573 ? 16.021 -11.722 -41.009 1.00 90.12 573 ALA A C 1
ATOM 4458 O O . ALA A 1 573 ? 15.976 -12.835 -41.539 1.00 90.12 573 ALA A O 1
ATOM 4459 N N . ALA A 1 574 ? 14.991 -10.871 -41.032 1.00 89.38 574 ALA A N 1
ATOM 4460 C CA . ALA A 1 574 ? 13.700 -11.158 -41.657 1.00 89.38 574 ALA A CA 1
ATOM 4461 C C . ALA A 1 574 ? 12.891 -9.872 -41.942 1.00 89.38 574 ALA A C 1
ATOM 4463 O O . ALA A 1 574 ? 11.776 -9.721 -41.458 1.00 89.38 574 ALA A O 1
ATOM 4464 N N . GLY A 1 575 ? 13.424 -8.948 -42.749 1.00 83.12 575 GLY A N 1
ATOM 4465 C CA . GLY A 1 575 ? 12.825 -7.621 -42.973 1.00 83.12 575 GLY A CA 1
ATOM 4466 C C . GLY A 1 575 ? 11.426 -7.558 -43.600 1.00 83.12 575 GLY A C 1
ATOM 4467 O O . GLY A 1 575 ? 10.824 -6.491 -43.613 1.00 83.12 575 GLY A O 1
ATOM 4468 N N . THR A 1 576 ? 10.886 -8.666 -44.115 1.00 90.25 576 THR A N 1
ATOM 4469 C CA . THR A 1 576 ? 9.493 -8.743 -44.596 1.00 90.25 576 THR A CA 1
ATOM 4470 C C . THR A 1 576 ? 8.511 -9.232 -43.528 1.00 90.25 576 THR A C 1
ATOM 4472 O O . THR A 1 576 ? 7.329 -9.396 -43.830 1.00 90.25 576 THR A O 1
ATOM 4475 N N . SER A 1 577 ? 8.972 -9.517 -42.303 1.00 91.31 577 SER A N 1
ATOM 4476 C CA . SER A 1 577 ? 8.098 -9.907 -41.196 1.00 91.31 577 SER A CA 1
ATOM 4477 C C . SER A 1 577 ? 7.258 -8.720 -40.710 1.00 91.31 577 SER A C 1
ATOM 4479 O O . SER A 1 577 ? 7.673 -7.564 -40.803 1.00 91.31 577 SER A O 1
ATOM 4481 N N . SER A 1 578 ? 6.082 -9.014 -40.146 1.00 92.19 578 SER A N 1
ATOM 4482 C CA . SER A 1 578 ? 5.234 -7.992 -39.516 1.00 92.19 578 SER A CA 1
ATOM 4483 C C . SER A 1 578 ? 5.976 -7.256 -38.396 1.00 92.19 578 SER A C 1
ATOM 4485 O O . SER A 1 578 ? 5.892 -6.035 -38.309 1.00 92.19 578 SER A O 1
ATOM 4487 N N . ASP A 1 579 ? 6.742 -7.983 -37.577 1.00 91.88 579 ASP A N 1
ATOM 4488 C CA . ASP A 1 579 ? 7.517 -7.412 -36.473 1.00 91.88 579 ASP A CA 1
ATOM 4489 C C . ASP A 1 579 ? 8.641 -6.479 -36.948 1.00 91.88 579 ASP A C 1
ATOM 4491 O O . ASP A 1 579 ? 8.866 -5.435 -36.342 1.00 91.88 579 ASP A O 1
ATOM 4495 N N . ALA A 1 580 ? 9.328 -6.797 -38.052 1.00 89.31 580 ALA A N 1
ATOM 4496 C CA . ALA A 1 580 ? 10.377 -5.931 -38.592 1.00 89.31 580 ALA A CA 1
ATOM 4497 C C . ALA A 1 580 ? 9.802 -4.610 -39.127 1.00 89.31 580 ALA A C 1
ATOM 4499 O O . ALA A 1 580 ? 10.414 -3.554 -38.963 1.00 89.31 580 ALA A O 1
ATOM 4500 N N . ILE A 1 581 ? 8.612 -4.662 -39.735 1.00 91.81 581 ILE A N 1
ATOM 4501 C CA . ILE A 1 581 ? 7.897 -3.473 -40.215 1.00 91.81 581 ILE A CA 1
ATOM 4502 C C . ILE A 1 581 ? 7.453 -2.609 -39.027 1.00 91.81 581 ILE A C 1
ATOM 4504 O O . ILE A 1 581 ? 7.741 -1.414 -39.014 1.00 91.81 581 ILE A O 1
ATOM 4508 N N . GLN A 1 582 ? 6.843 -3.213 -38.001 1.00 92.19 582 GLN A N 1
ATOM 4509 C CA . GLN A 1 582 ? 6.429 -2.504 -36.783 1.00 92.19 582 GLN A CA 1
ATOM 4510 C C . GLN A 1 582 ? 7.617 -1.867 -36.051 1.00 92.19 582 GLN A C 1
ATOM 4512 O O . GLN A 1 582 ? 7.542 -0.708 -35.650 1.00 92.19 582 GLN A O 1
ATOM 4517 N N . ALA A 1 583 ? 8.744 -2.577 -35.936 1.00 89.44 583 ALA A N 1
ATOM 4518 C CA . ALA A 1 583 ? 9.967 -2.031 -35.350 1.00 89.44 583 ALA A CA 1
ATOM 4519 C C . ALA A 1 583 ? 10.449 -0.764 -36.085 1.00 89.44 583 ALA A C 1
ATOM 4521 O O . ALA A 1 583 ? 10.844 0.207 -35.440 1.00 89.44 583 ALA A O 1
ATOM 4522 N N . ARG A 1 584 ? 10.384 -0.749 -37.424 1.00 92.12 584 ARG A N 1
ATOM 4523 C CA . ARG A 1 584 ? 10.772 0.409 -38.243 1.00 92.12 584 ARG A CA 1
ATOM 4524 C C . ARG A 1 584 ? 9.789 1.576 -38.110 1.00 92.12 584 ARG A C 1
ATOM 4526 O O . ARG A 1 584 ? 10.225 2.721 -38.056 1.00 92.12 584 ARG A O 1
ATOM 4533 N N . GLU A 1 585 ? 8.487 1.304 -38.052 1.00 91.81 585 GLU A N 1
ATOM 4534 C CA . GLU A 1 585 ? 7.468 2.345 -37.852 1.00 91.81 585 GLU A CA 1
ATOM 4535 C C . GLU A 1 585 ? 7.675 3.073 -36.518 1.00 91.81 585 GLU A C 1
ATOM 4537 O O . GLU A 1 585 ? 7.775 4.299 -36.499 1.00 91.81 585 GLU A O 1
ATOM 4542 N N . ILE A 1 586 ? 7.848 2.326 -35.422 1.00 90.06 586 ILE A N 1
ATOM 4543 C CA . ILE A 1 586 ? 8.078 2.898 -34.084 1.00 90.06 586 ILE A CA 1
ATOM 4544 C C . ILE A 1 586 ? 9.418 3.658 -34.025 1.00 90.06 586 ILE A C 1
ATOM 4546 O O . ILE A 1 586 ? 9.536 4.659 -33.317 1.00 90.06 586 ILE A O 1
ATOM 4550 N N . ALA A 1 587 ? 10.438 3.226 -34.777 1.00 89.75 587 ALA A N 1
ATOM 4551 C CA . ALA A 1 587 ? 11.730 3.916 -34.829 1.00 89.75 587 ALA A CA 1
ATOM 4552 C C . ALA A 1 587 ? 11.629 5.346 -35.392 1.00 89.75 587 ALA A C 1
ATOM 4554 O O . ALA A 1 587 ? 12.348 6.229 -34.924 1.00 89.75 587 ALA A O 1
ATOM 4555 N N . GLY A 1 588 ? 10.700 5.601 -36.321 1.00 87.38 588 GLY A N 1
ATOM 4556 C CA . GLY A 1 588 ? 10.442 6.951 -36.833 1.00 87.38 588 GLY A CA 1
ATOM 4557 C C . GLY A 1 588 ? 9.967 7.926 -35.748 1.00 87.38 588 GLY A C 1
ATOM 4558 O O . GLY A 1 588 ? 10.382 9.087 -35.731 1.00 87.38 588 GLY A O 1
ATOM 4559 N N . ASP A 1 589 ? 9.163 7.451 -34.789 1.00 87.56 589 ASP A N 1
ATOM 4560 C CA . ASP A 1 589 ? 8.733 8.261 -33.641 1.00 87.56 589 ASP A CA 1
ATOM 4561 C C . ASP A 1 589 ? 9.910 8.584 -32.707 1.00 87.56 589 ASP A C 1
ATOM 4563 O O . ASP A 1 589 ? 10.025 9.703 -32.205 1.00 87.56 589 ASP A O 1
ATOM 4567 N N . VAL A 1 590 ? 10.827 7.628 -32.505 1.00 86.44 590 VAL A N 1
ATOM 4568 C CA . VAL A 1 590 ? 12.036 7.835 -31.688 1.00 86.44 590 VAL A CA 1
ATOM 4569 C C . VAL A 1 590 ? 12.930 8.919 -32.291 1.00 86.44 590 VAL A C 1
ATOM 4571 O O . VAL A 1 590 ? 13.378 9.803 -31.563 1.00 86.44 590 VAL A O 1
ATOM 4574 N N . GLU A 1 591 ? 13.159 8.904 -33.606 1.00 86.75 591 GLU A N 1
ATOM 4575 C CA . GLU A 1 591 ? 13.952 9.940 -34.286 1.00 86.75 591 GLU A CA 1
ATOM 4576 C C . GLU A 1 591 ? 13.363 11.342 -34.086 1.00 86.75 591 GLU A C 1
ATOM 4578 O O . GLU A 1 591 ? 14.097 12.295 -33.801 1.00 86.75 591 GLU A O 1
ATOM 4583 N N . LYS A 1 592 ? 12.031 11.465 -34.169 1.00 87.94 592 LYS A N 1
ATOM 4584 C CA . LYS A 1 592 ? 11.325 12.727 -33.932 1.00 87.94 592 LYS A CA 1
ATOM 4585 C C . LYS A 1 592 ? 11.515 13.222 -32.495 1.00 87.94 592 LYS A C 1
ATOM 4587 O O . LYS A 1 592 ? 11.863 14.386 -32.301 1.00 87.94 592 LYS A O 1
ATOM 4592 N N . HIS A 1 593 ? 11.335 12.351 -31.500 1.00 87.56 593 HIS A N 1
ATOM 4593 C CA . HIS A 1 593 ? 11.498 12.718 -30.088 1.00 87.56 593 HIS A CA 1
ATOM 4594 C C . HIS A 1 593 ? 12.942 13.097 -29.742 1.00 87.56 593 HIS A C 1
ATOM 4596 O O . HIS A 1 593 ? 13.169 14.012 -28.957 1.00 87.56 593 HIS A O 1
ATOM 4602 N N . VAL A 1 594 ? 13.934 12.440 -30.352 1.00 83.56 594 VAL A N 1
ATOM 4603 C CA . VAL A 1 594 ? 15.353 12.784 -30.168 1.00 83.56 594 VAL A CA 1
ATOM 4604 C C . VAL A 1 594 ? 15.671 14.163 -30.744 1.00 83.56 594 VAL A C 1
ATOM 4606 O O . VAL A 1 594 ? 16.422 14.919 -30.129 1.00 83.56 594 VAL A O 1
ATOM 4609 N N . ALA A 1 595 ? 15.116 14.505 -31.910 1.00 85.31 595 ALA A N 1
ATOM 4610 C CA . ALA A 1 595 ? 15.292 15.831 -32.501 1.00 85.31 595 ALA A CA 1
ATOM 4611 C C . ALA A 1 595 ? 14.680 16.931 -31.617 1.00 85.31 595 ALA A C 1
ATOM 4613 O O . ALA A 1 595 ? 15.309 17.967 -31.402 1.00 85.31 595 ALA A O 1
ATOM 4614 N N . GLU A 1 596 ? 13.495 16.681 -31.057 1.00 85.56 596 GLU A N 1
ATOM 4615 C CA . GLU A 1 596 ? 12.836 17.589 -30.113 1.00 85.56 596 GLU A CA 1
ATOM 4616 C C . GLU A 1 596 ? 13.649 17.755 -28.821 1.00 85.56 596 GLU A C 1
ATOM 4618 O O . GLU A 1 596 ? 13.926 18.880 -28.408 1.00 85.56 596 GLU A O 1
ATOM 4623 N N . LEU A 1 597 ? 14.124 16.651 -28.233 1.00 80.12 597 LEU A N 1
ATOM 4624 C CA . LEU A 1 597 ? 14.938 16.674 -27.016 1.00 80.12 597 LEU A CA 1
ATOM 4625 C C . LEU A 1 597 ? 16.239 17.467 -27.212 1.00 80.12 597 LEU A C 1
ATOM 4627 O O . LEU A 1 597 ? 16.609 18.259 -26.349 1.00 80.12 597 LEU A O 1
ATOM 4631 N N . LYS A 1 598 ? 16.912 17.299 -28.360 1.00 78.94 598 LYS A N 1
ATOM 4632 C CA . LYS A 1 598 ? 18.114 18.076 -28.709 1.00 78.94 598 LYS A CA 1
ATOM 4633 C C . LYS A 1 598 ? 17.814 19.565 -28.840 1.00 78.94 598 LYS A C 1
ATOM 4635 O O . LYS A 1 598 ? 18.564 20.369 -28.303 1.00 78.94 598 LYS A O 1
ATOM 4640 N N . SER A 1 599 ? 16.706 19.928 -29.488 1.00 81.88 599 SER A N 1
ATOM 4641 C CA . SER A 1 599 ? 16.293 21.330 -29.607 1.00 81.88 599 SER A CA 1
ATOM 4642 C C . SER A 1 599 ? 16.036 21.973 -28.242 1.00 81.88 599 SER A C 1
ATOM 4644 O O . SER A 1 599 ? 16.388 23.134 -28.050 1.00 81.88 599 SER A O 1
ATOM 4646 N N . ILE A 1 600 ? 15.435 21.239 -27.299 1.00 75.31 600 ILE A N 1
ATOM 4647 C CA . ILE A 1 600 ? 15.209 21.724 -25.929 1.00 75.31 600 ILE A CA 1
ATOM 4648 C C . ILE A 1 600 ? 16.548 21.885 -25.200 1.00 75.31 600 ILE A C 1
ATOM 4650 O O . ILE A 1 600 ? 16.789 22.925 -24.596 1.00 75.31 600 ILE A O 1
ATOM 4654 N N . ALA A 1 601 ? 17.443 20.899 -25.291 1.00 69.00 601 ALA A N 1
ATOM 4655 C CA . ALA A 1 601 ? 18.756 20.961 -24.651 1.00 69.00 601 ALA A CA 1
ATOM 4656 C C . ALA A 1 601 ? 19.625 22.122 -25.181 1.00 69.00 601 ALA A C 1
ATOM 4658 O O . ALA A 1 601 ? 20.259 22.823 -24.394 1.00 69.00 601 ALA A O 1
ATOM 4659 N N . GLU A 1 602 ? 19.616 22.370 -26.495 1.00 72.50 602 GLU A N 1
ATOM 4660 C CA . GLU A 1 602 ? 20.337 23.486 -27.128 1.00 72.50 602 GLU A CA 1
ATOM 4661 C C . GLU A 1 602 ? 19.794 24.855 -26.689 1.00 72.50 602 GLU A C 1
ATOM 4663 O O . GLU A 1 602 ? 20.570 25.784 -26.461 1.00 72.50 602 GLU A O 1
ATOM 4668 N N . GLN A 1 603 ? 18.471 24.982 -26.533 1.00 69.19 603 GLN A N 1
ATOM 4669 C CA . GLN A 1 603 ? 17.839 26.200 -26.023 1.00 69.19 603 GLN A CA 1
ATOM 4670 C C . GLN A 1 603 ? 18.280 26.489 -24.577 1.00 69.19 603 GLN A C 1
ATOM 4672 O O . GLN A 1 603 ? 18.621 27.622 -24.245 1.00 69.19 603 GLN A O 1
ATOM 4677 N N . VAL A 1 604 ? 18.367 25.450 -23.741 1.00 63.22 604 VAL A N 1
ATOM 4678 C CA . VAL A 1 604 ? 18.807 25.555 -22.340 1.00 63.22 604 VAL A CA 1
ATOM 4679 C C . VAL A 1 604 ? 20.263 26.008 -22.235 1.00 63.22 604 VAL A C 1
ATOM 4681 O O . VAL A 1 604 ? 20.576 26.880 -21.427 1.00 63.22 604 VAL A O 1
ATOM 4684 N N . GLU A 1 605 ? 21.160 25.475 -23.067 1.00 61.84 605 GLU A N 1
ATOM 4685 C CA . GLU A 1 605 ? 22.574 25.880 -23.068 1.00 61.84 605 GLU A CA 1
ATOM 4686 C C . GLU A 1 605 ? 22.748 27.366 -23.443 1.00 61.84 605 GLU A C 1
ATOM 4688 O O . GLU A 1 605 ? 23.602 28.057 -22.885 1.00 61.84 605 GLU A O 1
ATOM 4693 N N . GLN A 1 606 ? 21.899 27.890 -24.335 1.00 62.44 606 GLN A N 1
ATOM 4694 C CA . GLN A 1 606 ? 21.899 29.306 -24.720 1.00 62.44 606 GLN A CA 1
ATOM 4695 C C . GLN A 1 606 ? 21.302 30.223 -23.639 1.00 62.44 606 GLN A C 1
ATOM 4697 O O . GLN A 1 606 ? 21.823 31.318 -23.407 1.00 62.44 606 GLN A O 1
ATOM 4702 N N . ASP A 1 607 ? 20.252 29.771 -22.957 1.00 57.12 607 ASP A N 1
ATOM 4703 C CA . ASP A 1 607 ? 19.516 30.545 -21.953 1.00 57.12 607 ASP A CA 1
ATOM 4704 C C . ASP A 1 607 ? 20.258 30.619 -20.599 1.00 57.12 607 ASP A C 1
ATOM 4706 O O . ASP A 1 607 ? 20.289 31.677 -19.956 1.00 57.12 607 ASP A O 1
ATOM 4710 N N . VAL A 1 608 ? 20.992 29.561 -20.222 1.00 54.31 608 VAL A N 1
ATOM 4711 C CA . VAL A 1 608 ? 21.893 29.543 -19.048 1.00 54.31 608 VAL A CA 1
ATOM 4712 C C . VAL A 1 608 ? 23.019 30.578 -19.182 1.00 54.31 608 VAL A C 1
ATOM 4714 O O . VAL A 1 608 ? 23.386 31.234 -18.204 1.00 54.31 608 VAL A O 1
ATOM 4717 N N . VAL A 1 609 ? 23.528 30.806 -20.399 1.00 55.00 609 VAL A N 1
ATOM 4718 C CA . VAL A 1 609 ? 24.527 31.855 -20.684 1.00 55.00 609 VAL A CA 1
ATOM 4719 C C . VAL A 1 609 ? 23.939 33.269 -20.524 1.00 55.00 609 VAL A C 1
ATOM 4721 O O . VAL A 1 609 ? 24.686 34.217 -20.271 1.00 55.00 609 VAL A O 1
ATOM 4724 N N . GLN A 1 610 ? 22.613 33.429 -20.614 1.00 53.09 610 GLN A N 1
ATOM 4725 C CA . GLN A 1 610 ? 21.916 34.718 -20.513 1.00 53.09 610 GLN A CA 1
ATOM 4726 C C . GLN A 1 610 ? 21.198 34.969 -19.171 1.00 53.09 610 GLN A C 1
ATOM 4728 O O . GLN A 1 610 ? 20.458 35.947 -19.062 1.00 53.09 610 GLN A O 1
ATOM 4733 N N . LEU A 1 611 ? 21.460 34.165 -18.128 1.00 51.06 611 LEU A N 1
ATOM 4734 C CA . LEU A 1 611 ? 20.879 34.300 -16.774 1.00 51.06 611 LEU A CA 1
ATOM 4735 C C . LEU A 1 611 ? 19.338 34.224 -16.711 1.00 51.06 611 LEU A C 1
ATOM 4737 O O . LEU A 1 611 ? 18.757 34.646 -15.711 1.00 51.06 611 LEU A O 1
ATOM 4741 N N . ASN A 1 612 ? 18.662 33.674 -17.725 1.00 45.75 612 ASN A N 1
ATOM 4742 C CA . ASN A 1 612 ? 17.203 33.567 -17.731 1.00 45.75 612 ASN A CA 1
ATOM 4743 C C . ASN A 1 612 ? 16.735 32.123 -17.936 1.00 45.75 612 ASN A C 1
ATOM 4745 O O . ASN A 1 612 ? 16.960 31.546 -18.985 1.00 45.75 612 ASN A O 1
ATOM 4749 N N . LEU A 1 613 ? 15.978 31.646 -16.942 1.00 52.31 613 LEU A N 1
ATOM 4750 C CA . LEU A 1 613 ? 15.156 30.428 -16.880 1.00 52.31 613 LEU A CA 1
ATOM 4751 C C . LEU A 1 613 ? 15.878 29.074 -16.740 1.00 52.31 613 LEU A C 1
ATOM 4753 O O . LEU A 1 613 ? 16.855 28.754 -17.404 1.00 52.31 613 LEU A O 1
ATOM 4757 N N . SER A 1 614 ? 15.322 28.277 -15.820 1.00 50.53 614 SER A N 1
ATOM 4758 C CA . SER A 1 614 ? 15.563 26.841 -15.663 1.00 50.53 614 SER A CA 1
ATOM 4759 C C . SER A 1 614 ? 15.023 26.104 -16.900 1.00 50.53 614 SER A C 1
ATOM 4761 O O . SER A 1 614 ? 14.074 26.613 -17.507 1.00 50.53 614 SER A O 1
ATOM 4763 N N . PRO A 1 615 ? 15.583 24.938 -17.289 1.00 55.88 615 PRO A N 1
ATOM 4764 C CA . PRO A 1 615 ? 14.998 24.083 -18.326 1.00 55.88 615 PRO A CA 1
ATOM 4765 C C . PRO A 1 615 ? 13.490 23.859 -18.132 1.00 55.88 615 PRO A C 1
ATOM 4767 O O . PRO A 1 615 ? 12.961 24.084 -17.049 1.00 55.88 615 PRO A O 1
ATOM 4770 N N . ASP A 1 616 ? 12.794 23.367 -19.162 1.00 66.19 616 ASP A N 1
ATOM 4771 C CA . ASP A 1 616 ? 11.505 22.685 -18.984 1.00 66.19 616 ASP A CA 1
ATOM 4772 C C . ASP A 1 616 ? 11.789 21.202 -18.664 1.00 66.19 616 ASP A C 1
ATOM 4774 O O . ASP A 1 616 ? 11.842 20.367 -19.581 1.00 66.19 616 ASP A O 1
ATOM 4778 N N . PRO A 1 617 ? 12.064 20.841 -17.389 1.00 66.69 617 PRO A N 1
ATOM 4779 C CA . PRO A 1 617 ? 12.400 19.475 -17.019 1.00 66.69 617 PRO A CA 1
ATOM 4780 C C . PRO A 1 617 ? 11.260 18.523 -17.359 1.00 66.69 617 PRO A C 1
ATOM 4782 O O . PRO A 1 617 ? 11.521 17.382 -17.718 1.00 66.69 617 PRO A O 1
ATOM 4785 N N . GLU A 1 618 ? 10.005 18.969 -17.316 1.00 72.00 618 GLU A N 1
ATOM 4786 C CA . GLU A 1 618 ? 8.854 18.108 -17.563 1.00 72.00 618 GLU A CA 1
ATOM 4787 C C . GLU A 1 618 ? 8.829 17.598 -19.010 1.00 72.00 618 GLU A C 1
ATOM 4789 O O . GLU A 1 618 ? 8.650 16.397 -19.242 1.00 72.00 618 GLU A O 1
ATOM 4794 N N . SER A 1 619 ? 9.103 18.466 -19.987 1.00 77.69 619 SER A N 1
ATOM 4795 C CA . SER A 1 619 ? 9.213 18.055 -21.392 1.00 77.69 619 SER A CA 1
ATOM 4796 C C . SER A 1 619 ? 10.409 17.133 -21.647 1.00 77.69 619 SER A C 1
ATOM 4798 O O . SER A 1 619 ? 10.256 16.116 -22.327 1.00 77.69 619 SER A O 1
ATOM 4800 N N . MET A 1 620 ? 11.577 17.408 -21.054 1.00 76.00 620 MET A N 1
ATOM 4801 C CA . MET A 1 620 ? 12.750 16.530 -21.207 1.00 76.00 620 MET A CA 1
ATOM 4802 C C . MET A 1 620 ? 12.526 15.140 -20.600 1.00 76.00 620 MET A C 1
ATOM 4804 O O . MET A 1 620 ? 12.894 14.123 -21.197 1.00 76.00 620 MET A O 1
ATOM 4808 N N . ILE A 1 621 ? 11.880 15.082 -19.436 1.00 76.88 621 ILE A N 1
ATOM 4809 C CA . ILE A 1 621 ? 11.508 13.842 -18.748 1.00 76.88 621 ILE A CA 1
ATOM 4810 C C . ILE A 1 621 ? 10.546 13.026 -19.592 1.00 76.88 621 ILE A C 1
ATOM 4812 O O . ILE A 1 621 ? 10.741 11.822 -19.782 1.00 76.88 621 ILE A O 1
ATOM 4816 N N . ARG A 1 622 ? 9.506 13.678 -20.115 1.00 84.06 622 ARG A N 1
ATOM 4817 C CA . ARG A 1 622 ? 8.515 13.034 -20.973 1.00 84.06 622 ARG A CA 1
ATOM 4818 C C . ARG A 1 622 ? 9.155 12.429 -22.217 1.00 84.06 622 ARG A C 1
ATOM 4820 O O . ARG A 1 622 ? 8.944 11.245 -22.470 1.00 84.06 622 ARG A O 1
ATOM 4827 N N . LEU A 1 623 ? 9.968 13.197 -22.941 1.00 84.75 623 LEU A N 1
ATOM 4828 C CA . LEU A 1 623 ? 10.629 12.732 -24.164 1.00 84.75 623 LEU A CA 1
ATOM 4829 C C . LEU A 1 623 ? 11.598 11.580 -23.884 1.00 84.75 623 LEU A C 1
ATOM 4831 O O . LEU A 1 623 ? 11.584 10.576 -24.593 1.00 84.75 623 LEU A O 1
ATOM 4835 N N . THR A 1 624 ? 12.388 11.670 -22.812 1.00 84.31 624 THR A N 1
ATOM 4836 C CA . THR A 1 624 ? 13.319 10.600 -22.417 1.00 84.31 624 THR A CA 1
ATOM 4837 C C . THR A 1 624 ? 12.569 9.305 -22.076 1.00 84.31 624 THR A C 1
ATOM 4839 O O . THR A 1 624 ? 12.958 8.229 -22.535 1.00 84.31 624 THR A O 1
ATOM 4842 N N . ASN A 1 625 ? 11.447 9.401 -21.352 1.00 84.06 625 ASN A N 1
ATOM 4843 C CA . ASN A 1 625 ? 10.559 8.266 -21.072 1.00 84.06 625 ASN A CA 1
ATOM 4844 C C . ASN A 1 625 ? 9.889 7.697 -22.336 1.00 84.06 625 ASN A C 1
ATOM 4846 O O . ASN A 1 625 ? 9.684 6.490 -22.456 1.00 84.06 625 ASN A O 1
ATOM 4850 N N . GLU A 1 626 ? 9.482 8.538 -23.287 1.00 86.88 626 GLU A N 1
ATOM 4851 C CA . GLU A 1 626 ? 8.897 8.081 -24.554 1.00 86.88 626 GLU A CA 1
ATOM 4852 C C . GLU A 1 626 ? 9.925 7.347 -25.419 1.00 86.88 626 GLU A C 1
ATOM 4854 O O . GLU A 1 626 ? 9.625 6.267 -25.931 1.00 86.88 626 GLU A O 1
ATOM 4859 N N . ILE A 1 627 ? 11.151 7.871 -25.508 1.00 86.38 627 ILE A N 1
ATOM 4860 C CA . ILE A 1 627 ? 12.273 7.224 -26.196 1.00 86.38 627 ILE A CA 1
ATOM 4861 C C . ILE A 1 627 ? 12.578 5.863 -25.560 1.00 86.38 627 ILE A C 1
ATOM 4863 O O . ILE A 1 627 ? 12.644 4.861 -26.272 1.00 86.38 627 ILE A O 1
ATOM 4867 N N . GLY A 1 628 ? 12.705 5.797 -24.231 1.00 84.88 628 GLY A N 1
ATOM 4868 C CA . GLY A 1 628 ? 12.994 4.545 -23.530 1.00 84.88 628 GLY A CA 1
ATOM 4869 C C . GLY A 1 628 ? 11.881 3.500 -23.675 1.00 84.88 628 GLY A C 1
ATOM 4870 O O . GLY A 1 628 ? 12.158 2.337 -23.970 1.00 84.88 628 GLY A O 1
ATOM 4871 N N . ARG A 1 629 ? 10.603 3.894 -23.561 1.00 86.38 629 ARG A N 1
ATOM 4872 C CA . ARG A 1 629 ? 9.458 2.988 -23.797 1.00 86.38 629 ARG A CA 1
ATOM 4873 C C . ARG A 1 629 ? 9.406 2.460 -25.229 1.00 86.38 629 ARG A C 1
ATOM 4875 O O . ARG A 1 629 ? 9.164 1.270 -25.426 1.00 86.38 629 ARG A O 1
ATOM 4882 N N . ASN A 1 630 ? 9.626 3.319 -26.222 1.00 90.19 630 ASN A N 1
ATOM 4883 C CA . ASN A 1 630 ? 9.626 2.903 -27.622 1.00 90.19 630 ASN A CA 1
ATOM 4884 C C . ASN A 1 630 ? 10.822 1.994 -27.938 1.00 90.19 630 ASN A C 1
ATOM 4886 O O . ASN A 1 630 ? 10.645 0.997 -28.631 1.00 90.19 630 ASN A O 1
ATOM 4890 N N . ALA A 1 631 ? 11.999 2.261 -27.363 1.00 87.69 631 ALA A N 1
ATOM 4891 C CA . ALA A 1 631 ? 13.167 1.388 -27.471 1.00 87.69 631 ALA A CA 1
ATOM 4892 C C . ALA A 1 631 ? 12.880 -0.040 -26.967 1.00 87.69 631 ALA A C 1
ATOM 4894 O O . ALA A 1 631 ? 13.196 -1.003 -27.663 1.00 87.69 631 ALA A O 1
ATOM 4895 N N . ILE A 1 632 ? 12.215 -0.189 -25.814 1.00 86.06 632 ILE A N 1
ATOM 4896 C CA . ILE A 1 632 ? 11.832 -1.507 -25.274 1.00 86.06 632 ILE A CA 1
ATOM 4897 C C . ILE A 1 632 ? 10.846 -2.227 -26.210 1.00 86.06 632 ILE A C 1
ATOM 4899 O O . ILE A 1 632 ? 11.058 -3.391 -26.538 1.00 86.06 632 ILE A O 1
ATOM 4903 N N . LYS A 1 633 ? 9.816 -1.535 -26.719 1.00 87.81 633 LYS A N 1
ATOM 4904 C CA . LYS A 1 633 ? 8.871 -2.128 -27.689 1.00 87.81 633 LYS A CA 1
ATOM 4905 C C . LYS A 1 633 ? 9.567 -2.592 -28.970 1.00 87.81 633 LYS A C 1
ATOM 4907 O O . LYS A 1 633 ? 9.277 -3.669 -29.485 1.00 87.81 633 LYS A O 1
ATOM 4912 N N . ILE A 1 634 ? 10.495 -1.785 -29.487 1.00 90.75 634 ILE A N 1
ATOM 4913 C CA . ILE A 1 634 ? 11.297 -2.145 -30.660 1.00 90.75 634 ILE A CA 1
ATOM 4914 C C . ILE A 1 634 ? 12.141 -3.382 -30.349 1.00 90.75 634 ILE A C 1
ATOM 4916 O O . ILE A 1 634 ? 12.184 -4.293 -31.172 1.00 90.75 634 ILE A O 1
ATOM 4920 N N . ALA A 1 635 ? 12.766 -3.463 -29.171 1.00 88.69 635 ALA A N 1
ATOM 4921 C CA . ALA A 1 635 ? 13.523 -4.642 -28.760 1.00 88.69 635 ALA A CA 1
ATOM 4922 C C . ALA A 1 635 ? 12.668 -5.922 -28.778 1.00 88.69 635 ALA A C 1
ATOM 4924 O O . ALA A 1 635 ? 13.118 -6.932 -29.323 1.00 88.69 635 ALA A O 1
ATOM 4925 N N . ASP A 1 636 ? 11.427 -5.875 -28.284 1.00 89.19 636 ASP A N 1
ATOM 4926 C CA . ASP A 1 636 ? 10.512 -7.025 -28.302 1.00 89.19 636 ASP A CA 1
ATOM 4927 C C . ASP A 1 636 ? 10.196 -7.489 -29.740 1.00 89.19 636 ASP A C 1
ATOM 4929 O O . ASP A 1 636 ? 10.318 -8.679 -30.058 1.00 89.19 636 ASP A O 1
ATOM 4933 N N . HIS A 1 637 ? 9.888 -6.556 -30.650 1.00 91.62 637 HIS A N 1
ATOM 4934 C CA . HIS A 1 637 ? 9.663 -6.861 -32.071 1.00 91.62 637 HIS A CA 1
ATOM 4935 C C . HIS A 1 637 ? 10.927 -7.374 -32.780 1.00 91.62 637 HIS A C 1
ATOM 4937 O O . HIS A 1 637 ? 10.877 -8.315 -33.579 1.00 91.62 637 HIS A O 1
ATOM 4943 N N . VAL A 1 638 ? 12.097 -6.805 -32.482 1.00 90.44 638 VAL A N 1
ATOM 4944 C CA . VAL A 1 638 ? 13.381 -7.274 -33.026 1.00 90.44 638 VAL A CA 1
ATOM 4945 C C . VAL A 1 638 ? 13.673 -8.691 -32.528 1.00 90.44 638 VAL A C 1
ATOM 4947 O O . VAL A 1 638 ? 14.131 -9.534 -33.303 1.00 90.44 638 VAL A O 1
ATOM 4950 N N . GLN A 1 639 ? 13.349 -9.005 -31.272 1.00 91.62 639 GLN A N 1
ATOM 4951 C CA . GLN A 1 639 ? 13.519 -10.343 -30.716 1.00 91.62 639 GLN A CA 1
ATOM 4952 C C . GLN A 1 639 ? 12.546 -11.359 -31.334 1.00 91.62 639 GLN A C 1
ATOM 4954 O O . GLN A 1 639 ? 12.950 -12.488 -31.634 1.00 91.62 639 GLN A O 1
ATOM 4959 N N . ALA A 1 640 ? 11.297 -10.971 -31.600 1.00 89.50 640 ALA A N 1
ATOM 4960 C CA . ALA A 1 640 ? 10.351 -11.781 -32.371 1.00 89.50 640 ALA A CA 1
ATOM 4961 C C . ALA A 1 640 ? 10.856 -12.025 -33.807 1.00 89.50 640 ALA A C 1
ATOM 4963 O O . ALA A 1 640 ? 10.904 -13.168 -34.272 1.00 89.50 640 ALA A O 1
ATOM 4964 N N . THR A 1 641 ? 11.358 -10.979 -34.469 1.00 90.81 641 THR A N 1
ATOM 4965 C CA . THR A 1 641 ? 11.967 -11.059 -35.807 1.00 90.81 641 THR A CA 1
ATOM 4966 C C . THR A 1 641 ? 13.172 -11.996 -35.826 1.00 90.81 641 THR A C 1
ATOM 4968 O O . THR A 1 641 ? 13.310 -12.813 -36.738 1.00 90.81 641 THR A O 1
ATOM 4971 N N . ALA A 1 642 ? 14.028 -11.936 -34.804 1.00 90.19 642 ALA A N 1
ATOM 4972 C CA . ALA A 1 642 ? 15.179 -12.819 -34.670 1.00 90.19 642 ALA A CA 1
ATOM 4973 C C . ALA A 1 642 ? 14.760 -14.296 -34.621 1.00 90.19 642 ALA A C 1
ATOM 4975 O O . ALA A 1 642 ? 15.382 -15.118 -35.292 1.00 90.19 642 ALA A O 1
ATOM 4976 N N . ARG A 1 643 ? 13.679 -14.635 -33.898 1.00 91.00 643 ARG A N 1
ATOM 4977 C CA . ARG A 1 643 ? 13.134 -16.007 -33.841 1.00 91.00 643 ARG A CA 1
ATOM 4978 C C . ARG A 1 643 ? 12.680 -16.498 -35.218 1.00 91.00 643 ARG A C 1
ATOM 4980 O O . ARG A 1 643 ? 12.969 -17.639 -35.573 1.00 91.00 643 ARG A O 1
ATOM 4987 N N . ILE A 1 644 ? 12.034 -15.638 -36.006 1.00 89.06 644 ILE A N 1
ATOM 4988 C CA . ILE A 1 644 ? 11.614 -15.945 -37.385 1.00 89.06 644 ILE A CA 1
ATOM 4989 C C . ILE A 1 644 ? 12.844 -16.143 -38.286 1.00 89.06 644 ILE A C 1
ATOM 4991 O O . ILE A 1 644 ? 12.946 -17.135 -39.011 1.00 89.06 644 ILE A O 1
ATOM 4995 N N . GLY A 1 645 ? 13.818 -15.235 -38.193 1.00 84.06 645 GLY A N 1
ATOM 4996 C CA . GLY A 1 645 ? 15.033 -15.230 -39.010 1.00 84.06 645 GLY A CA 1
ATOM 4997 C C . GLY A 1 645 ? 15.966 -16.426 -38.790 1.00 84.06 645 GLY A C 1
ATOM 4998 O O . GLY A 1 645 ? 16.850 -16.666 -39.611 1.00 84.06 645 GLY A O 1
ATOM 4999 N N . VAL A 1 646 ? 15.783 -17.225 -37.729 1.00 85.44 646 VAL A N 1
ATOM 5000 C CA . VAL A 1 646 ? 16.544 -18.478 -37.529 1.00 85.44 646 VAL A CA 1
ATOM 5001 C C . VAL A 1 646 ? 16.386 -19.418 -38.728 1.00 85.44 646 VAL A C 1
ATOM 5003 O O . VAL A 1 646 ? 17.330 -20.124 -39.083 1.00 85.44 646 VAL A O 1
ATOM 5006 N N . GLN A 1 647 ? 15.220 -19.394 -39.379 1.00 83.12 647 GLN A N 1
ATOM 5007 C CA . GLN A 1 647 ? 14.908 -20.249 -40.525 1.00 83.12 647 GLN A CA 1
ATOM 5008 C C . GLN A 1 647 ? 15.598 -19.802 -41.824 1.00 83.12 647 GLN A C 1
ATOM 5010 O O . GLN A 1 647 ? 15.749 -20.606 -42.741 1.00 83.12 647 GLN A O 1
ATOM 5015 N N . THR A 1 648 ? 16.032 -18.541 -41.910 1.00 78.88 648 THR A N 1
ATOM 5016 C CA . THR A 1 648 ? 16.633 -17.942 -43.113 1.00 78.88 648 THR A CA 1
ATOM 5017 C C . THR A 1 648 ? 18.140 -17.738 -42.961 1.00 78.88 648 THR A C 1
ATOM 5019 O O . THR A 1 648 ? 18.911 -18.104 -43.847 1.00 78.88 648 THR A O 1
ATOM 5022 N N . SER A 1 649 ? 18.587 -17.175 -41.835 1.00 87.31 649 SER A N 1
ATOM 5023 C CA . SER A 1 649 ? 19.993 -16.899 -41.540 1.00 87.31 649 SER A CA 1
ATOM 5024 C C . SER A 1 649 ? 20.266 -16.931 -40.037 1.00 87.31 649 SER A C 1
ATOM 5026 O O . SER A 1 649 ? 20.108 -15.942 -39.321 1.00 87.31 649 SER A O 1
ATOM 5028 N N . GLY A 1 650 ? 20.801 -18.055 -39.552 1.00 85.25 650 GLY A N 1
ATOM 5029 C CA . GLY A 1 650 ? 21.150 -18.223 -38.136 1.00 85.25 650 GLY A CA 1
ATOM 5030 C C . GLY A 1 650 ? 22.245 -17.274 -37.618 1.00 85.25 650 GLY A C 1
ATOM 5031 O O . GLY A 1 650 ? 22.401 -17.129 -36.407 1.00 85.25 650 GLY A O 1
ATOM 5032 N N . LYS A 1 651 ? 23.029 -16.625 -38.494 1.00 91.44 651 LYS A N 1
ATOM 5033 C CA . LYS A 1 651 ? 23.966 -15.560 -38.087 1.00 91.44 651 LYS A CA 1
ATOM 5034 C C . LYS A 1 651 ? 23.228 -14.234 -37.891 1.00 91.44 651 LYS A C 1
ATOM 5036 O O . LYS A 1 651 ? 23.357 -13.642 -36.827 1.00 91.44 651 LYS A O 1
ATOM 5041 N N . ALA A 1 652 ? 22.430 -13.809 -38.873 1.00 86.19 652 ALA A N 1
ATOM 5042 C CA . ALA A 1 652 ? 21.678 -12.555 -38.789 1.00 86.19 652 ALA A CA 1
ATOM 5043 C C . ALA A 1 652 ? 20.656 -12.585 -37.641 1.00 86.19 652 ALA A C 1
ATOM 5045 O O . ALA A 1 652 ? 20.540 -11.613 -36.903 1.00 86.19 652 ALA A O 1
ATOM 5046 N N . ALA A 1 653 ? 20.001 -13.730 -37.422 1.00 86.56 653 ALA A N 1
ATOM 5047 C CA . ALA A 1 653 ? 19.104 -13.948 -36.290 1.00 86.56 653 ALA A CA 1
ATOM 5048 C C . ALA A 1 653 ? 19.797 -13.758 -34.930 1.00 86.56 653 ALA A C 1
ATOM 5050 O O . ALA A 1 653 ? 19.253 -13.102 -34.047 1.00 86.56 653 ALA A O 1
ATOM 5051 N N . ARG A 1 654 ? 21.018 -14.285 -34.759 1.00 91.88 654 ARG A N 1
ATOM 5052 C CA . ARG A 1 654 ? 21.787 -14.114 -33.514 1.00 91.88 654 ARG A CA 1
ATOM 5053 C C . ARG A 1 654 ? 22.203 -12.665 -33.283 1.00 91.88 654 ARG A C 1
ATOM 5055 O O . ARG A 1 654 ? 22.087 -12.179 -32.166 1.00 91.88 654 ARG A O 1
ATOM 5062 N N . GLU A 1 655 ? 22.650 -11.974 -34.328 1.00 91.88 655 GLU A N 1
ATOM 5063 C CA . GLU A 1 655 ? 23.010 -10.556 -34.223 1.00 91.88 655 GLU A CA 1
ATOM 5064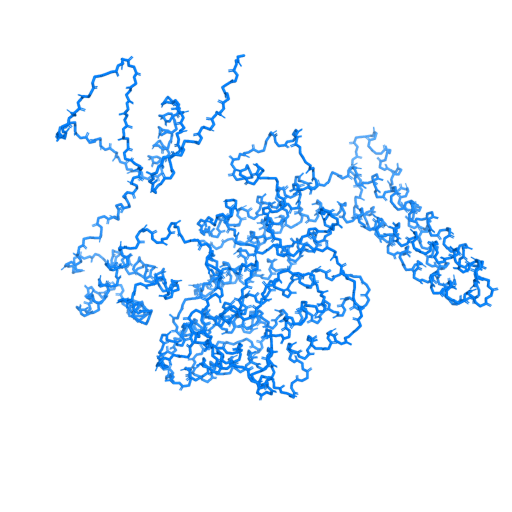 C C . GLU A 1 655 ? 21.785 -9.670 -33.929 1.00 91.88 655 GLU A C 1
ATOM 5066 O O . GLU A 1 655 ? 21.906 -8.706 -33.179 1.00 91.88 655 GLU A O 1
ATOM 5071 N N . ALA A 1 656 ? 20.609 -10.000 -34.477 1.00 88.12 656 ALA A N 1
ATOM 5072 C CA . ALA A 1 656 ? 19.355 -9.312 -34.164 1.00 88.12 656 ALA A CA 1
ATOM 5073 C C . ALA A 1 656 ? 18.905 -9.561 -32.716 1.00 88.12 656 ALA A C 1
ATOM 5075 O O . ALA A 1 656 ? 18.545 -8.616 -32.024 1.00 88.12 656 ALA A O 1
ATOM 5076 N N . ALA A 1 657 ? 18.991 -10.803 -32.227 1.00 89.50 657 ALA A N 1
ATOM 5077 C CA . ALA A 1 657 ? 18.674 -11.123 -30.834 1.00 89.50 657 ALA A CA 1
ATOM 5078 C C . ALA A 1 657 ? 19.593 -10.390 -29.840 1.00 89.50 657 ALA A C 1
ATOM 5080 O O . ALA A 1 657 ? 19.115 -9.884 -28.830 1.00 89.50 657 ALA A O 1
ATOM 5081 N N . GLN A 1 658 ? 20.891 -10.293 -30.144 1.00 92.81 658 GLN A N 1
ATOM 5082 C CA . GLN A 1 658 ? 21.843 -9.541 -29.323 1.00 92.81 658 GLN A CA 1
ATOM 5083 C C . GLN A 1 658 ? 21.529 -8.037 -29.327 1.00 92.81 658 GLN A C 1
ATOM 5085 O O . GLN A 1 658 ? 21.491 -7.417 -28.269 1.00 92.81 658 GLN A O 1
ATOM 5090 N N . ALA A 1 659 ? 21.248 -7.460 -30.500 1.00 88.88 659 ALA A N 1
ATOM 5091 C CA . ALA A 1 659 ? 20.892 -6.046 -30.608 1.00 88.88 659 ALA A CA 1
ATOM 5092 C C . ALA A 1 659 ? 19.573 -5.711 -29.886 1.00 88.88 659 ALA A C 1
ATOM 5094 O O . ALA A 1 659 ? 19.450 -4.623 -29.334 1.00 88.88 659 ALA A O 1
ATOM 5095 N N . ALA A 1 660 ? 18.608 -6.639 -29.855 1.00 87.31 660 ALA A N 1
ATOM 5096 C CA . ALA A 1 660 ? 17.390 -6.488 -29.059 1.00 87.31 660 ALA A CA 1
ATOM 5097 C C . A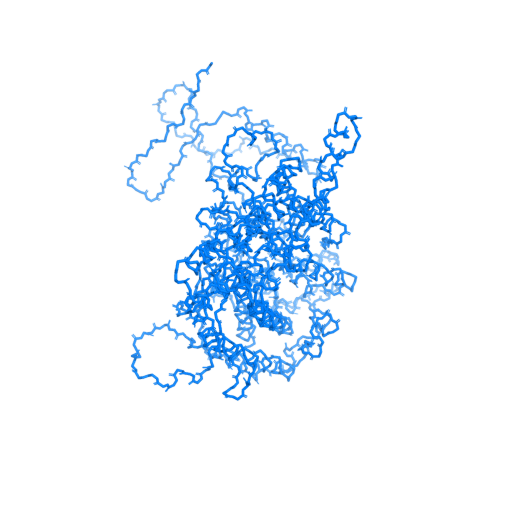LA A 1 660 ? 17.694 -6.408 -27.555 1.00 87.31 660 ALA A C 1
ATOM 5099 O O . ALA A 1 660 ? 17.150 -5.543 -26.876 1.00 87.31 660 ALA A O 1
ATOM 5100 N N . LEU A 1 661 ? 18.582 -7.267 -27.042 1.00 87.38 661 LEU A N 1
ATOM 5101 C CA . LEU A 1 661 ? 18.969 -7.247 -25.629 1.00 87.38 661 LEU A CA 1
ATOM 5102 C C . LEU A 1 661 ? 19.645 -5.920 -25.250 1.00 87.38 661 LEU A C 1
ATOM 5104 O O . LEU A 1 661 ? 19.208 -5.258 -24.314 1.00 87.38 661 LEU A O 1
ATOM 5108 N N . GLU A 1 662 ? 20.642 -5.493 -26.029 1.00 88.88 662 GLU A N 1
ATOM 5109 C CA . GLU A 1 662 ? 21.355 -4.222 -25.813 1.00 88.88 662 GLU A CA 1
ATOM 5110 C C . GLU A 1 662 ? 20.414 -3.009 -25.897 1.00 88.88 662 GLU A C 1
ATOM 5112 O O . GLU A 1 662 ? 20.523 -2.066 -25.112 1.00 88.88 662 GLU A O 1
ATOM 5117 N N . LEU A 1 663 ? 19.464 -3.027 -26.839 1.00 89.81 663 LEU A N 1
ATOM 5118 C CA . LEU A 1 663 ? 18.467 -1.968 -26.968 1.00 89.81 663 LEU A CA 1
ATOM 5119 C C . LEU A 1 663 ? 17.521 -1.927 -25.764 1.00 89.81 663 LEU A C 1
ATOM 5121 O O . LEU A 1 663 ? 17.202 -0.843 -25.276 1.00 89.81 663 LEU A O 1
ATOM 5125 N N . ARG A 1 664 ? 17.084 -3.090 -25.272 1.00 86.25 664 ARG A N 1
ATOM 5126 C CA . ARG A 1 664 ? 16.236 -3.169 -24.082 1.00 86.25 664 ARG A CA 1
ATOM 5127 C C . ARG A 1 664 ? 16.948 -2.577 -22.867 1.00 86.25 664 ARG A C 1
ATOM 5129 O O . ARG A 1 664 ? 16.371 -1.722 -22.204 1.00 86.25 664 ARG A O 1
ATOM 5136 N N . GLU A 1 665 ? 18.210 -2.942 -22.642 1.00 83.25 665 GLU A N 1
ATOM 5137 C CA . GLU A 1 665 ? 19.039 -2.377 -21.566 1.00 83.25 665 GLU A CA 1
ATOM 5138 C C . GLU A 1 665 ? 19.179 -0.850 -21.688 1.00 83.25 665 GLU A C 1
ATOM 5140 O O . GLU A 1 665 ? 19.023 -0.120 -20.707 1.00 83.25 665 GLU A O 1
ATOM 5145 N N . ALA A 1 666 ? 19.420 -0.337 -22.900 1.00 80.62 666 ALA A N 1
ATOM 5146 C CA . ALA A 1 666 ? 19.522 1.101 -23.139 1.00 80.62 666 ALA A CA 1
ATOM 5147 C C . ALA A 1 666 ? 18.188 1.838 -22.906 1.00 80.62 666 ALA A C 1
ATOM 5149 O O . ALA A 1 666 ? 18.180 2.927 -22.327 1.00 80.62 666 ALA A O 1
ATOM 5150 N N . GLY A 1 667 ? 17.063 1.247 -23.321 1.00 79.62 667 GLY A N 1
ATOM 5151 C CA . GLY A 1 667 ? 15.723 1.787 -23.086 1.00 79.62 667 GLY A CA 1
ATOM 5152 C C . GLY A 1 667 ? 15.344 1.806 -21.602 1.00 79.62 667 GLY A C 1
ATOM 5153 O O . GLY A 1 667 ? 14.827 2.810 -21.107 1.00 79.62 667 GLY A O 1
ATOM 5154 N N . GLU A 1 668 ? 15.666 0.740 -20.866 1.00 81.12 668 GLU A N 1
ATOM 5155 C CA . GLU A 1 668 ? 15.496 0.668 -19.410 1.00 81.12 668 GLU A CA 1
ATOM 5156 C C . GLU A 1 668 ? 16.353 1.724 -18.692 1.00 81.12 668 GLU A C 1
ATOM 5158 O O . GLU A 1 668 ? 15.862 2.411 -17.792 1.00 81.12 668 GLU A O 1
ATOM 5163 N N . ALA A 1 669 ? 17.598 1.932 -19.134 1.00 79.06 669 ALA A N 1
ATOM 5164 C CA . ALA A 1 669 ? 18.464 2.982 -18.603 1.00 79.06 669 ALA A CA 1
ATOM 5165 C C . ALA A 1 669 ? 17.906 4.395 -18.860 1.00 79.06 669 ALA A C 1
ATOM 5167 O O . ALA A 1 669 ? 17.945 5.233 -17.958 1.00 79.06 669 ALA A O 1
ATOM 5168 N N . ALA A 1 670 ? 17.362 4.666 -20.052 1.00 77.94 670 ALA A N 1
ATOM 5169 C CA . ALA A 1 670 ? 16.730 5.949 -20.371 1.00 77.94 670 ALA A CA 1
ATOM 5170 C C . ALA A 1 670 ? 15.510 6.226 -19.479 1.00 77.94 670 ALA A C 1
ATOM 5172 O O . ALA A 1 670 ? 15.433 7.290 -18.863 1.00 77.94 670 ALA A O 1
ATOM 5173 N N . ASN A 1 671 ? 14.617 5.245 -19.324 1.00 79.19 671 ASN A N 1
ATOM 5174 C CA . ASN A 1 671 ? 13.472 5.361 -18.416 1.00 79.19 671 ASN A CA 1
ATOM 5175 C C . ASN A 1 671 ? 13.925 5.619 -16.970 1.00 79.19 671 ASN A C 1
ATOM 5177 O O . ASN A 1 671 ? 13.390 6.501 -16.304 1.00 79.19 671 ASN A O 1
ATOM 5181 N N . LYS A 1 672 ? 14.955 4.907 -16.488 1.00 76.50 672 LYS A N 1
ATOM 5182 C CA . LYS A 1 672 ? 15.495 5.090 -15.129 1.00 76.50 672 LYS A CA 1
ATOM 5183 C C . LYS A 1 672 ? 16.002 6.513 -14.885 1.00 76.50 672 LYS A C 1
ATOM 5185 O O . LYS A 1 672 ? 15.788 7.062 -13.807 1.00 76.50 672 LYS A O 1
ATOM 5190 N N . VAL A 1 673 ? 16.658 7.125 -15.869 1.00 77.00 673 VAL A N 1
ATOM 5191 C CA . VAL A 1 673 ? 17.129 8.512 -15.749 1.00 77.00 673 VAL A CA 1
ATOM 5192 C C . VAL A 1 673 ? 15.970 9.507 -15.773 1.00 77.00 673 VAL A C 1
ATOM 5194 O O . VAL A 1 673 ? 15.950 10.445 -14.981 1.00 77.00 673 VAL A O 1
ATOM 5197 N N . ALA A 1 674 ? 14.981 9.296 -16.638 1.00 74.25 674 ALA A N 1
ATOM 5198 C CA . ALA A 1 674 ? 13.794 10.142 -16.675 1.00 74.25 674 ALA A CA 1
ATOM 5199 C C . ALA A 1 674 ? 12.981 10.065 -15.370 1.00 74.25 674 ALA A C 1
ATOM 5201 O O . ALA A 1 674 ? 12.421 11.063 -14.927 1.00 74.25 674 ALA A O 1
ATOM 5202 N N . LEU A 1 675 ? 12.957 8.905 -14.715 1.00 75.19 675 LEU A N 1
ATOM 5203 C CA . LEU A 1 675 ? 12.377 8.742 -13.382 1.00 75.19 675 LEU A CA 1
ATOM 5204 C C . LEU A 1 675 ? 13.181 9.501 -12.322 1.00 75.19 675 LEU A C 1
ATOM 5206 O O . LEU A 1 675 ? 12.597 10.289 -11.585 1.00 75.19 675 LEU A O 1
ATOM 5210 N N . ARG A 1 676 ? 14.515 9.363 -12.330 1.00 75.56 676 ARG A N 1
ATOM 5211 C CA . ARG A 1 676 ? 15.443 10.123 -11.466 1.00 75.56 676 ARG A CA 1
ATOM 5212 C C . ARG A 1 676 ? 15.261 11.640 -11.561 1.00 75.56 676 ARG A C 1
ATOM 5214 O O . ARG A 1 676 ? 15.428 12.358 -10.583 1.00 75.56 676 ARG A O 1
ATOM 5221 N N . ALA A 1 677 ? 14.897 12.121 -12.739 1.00 73.62 677 ALA A N 1
ATOM 5222 C CA . ALA A 1 677 ? 14.609 13.526 -13.009 1.00 73.62 677 ALA A CA 1
ATOM 5223 C C . ALA A 1 677 ? 13.300 14.007 -12.387 1.00 73.62 677 ALA A C 1
ATOM 5225 O O . ALA A 1 677 ? 13.160 15.171 -12.017 1.00 73.62 677 ALA A O 1
ATOM 5226 N N . ALA A 1 678 ? 12.318 13.108 -12.344 1.00 77.38 678 ALA A N 1
ATOM 5227 C CA . ALA A 1 678 ? 10.973 13.395 -11.889 1.00 77.38 678 ALA A CA 1
ATOM 5228 C C . ALA A 1 678 ? 10.858 13.345 -10.361 1.00 77.38 678 ALA A C 1
ATOM 5230 O O . ALA A 1 678 ? 9.865 13.844 -9.837 1.00 77.38 678 ALA A O 1
ATOM 5231 N N . GLU A 1 679 ? 11.854 12.784 -9.660 1.00 85.06 679 GLU A N 1
ATOM 5232 C CA . GLU A 1 679 ? 11.843 12.573 -8.205 1.00 85.06 679 GLU A CA 1
ATOM 5233 C C . GLU A 1 679 ? 11.594 13.875 -7.448 1.00 85.06 679 GLU A C 1
ATOM 5235 O O . GLU A 1 679 ? 10.601 13.990 -6.735 1.00 85.06 679 GLU A O 1
ATOM 5240 N N . ARG A 1 680 ? 12.454 14.883 -7.639 1.00 85.75 680 ARG A N 1
ATOM 5241 C CA . ARG A 1 680 ? 12.361 16.152 -6.906 1.00 85.75 680 ARG A CA 1
ATOM 5242 C C . ARG A 1 680 ? 11.035 16.888 -7.172 1.00 85.75 680 ARG A C 1
ATOM 5244 O O . ARG A 1 680 ? 10.331 17.146 -6.198 1.00 85.75 680 ARG A O 1
ATOM 5251 N N . PRO A 1 681 ? 10.610 17.141 -8.429 1.00 85.19 681 PRO A N 1
ATOM 5252 C CA . PRO A 1 681 ? 9.307 17.761 -8.693 1.00 85.19 681 PRO A CA 1
ATOM 5253 C C . PRO A 1 681 ? 8.121 16.959 -8.141 1.00 85.19 681 PRO A C 1
ATOM 5255 O O . PRO A 1 681 ? 7.103 17.524 -7.746 1.00 85.19 681 PRO A O 1
ATOM 5258 N N . MET A 1 682 ? 8.213 15.627 -8.138 1.00 88.56 682 MET A N 1
ATOM 5259 C CA . MET A 1 682 ? 7.187 14.761 -7.562 1.00 88.56 682 MET A CA 1
ATOM 5260 C C . MET A 1 682 ? 7.117 14.908 -6.044 1.00 88.56 682 MET A C 1
ATOM 5262 O O . MET A 1 682 ? 6.023 15.097 -5.516 1.00 88.56 682 MET A O 1
ATOM 5266 N N . LEU A 1 683 ? 8.256 14.873 -5.356 1.00 93.38 683 LEU A N 1
ATOM 5267 C CA . LEU A 1 683 ? 8.335 15.052 -3.908 1.00 93.38 683 LEU A CA 1
ATOM 5268 C C . LEU A 1 683 ? 7.871 16.451 -3.481 1.00 93.38 683 LEU A C 1
ATOM 5270 O O . LEU A 1 683 ? 7.124 16.565 -2.515 1.00 93.38 683 LEU A O 1
ATOM 5274 N N . GLU A 1 684 ? 8.210 17.499 -4.236 1.00 92.62 684 GLU A N 1
ATOM 5275 C CA . GLU A 1 684 ? 7.709 18.862 -4.005 1.00 92.62 684 GLU A CA 1
ATOM 5276 C C . GLU A 1 684 ? 6.176 18.935 -4.100 1.00 92.62 684 GLU A C 1
ATOM 5278 O O . GLU A 1 684 ? 5.534 19.545 -3.243 1.00 92.62 684 GLU A O 1
ATOM 5283 N N . ARG A 1 685 ? 5.564 18.256 -5.084 1.00 93.88 685 ARG A N 1
ATOM 5284 C CA . ARG A 1 685 ? 4.095 18.154 -5.179 1.00 93.88 685 ARG A CA 1
ATOM 5285 C C . ARG A 1 685 ? 3.485 17.390 -4.007 1.00 93.88 685 ARG A C 1
ATOM 5287 O O . ARG A 1 685 ? 2.431 17.791 -3.520 1.00 93.88 685 ARG A O 1
ATOM 5294 N N . ILE A 1 686 ? 4.117 16.302 -3.565 1.00 96.88 686 ILE A N 1
ATOM 5295 C CA . ILE A 1 686 ? 3.645 15.524 -2.411 1.00 96.88 686 ILE A CA 1
ATOM 5296 C C . ILE A 1 686 ? 3.732 16.377 -1.142 1.00 96.88 686 ILE A C 1
ATOM 5298 O O . ILE A 1 686 ? 2.761 16.440 -0.395 1.00 96.88 686 ILE A O 1
ATOM 5302 N N . LYS A 1 687 ? 4.845 17.088 -0.927 1.00 96.81 687 LYS A N 1
ATOM 5303 C CA . LYS A 1 687 ? 5.016 17.997 0.213 1.00 96.81 687 LYS A CA 1
ATOM 5304 C C . LYS A 1 687 ? 3.939 19.080 0.231 1.00 96.81 687 LYS A C 1
ATOM 5306 O O . LYS A 1 687 ? 3.247 19.221 1.234 1.00 96.81 687 LYS A O 1
ATOM 5311 N N . ALA A 1 688 ? 3.739 19.770 -0.893 1.00 96.75 688 ALA A N 1
ATOM 5312 C CA . ALA A 1 688 ? 2.684 20.774 -1.022 1.00 96.75 688 ALA A CA 1
ATOM 5313 C C . ALA A 1 688 ? 1.296 20.172 -0.750 1.00 96.75 688 ALA A C 1
ATOM 5315 O O . ALA A 1 688 ? 0.482 20.763 -0.049 1.00 96.75 688 ALA A O 1
ATOM 5316 N N . TYR A 1 689 ? 1.030 18.951 -1.229 1.00 97.19 689 TYR A N 1
ATOM 5317 C CA . TYR A 1 689 ? -0.218 18.258 -0.921 1.00 97.19 689 TYR A CA 1
ATOM 5318 C C . TYR A 1 689 ? -0.394 18.012 0.586 1.00 97.19 689 TYR A C 1
ATOM 5320 O O . TYR A 1 689 ? -1.474 18.274 1.115 1.00 97.19 689 TYR A O 1
ATOM 5328 N N . VAL A 1 690 ? 0.646 17.533 1.276 1.00 96.44 690 VAL A N 1
ATOM 5329 C CA . VAL A 1 690 ? 0.628 17.294 2.730 1.00 96.44 690 VAL A CA 1
ATOM 5330 C C . VAL A 1 690 ? 0.377 18.590 3.504 1.00 96.44 690 VAL A C 1
ATOM 5332 O O . VAL A 1 690 ? -0.433 18.590 4.430 1.00 96.44 690 VAL A O 1
ATOM 5335 N N . GLU A 1 691 ? 1.021 19.690 3.119 1.00 94.62 691 GLU A N 1
ATOM 5336 C CA . GLU A 1 691 ? 0.879 20.990 3.786 1.00 94.62 691 GLU A CA 1
ATOM 5337 C C . GLU A 1 691 ? -0.494 21.631 3.536 1.00 94.62 691 GLU A C 1
ATOM 5339 O O . GLU A 1 691 ? -1.119 22.143 4.466 1.00 94.62 691 GLU A O 1
ATOM 5344 N N . ASP A 1 692 ? -0.993 21.559 2.301 1.00 94.19 692 ASP A N 1
ATOM 5345 C CA . ASP A 1 692 ? -2.191 22.294 1.888 1.00 94.19 692 ASP A CA 1
ATOM 5346 C C . ASP A 1 692 ? -3.495 21.503 2.078 1.00 94.19 692 ASP A C 1
ATOM 5348 O O . ASP A 1 692 ? -4.567 22.102 2.199 1.00 94.19 692 ASP A O 1
ATOM 5352 N N . ASN A 1 693 ? -3.440 20.164 2.065 1.00 93.25 693 ASN A N 1
ATOM 5353 C CA . ASN A 1 693 ? -4.637 19.313 1.986 1.00 93.25 693 ASN A CA 1
ATOM 5354 C C . ASN A 1 693 ? -4.793 18.322 3.142 1.00 93.25 693 ASN A C 1
ATOM 5356 O O . ASN A 1 693 ? -5.918 17.866 3.382 1.00 93.25 693 ASN A O 1
ATOM 5360 N N . LEU A 1 694 ? -3.714 17.974 3.853 1.00 92.69 694 LEU A N 1
ATOM 5361 C CA . LEU A 1 694 ? -3.804 17.129 5.043 1.00 92.69 694 LEU A CA 1
ATOM 5362 C C . LEU A 1 694 ? -3.849 18.004 6.287 1.00 92.69 694 LEU A C 1
ATOM 5364 O O . LEU A 1 694 ? -2.903 18.721 6.593 1.00 92.69 694 LEU A O 1
ATOM 5368 N N . HIS A 1 695 ? -4.947 17.914 7.034 1.00 89.75 695 HIS A N 1
ATOM 5369 C CA . HIS A 1 695 ? -5.125 18.739 8.227 1.00 89.75 695 HIS A CA 1
ATOM 5370 C C . HIS A 1 695 ? -5.062 17.869 9.476 1.00 89.75 695 HIS A C 1
ATOM 5372 O O . HIS A 1 695 ? -5.928 17.003 9.634 1.00 89.75 695 HIS A O 1
ATOM 5378 N N . PRO A 1 696 ? -4.073 18.074 10.356 1.00 82.94 696 PRO A N 1
ATOM 5379 C CA . PRO A 1 696 ? -3.993 17.326 11.595 1.00 82.94 696 PRO A CA 1
ATOM 5380 C C . PRO A 1 696 ? -5.212 17.635 12.477 1.00 82.94 696 PRO A C 1
ATOM 5382 O O . PRO A 1 696 ? -5.503 18.809 12.720 1.00 82.94 696 PRO A O 1
ATOM 5385 N N . PRO A 1 697 ? -5.946 16.610 12.940 1.00 70.06 697 PRO A N 1
ATOM 5386 C CA . PRO A 1 697 ? -6.986 16.788 13.949 1.00 70.06 697 PRO A CA 1
ATOM 5387 C C . PRO A 1 697 ? -6.354 17.287 15.264 1.00 70.06 697 PRO A C 1
ATOM 5389 O O . PRO A 1 697 ? -5.228 16.903 15.591 1.00 70.06 697 PRO A O 1
ATOM 5392 N N . TYR A 1 698 ? -7.065 18.177 15.967 1.00 56.22 698 TYR A N 1
ATOM 5393 C CA . TYR A 1 698 ? -6.601 18.857 17.188 1.00 56.22 698 TYR A CA 1
ATOM 5394 C C . TYR A 1 698 ? -6.262 17.918 18.344 1.00 56.22 698 TYR A C 1
ATOM 5396 O O . TYR A 1 698 ? -7.037 16.960 18.569 1.00 56.22 698 TYR A O 1
#

Secondary structure (DSSP, 8-state):
-PPPP--------SSS---------HHHHHHHHHHHHHHHHHHH-----PPPS-------PPP--TT----------------TT-S----GGG--HHHHHHHHHHHHHHHHHHHTS-GGGS-TTS-HHHHHHHHHHHTT--TT-----HHHHHHHHHHHHHHTT-TTTTT------TT-----S-SS--HHHHHHHHHHHHHHHHHHHHHHHHHHHHB-S-SHHHHHHHHHHHHHHHHHHHHHHHHHHHHHHTT-----SSTTTS--SSEEETTTTEEE----SSHHHHHHHHHHT--GGGGGG-------S----SSHHHHHHHHHHHHHT--GGGS---GGGS--TTTTTGGGS----SHHHHHHHHHHHHHHHT--TT-TTSHHHHHHHHHTS----B--PPSS--GGGGS-HHHHHHHTT--SSSTTSSS-HHHHHHHHHHHHHHHHHHHHHHHHHHHHH---HHHHHHHHHHHHHIIIIIIHHHHHHHTTSEETTEE-------SSEETTEEPPPPPHHHHHHHHHHHHHHHHHHSPPHHHHHHHHHHHHHHHHHHHHHHHHHHHHHHTTSHHHHHHHHHHHHHHHHHHHHHHHHHHHHHHHTTT-----HHHHHHHHHHHHHHHHHHHHHHHHHHHHHTTT-HHHHHHHHHHHHHHHHHHHHHHHHHHHHHHHHHHHHHHHHHHHH-----

Organism: NCBI:txid56174

Foldseek 3Di:
DDDDDDDDDDDDDPDPDDDDDDDDDPVVVVVVVVVVVVVVCVPPVDDDDDDDPDDDDDDDDDDDDPDDDPDPDPDPPPPVPDPPVPDLCPALPPDDLVRLVVCLVVLLVVLQVVLPDQVVLPPPVDDNVLSLVLSVVSVVDDSPNSDDDPVSSVSSCVRVVSVVVNPPVVPDDDQDQLAQPQDFQDPDLDLSVLLSLLLNQLLLLLQVLLQLVLQLLQFDCDDDVSVVLNVLSVVLNQLSVLLNQLSCLVSLQLSGADAQQDSSRQHAPQDAHQNRDQTGKRDHDDLVSLVSLLQQLADPCPPPPDDDDPPDPGRRADYPVSSLVSSLVSLVPDFLVSTDPPQLLGDDLVLHDHPLHHHDRGSVSSNVSSVSSNCQRNNDPPNCHHSSNSSVCVSVDDDTHGFPEDMLDDLLVLDDPVVLQVLPPDDDDPPPPDDDLQSQLLSLLQQLLLLLLSLLSVLNSVSNVDSDPVSNVLSSLLNVCSVPQGNVVSQSLQQLRDDDVTTYGHNNHRPPDSNPRDDDRDAQVVSLVSSLVSLVSSLVSADDQVVLLVQLLVLLVQLLVLLVQLLVLLCVLACVDPLSVVSVVLNVVSVVLNVVSVVQVVVQVVVVVVVDDDGPLVSSLVSLLSSLVSLLSSLVSLLVSLVVSCVPDVVSSVSSNVSSVSSNVSSVSSNSSSSSNCSNVSSVSSSCCSVPRRDGDD

Radius of gyration: 31.34 Å; chains: 1; bounding box: 73×73×102 Å

pLDDT: mean 71.19, std 23.78, range [21.12, 97.94]

InterPro domains:
  IPR012347 Ferritin-like [G3DSA:1.20.1260.10] (195-404)
  IPR026820 Iminophenyl-pyruvate dimer synthase [PF12902] (204-395)